Protein AF-A0A7Y4L7S1-F1 (afdb_monomer)

Foldseek 3Di:
DLLLVLLQVVLVVLVVCLVCQLQQQPDQCPPPSVVSQVSSCCCCCVVQVHPKGKDKDWPDDDPFKTKIFIFIQDPVRDTHTFKIKIKGAWQDGPVCVVVVNPHGAGIKMKMFTDDDPSCVLQCVQLVNPGQKIKIWTAGPQRKIWIKIKGGWGWDWDADPQKIKIKIFHMKMWIWIAGNNNQWIKIKIWGQWMWIWIDGPQKIKIKIWGIKIKIWIWGDDDLWIKIKMKMKTQKIWIDMPLLKIKIFGIKIKIWIWTGPNFWIKIKIKIKTQFIDMSNQTQGIKIWMKIKTQFTPVLVVLLVVLVSQLVNQLSVVCSVVVVPPSPVSNCVSVVVSVVSNVVSVLNRQDRFMKIKTDQTWGQDPQGIKGWIWIWTFHRFPPPQPDPVNRVQFGTAWIKIKIKDALRSQLVNLQSVLQSLLSSVVHDRDDPVLSVLSSLLSVLLLCLCVVLVQWDDDPRMTMWIKTAHDDPNGGSVPGQWIQTNNDTDGPVCPVVSVVSSVVSSVVSSVVSVSVVSSCVSSVSSPDDDPDDD

Nearest PDB structures (foldseek):
  5mds-assembly1_C  TM=2.250E-01  e=2.730E-01  Vibrio harveyi
  2wvp-assembly1_A  TM=1.986E-01  e=2.597E-01  Escherichia coli K-12
  4kr8-assembly1_B  TM=2.230E-01  e=1.224E+00  Salmonella enterica subsp. enterica serovar Typhi
  2xe1-assembly1_A  TM=2.431E-01  e=3.167E+00  Escherichia coli
  2xe5-assembly1_E  TM=1.324E-01  e=2.019E+00  Escherichia coli

Solvent-accessible surface area (backbone atoms only — not comparable to full-atom values): 26050 Å² total; per-residue (Å²): 114,69,72,45,57,48,52,43,52,53,49,53,54,52,60,69,45,40,71,56,47,48,44,50,80,64,68,63,71,88,85,38,54,68,55,25,36,49,47,32,35,47,44,33,37,78,76,56,57,40,92,57,46,57,47,72,44,81,77,44,84,53,94,52,37,37,34,31,43,30,21,41,37,47,101,84,67,50,77,44,68,44,33,37,37,42,34,28,32,43,54,70,27,68,69,41,52,75,73,70,48,81,71,68,28,49,32,39,35,41,35,34,65,40,86,42,98,57,36,43,66,52,27,59,28,26,75,67,40,67,47,40,40,34,40,36,35,34,36,78,82,41,36,39,42,35,37,37,40,35,42,46,39,46,50,74,51,76,58,98,74,34,37,40,40,36,38,39,44,41,39,36,39,37,40,35,28,42,49,71,61,30,44,34,43,39,39,37,40,27,74,20,38,40,39,36,42,34,46,95,89,48,39,39,38,40,37,35,38,40,34,39,36,39,36,42,38,40,49,58,95,70,23,39,36,38,45,34,42,37,38,34,51,37,38,39,41,37,36,70,86,67,41,34,41,38,36,36,38,36,42,36,39,39,39,36,45,28,77,54,54,40,28,33,38,38,41,36,42,33,26,70,35,33,26,42,64,88,37,78,65,27,27,42,37,38,27,43,33,41,34,46,27,28,37,66,28,48,54,46,37,53,50,52,53,42,49,49,51,39,48,48,51,52,52,32,61,77,49,71,66,52,65,63,66,65,52,50,52,67,54,43,63,82,42,50,62,60,49,50,53,24,58,55,42,32,23,75,54,43,19,33,40,31,45,34,59,35,34,43,35,38,100,36,38,46,33,38,39,33,37,37,40,23,31,35,64,42,62,92,80,49,88,44,72,66,54,27,53,50,38,19,29,28,32,40,43,36,40,38,38,33,26,64,48,22,53,40,43,49,52,50,46,53,32,32,42,37,1,57,64,64,75,44,71,56,78,53,82,85,52,46,63,62,43,48,54,44,52,50,49,52,50,48,22,32,41,79,26,67,62,27,44,76,58,97,70,29,41,32,36,37,42,38,36,77,31,63,89,94,36,29,43,79,74,30,68,52,28,36,47,70,86,41,80,40,46,45,84,48,47,64,56,51,52,50,54,21,48,53,46,23,52,53,45,36,59,76,67,41,39,68,61,51,51,48,57,58,36,40,76,18,64,46,75,70,84,73,77,130

Secondary structure (DSSP, 8-state):
-HHHHHHHHHHHHHHHHHHHHTTTT---TTT-HHHHHHHHHHIIIIIT---PPEEEEEEEE-SSEEEEEEEEE-TTS-EEEEEEEEEEESSS-HHHHHTT--S--SEEEEEEEPPSTTTHHHHHHTTTS-SEEEEEEE-TT--EEEEEEEPPEEEEEEETTEEEEEEE--EEEEEEE-TTS-EEEEEEEE--EEEEEE-SS-EEEEEE--EEEEEEEEEETTEEEEEEEEEES-EEEEETTTEEEEES-EEEEEEEEE-SSEEEEEEEEEEEEEEETTEEEEEEEEEEEEEEEEHHHHHHHHHHHHHHHHHHHHHHHHTTT--HHHHHHHHHHHHHHHHHHHHHHGGGG--EEEEEEEEEEETTEEEEEEEEEEE-PPPTT-SSHHHHHHHSEEEEEEEEEEEHHHHHHHHHHHHHHHHHHTTPPPP-TTTHHHHHHHHHHHHHHHHHTTS-EEETTEEEEEEEE-PSTT--GGG-SEEEETTEEEEHHHHHHHHHHHHHHHHHHHHHTTHHHHHHHHHHTTT-------

Structure (mmCIF, N/CA/C/O backbone):
data_AF-A0A7Y4L7S1-F1
#
_entry.id   AF-A0A7Y4L7S1-F1
#
loop_
_atom_site.group_PDB
_atom_site.id
_atom_site.type_symbol
_atom_site.label_atom_id
_atom_site.label_alt_id
_atom_site.label_comp_id
_atom_site.label_asym_id
_atom_site.label_entity_id
_atom_site.label_seq_id
_atom_site.pdbx_PDB_ins_code
_atom_site.Cartn_x
_atom_site.Cartn_y
_atom_site.Cartn_z
_atom_site.occupancy
_atom_site.B_iso_or_equiv
_atom_site.auth_seq_id
_atom_site.auth_comp_id
_atom_site.auth_asym_id
_atom_site.auth_atom_id
_atom_site.pdbx_PDB_model_num
ATOM 1 N N . MET A 1 1 ? 30.268 -6.917 -4.299 1.00 39.06 1 MET A N 1
ATOM 2 C CA . MET A 1 1 ? 29.109 -7.374 -5.104 1.00 39.06 1 MET A CA 1
ATOM 3 C C . MET A 1 1 ? 28.038 -6.290 -5.297 1.00 39.06 1 MET A C 1
ATOM 5 O O . MET A 1 1 ? 27.537 -6.184 -6.406 1.00 39.06 1 MET A O 1
ATOM 9 N N . ARG A 1 2 ? 27.784 -5.406 -4.315 1.00 49.16 2 ARG A N 1
ATOM 10 C CA . ARG A 1 2 ? 26.709 -4.383 -4.340 1.00 49.16 2 ARG A CA 1
ATOM 11 C C . ARG A 1 2 ? 26.714 -3.366 -5.505 1.00 49.16 2 ARG A C 1
ATOM 13 O O . ARG A 1 2 ? 25.648 -3.013 -5.993 1.00 49.16 2 ARG A O 1
ATOM 20 N N . LYS A 1 3 ? 27.882 -2.929 -6.012 1.00 40.59 3 LYS A N 1
ATOM 21 C CA . LYS A 1 3 ? 27.944 -2.042 -7.202 1.00 40.59 3 LYS A CA 1
ATOM 22 C C . LYS A 1 3 ? 27.417 -2.722 -8.478 1.00 40.59 3 LYS A C 1
ATOM 24 O O . LYS A 1 3 ? 26.767 -2.072 -9.284 1.00 40.59 3 LYS A O 1
ATOM 29 N N . LYS A 1 4 ? 27.686 -4.020 -8.671 1.00 39.81 4 LYS A N 1
ATOM 30 C CA . LYS A 1 4 ? 27.318 -4.751 -9.901 1.00 39.81 4 LYS A CA 1
ATOM 31 C C . LYS A 1 4 ? 25.827 -5.099 -9.947 1.00 39.81 4 LYS A C 1
ATOM 33 O O . LYS A 1 4 ? 25.208 -4.970 -10.996 1.00 39.81 4 LYS A O 1
ATOM 38 N N . THR A 1 5 ? 25.235 -5.438 -8.802 1.00 45.25 5 THR A N 1
ATOM 39 C CA . THR A 1 5 ? 23.784 -5.643 -8.663 1.00 45.25 5 THR A CA 1
ATOM 40 C C . THR A 1 5 ? 22.992 -4.348 -8.871 1.00 45.25 5 THR A C 1
ATOM 42 O O . THR A 1 5 ? 21.950 -4.375 -9.518 1.00 45.25 5 THR A O 1
ATOM 45 N N . PHE A 1 6 ? 23.513 -3.204 -8.409 1.00 49.59 6 PHE A N 1
ATOM 46 C CA . PHE A 1 6 ? 22.914 -1.888 -8.661 1.00 49.59 6 PHE A CA 1
ATOM 47 C C . PHE A 1 6 ? 22.905 -1.519 -10.153 1.00 49.59 6 PHE A C 1
ATOM 49 O O . PHE A 1 6 ? 21.861 -1.149 -10.686 1.00 49.59 6 PHE A O 1
ATOM 56 N N . PHE A 1 7 ? 24.043 -1.671 -10.843 1.00 51.75 7 PHE A N 1
ATOM 57 C CA . PHE A 1 7 ? 24.115 -1.429 -12.288 1.00 51.75 7 PHE A CA 1
ATOM 58 C C . PHE A 1 7 ? 23.128 -2.315 -13.058 1.00 51.75 7 PHE A C 1
ATOM 60 O O . PHE A 1 7 ? 22.475 -1.830 -13.974 1.00 51.75 7 PHE A O 1
ATOM 67 N N . GLY A 1 8 ? 22.947 -3.575 -12.647 1.00 54.31 8 GLY A N 1
ATOM 68 C CA . GLY A 1 8 ? 21.936 -4.458 -13.230 1.00 54.31 8 GLY A CA 1
ATOM 69 C C . GLY A 1 8 ? 20.496 -3.943 -13.080 1.00 54.31 8 GLY A C 1
ATOM 70 O O . GLY A 1 8 ? 19.743 -3.961 -14.049 1.00 54.31 8 GLY A O 1
ATOM 71 N N . GLY A 1 9 ? 20.126 -3.431 -11.900 1.00 52.47 9 GLY A N 1
ATOM 72 C CA . GLY A 1 9 ? 18.799 -2.850 -11.652 1.00 52.47 9 GLY A CA 1
ATOM 73 C C . GLY A 1 9 ? 18.549 -1.547 -12.419 1.00 52.47 9 GLY A C 1
ATOM 74 O O . GLY A 1 9 ? 17.503 -1.399 -13.048 1.00 52.47 9 GLY A O 1
ATOM 75 N N . LEU A 1 10 ? 19.532 -0.637 -12.439 1.00 58.88 10 LEU A N 1
ATOM 76 C CA . LEU A 1 10 ? 19.477 0.600 -13.227 1.00 58.88 10 LEU A CA 1
ATOM 77 C C . LEU A 1 10 ? 19.316 0.303 -14.723 1.00 58.88 10 LEU A C 1
ATOM 79 O O . LEU A 1 10 ? 18.516 0.942 -15.397 1.00 58.88 10 LEU A O 1
ATOM 83 N N . ILE A 1 11 ? 20.041 -0.693 -15.232 1.00 58.91 11 ILE A N 1
ATOM 84 C CA . ILE A 1 11 ? 19.949 -1.113 -16.629 1.00 58.91 11 ILE A CA 1
ATOM 85 C C . ILE A 1 11 ? 18.544 -1.634 -16.959 1.00 58.91 11 ILE A C 1
ATOM 87 O O . ILE A 1 11 ? 17.996 -1.255 -17.991 1.00 58.91 11 ILE A O 1
ATOM 91 N N . ILE A 1 12 ? 17.938 -2.452 -16.094 1.00 59.81 12 ILE A N 1
ATOM 92 C CA . ILE A 1 12 ? 16.570 -2.947 -16.310 1.00 59.81 12 ILE A CA 1
ATOM 93 C C . ILE A 1 12 ? 15.567 -1.783 -16.313 1.00 59.81 12 ILE A C 1
ATOM 95 O O . ILE A 1 12 ? 14.707 -1.728 -17.191 1.00 59.81 12 ILE A O 1
ATOM 99 N N . ALA A 1 13 ? 15.707 -0.824 -15.392 1.00 61.28 13 ALA A N 1
ATOM 100 C CA . ALA A 1 13 ? 14.840 0.354 -15.330 1.00 61.28 13 ALA A CA 1
ATOM 101 C C . ALA A 1 13 ? 14.970 1.245 -16.580 1.00 61.28 13 ALA A C 1
ATOM 103 O O . ALA A 1 13 ? 13.967 1.603 -17.195 1.00 61.28 13 ALA A O 1
ATOM 104 N N . LEU A 1 14 ? 16.201 1.554 -17.002 1.00 61.19 14 LEU A N 1
ATOM 105 C CA . LEU A 1 14 ? 16.462 2.347 -18.208 1.00 61.19 14 LEU A CA 1
ATOM 106 C C . LEU A 1 14 ? 15.959 1.641 -19.470 1.00 61.19 14 LEU A C 1
ATOM 108 O O . LEU A 1 14 ? 15.365 2.275 -20.339 1.00 61.19 14 LEU A O 1
ATOM 112 N N . ALA A 1 15 ? 16.148 0.324 -19.556 1.00 59.44 15 ALA A N 1
ATOM 113 C CA . ALA A 1 15 ? 15.672 -0.468 -20.678 1.00 59.44 15 ALA A CA 1
ATOM 114 C C . ALA A 1 15 ? 14.139 -0.510 -20.751 1.00 59.44 15 ALA A C 1
ATOM 116 O O . ALA A 1 15 ? 13.595 -0.429 -21.845 1.00 59.44 15 ALA A O 1
ATOM 117 N N . ALA A 1 16 ? 13.436 -0.570 -19.616 1.00 59.44 16 ALA A N 1
ATOM 118 C CA . ALA A 1 16 ? 11.973 -0.530 -19.582 1.00 59.44 16 ALA A CA 1
ATOM 119 C C . ALA A 1 16 ? 11.398 0.821 -20.047 1.00 59.44 16 ALA A C 1
ATOM 121 O O . ALA A 1 16 ? 10.365 0.854 -20.712 1.00 59.44 16 ALA A O 1
ATOM 122 N N . ILE A 1 17 ? 12.079 1.930 -19.740 1.00 59.81 17 ILE A N 1
ATOM 123 C CA . ILE A 1 17 ? 11.667 3.289 -20.139 1.00 59.81 17 ILE A CA 1
ATOM 124 C C . ILE A 1 17 ? 12.011 3.574 -21.611 1.00 59.81 17 ILE A C 1
ATOM 126 O O . ILE A 1 17 ? 11.323 4.353 -22.276 1.00 59.81 17 ILE A O 1
ATOM 130 N N . TYR A 1 18 ? 13.051 2.922 -22.141 1.00 64.50 18 TYR A N 1
ATOM 131 C CA . TYR A 1 18 ? 13.615 3.189 -23.464 1.00 64.50 18 TYR A CA 1
ATOM 132 C C . TYR A 1 18 ? 12.589 3.208 -24.614 1.00 64.50 18 TYR A C 1
ATOM 134 O O . TYR A 1 18 ? 12.601 4.182 -25.368 1.00 64.50 18 TYR A O 1
ATOM 142 N N . PRO A 1 19 ? 11.667 2.234 -24.780 1.00 63.44 19 PRO A N 1
ATOM 143 C CA . PRO A 1 19 ? 10.721 2.239 -25.901 1.00 63.44 19 PRO A CA 1
ATOM 144 C C . PRO A 1 19 ? 9.754 3.425 -25.873 1.00 63.44 19 PRO A C 1
ATOM 146 O O . PRO A 1 19 ? 9.382 3.928 -26.929 1.00 63.44 19 PRO A O 1
ATOM 149 N N . ILE A 1 20 ? 9.361 3.874 -24.678 1.00 59.53 20 ILE A N 1
ATOM 150 C CA . ILE A 1 20 ? 8.421 4.984 -24.492 1.00 59.53 20 ILE A CA 1
ATOM 151 C C . ILE A 1 20 ? 9.148 6.308 -24.737 1.00 59.53 20 ILE A C 1
ATOM 153 O O . ILE A 1 20 ? 8.749 7.091 -25.595 1.00 59.53 20 ILE A O 1
ATOM 157 N N . ALA A 1 21 ? 10.271 6.522 -24.050 1.00 57.31 21 ALA A N 1
ATOM 158 C CA . ALA A 1 21 ? 11.032 7.764 -24.143 1.00 57.31 21 ALA A CA 1
ATOM 159 C C . ALA A 1 21 ? 11.646 7.985 -25.537 1.00 57.31 21 ALA A C 1
ATOM 161 O O . ALA A 1 21 ? 11.577 9.087 -26.069 1.00 57.31 21 ALA A O 1
ATOM 162 N N . SER A 1 22 ? 12.175 6.936 -26.178 1.00 60.44 22 SER A N 1
ATOM 163 C CA . SER A 1 22 ? 12.763 7.048 -27.523 1.00 60.44 22 SER A CA 1
ATOM 164 C C . SER A 1 22 ? 11.733 7.307 -28.626 1.00 60.44 22 SER A C 1
ATOM 166 O O . SER A 1 22 ? 12.112 7.648 -29.742 1.00 60.44 22 SER A O 1
ATOM 168 N N . ASN A 1 23 ? 10.433 7.147 -28.363 1.00 57.09 23 ASN A N 1
ATOM 169 C CA . ASN A 1 23 ? 9.386 7.355 -29.368 1.00 57.09 23 ASN A CA 1
ATOM 170 C C . ASN A 1 23 ? 8.453 8.525 -29.055 1.00 57.09 23 ASN A C 1
ATOM 172 O O . ASN A 1 23 ? 7.642 8.866 -29.912 1.00 57.09 23 ASN A O 1
ATOM 176 N N . TYR A 1 24 ? 8.636 9.181 -27.907 1.00 52.44 24 TYR A N 1
ATOM 177 C CA . TYR A 1 24 ? 7.784 10.247 -27.380 1.00 52.44 24 TYR A CA 1
ATOM 178 C C . TYR A 1 24 ? 7.470 11.383 -28.381 1.00 52.44 24 TYR A C 1
ATOM 180 O O . TYR A 1 24 ? 6.362 11.909 -28.374 1.00 52.44 24 TYR A O 1
ATOM 188 N N . HIS A 1 25 ? 8.390 11.714 -29.301 1.00 52.56 25 HIS A N 1
ATOM 189 C CA . HIS A 1 25 ? 8.208 12.769 -30.316 1.00 52.56 25 HIS A CA 1
ATOM 190 C C . HIS A 1 25 ? 7.974 12.278 -31.766 1.00 52.56 25 HIS A C 1
ATOM 192 O O . HIS A 1 25 ? 8.135 13.049 -32.713 1.00 52.56 25 HIS A O 1
ATOM 198 N N . GLY A 1 26 ? 7.581 11.016 -31.986 1.00 51.06 26 GLY A N 1
ATOM 199 C CA . GLY A 1 26 ? 7.006 10.563 -33.270 1.00 51.06 26 GLY A CA 1
ATOM 200 C C . GLY A 1 26 ? 7.924 10.598 -34.510 1.00 51.06 26 GLY A C 1
ATOM 201 O O . GLY A 1 26 ? 7.441 10.565 -35.643 1.00 51.06 26 GLY A O 1
ATOM 202 N N . SER A 1 27 ? 9.250 10.666 -34.351 1.00 50.69 27 SER A N 1
ATOM 203 C CA . SER A 1 27 ? 10.181 10.776 -35.486 1.00 50.69 27 SER A CA 1
ATOM 204 C C . SER A 1 27 ? 10.516 9.425 -36.147 1.00 50.69 27 SER A C 1
ATOM 206 O O . SER A 1 27 ? 10.562 8.364 -35.508 1.00 50.69 27 SER A O 1
ATOM 208 N N . LYS A 1 28 ? 10.785 9.457 -37.465 1.00 55.03 28 LYS A N 1
ATOM 209 C CA . LYS A 1 28 ? 11.240 8.296 -38.254 1.00 55.03 28 LYS A CA 1
ATOM 210 C C . LYS A 1 28 ? 12.561 7.760 -37.684 1.00 55.03 28 LYS A C 1
ATOM 212 O O . LYS A 1 28 ? 13.562 8.472 -37.668 1.00 55.03 28 LYS A O 1
ATOM 217 N N . LEU A 1 29 ? 12.572 6.491 -37.269 1.00 53.31 29 LEU A N 1
ATOM 218 C CA . LEU A 1 29 ? 13.673 5.848 -36.533 1.00 53.31 29 LEU A CA 1
ATOM 219 C C . LEU A 1 29 ? 15.038 5.888 -37.253 1.00 53.31 29 LEU A C 1
ATOM 221 O O . LEU A 1 29 ? 16.066 5.929 -36.588 1.00 53.31 29 LEU A O 1
ATOM 225 N N . HIS A 1 30 ? 15.062 5.919 -38.590 1.00 48.12 30 HIS A N 1
ATOM 226 C CA . HIS A 1 30 ? 16.310 5.868 -39.361 1.00 48.12 30 HIS A CA 1
ATOM 227 C C . HIS A 1 30 ? 16.967 7.240 -39.608 1.00 48.12 30 HIS A C 1
ATOM 229 O O . HIS A 1 30 ? 18.168 7.292 -39.844 1.00 48.12 30 HIS A O 1
ATOM 235 N N . GLU A 1 31 ? 16.218 8.348 -39.532 1.00 53.41 31 GLU A N 1
ATOM 236 C CA . GLU A 1 31 ? 16.769 9.698 -39.769 1.00 53.41 31 GLU A CA 1
ATOM 237 C C . GLU A 1 31 ? 17.205 10.403 -38.471 1.00 53.41 31 GLU A C 1
ATOM 239 O O . GLU A 1 31 ? 17.941 11.381 -38.536 1.00 53.41 31 GLU A O 1
ATOM 244 N N . HIS A 1 32 ? 16.782 9.918 -37.294 1.00 62.44 32 HIS A N 1
ATOM 245 C CA . HIS A 1 32 ? 16.855 10.705 -36.055 1.00 62.44 32 HIS A CA 1
ATOM 246 C C . HIS A 1 32 ? 17.097 9.889 -34.765 1.00 62.44 32 HIS A C 1
ATOM 248 O O . HIS A 1 32 ? 16.639 10.300 -33.699 1.00 62.44 32 HIS A O 1
ATOM 254 N N . ILE A 1 33 ? 17.809 8.750 -34.806 1.00 68.06 33 ILE A N 1
ATOM 255 C CA . ILE A 1 33 ? 18.156 8.012 -33.567 1.00 68.06 33 ILE A CA 1
ATOM 256 C C . ILE A 1 33 ? 18.910 8.907 -32.567 1.00 68.06 33 ILE A C 1
ATOM 258 O O . ILE A 1 33 ? 18.628 8.858 -31.374 1.00 68.06 33 ILE A O 1
ATOM 262 N N . ASP A 1 34 ? 19.759 9.810 -33.066 1.00 68.50 34 ASP A N 1
ATOM 263 C CA . ASP A 1 34 ? 20.482 10.795 -32.255 1.00 68.50 34 ASP A CA 1
ATOM 264 C C . ASP A 1 34 ? 19.527 11.752 -31.525 1.00 68.50 34 ASP A C 1
ATOM 266 O O . ASP A 1 34 ? 19.735 12.059 -30.354 1.00 68.50 34 ASP A O 1
ATOM 270 N N . GLN A 1 35 ? 18.436 12.181 -32.176 1.00 68.00 35 GLN A N 1
ATOM 271 C CA . GLN A 1 35 ? 17.410 13.010 -31.528 1.00 68.00 35 GLN A CA 1
ATOM 272 C C . GLN A 1 35 ? 16.616 12.206 -30.497 1.00 68.00 35 GLN A C 1
ATOM 274 O O . GLN A 1 35 ? 16.337 12.720 -29.426 1.00 68.00 35 GLN A O 1
ATOM 279 N N . LYS A 1 36 ? 16.307 10.931 -30.767 1.00 67.88 36 LYS A N 1
ATOM 280 C CA . LYS A 1 36 ? 15.620 10.049 -29.804 1.00 67.88 36 LYS A CA 1
ATOM 281 C C . LYS A 1 36 ? 16.455 9.806 -28.547 1.00 67.88 36 LYS A C 1
ATOM 283 O O . LYS A 1 36 ? 15.924 9.756 -27.442 1.00 67.88 36 LYS A O 1
ATOM 288 N N . VAL A 1 37 ? 17.768 9.666 -28.715 1.00 74.69 37 VAL A N 1
ATOM 289 C CA . VAL A 1 37 ? 18.728 9.572 -27.611 1.00 74.69 37 VAL A CA 1
ATOM 290 C C . VAL A 1 37 ? 18.854 10.907 -26.876 1.00 74.69 37 VAL A C 1
ATOM 292 O O . VAL A 1 37 ? 18.900 10.917 -25.648 1.00 74.69 37 VAL A O 1
ATOM 295 N N . ALA A 1 38 ? 18.869 12.034 -27.593 1.00 75.94 38 ALA A N 1
ATOM 296 C CA . ALA A 1 38 ? 18.871 13.362 -26.985 1.00 75.94 38 ALA A CA 1
ATOM 297 C C . ALA A 1 38 ? 17.599 13.618 -26.158 1.00 75.94 38 ALA A C 1
ATOM 299 O O . ALA A 1 38 ? 17.708 14.067 -25.021 1.00 75.94 38 ALA A O 1
ATOM 300 N N . ASP A 1 39 ? 16.425 13.261 -26.680 1.00 70.81 39 ASP A N 1
ATOM 301 C CA . ASP A 1 39 ? 15.138 13.353 -25.984 1.00 70.81 39 ASP A CA 1
ATOM 302 C C . ASP A 1 39 ? 15.105 12.458 -24.743 1.00 70.81 39 ASP A C 1
ATOM 304 O O . ASP A 1 39 ? 14.690 12.901 -23.673 1.00 70.81 39 ASP A O 1
ATOM 308 N N . LEU A 1 40 ? 15.594 11.216 -24.856 1.00 72.69 40 LEU A N 1
ATOM 309 C CA . LEU A 1 40 ? 15.753 10.320 -23.712 1.00 72.69 40 LEU A CA 1
ATOM 310 C C . LEU A 1 40 ? 16.664 10.948 -22.653 1.00 72.69 40 LEU A C 1
ATOM 312 O O . LEU A 1 40 ? 16.300 10.960 -21.485 1.00 72.69 40 LEU A O 1
ATOM 316 N N . ASN A 1 41 ? 17.815 11.497 -23.037 1.00 75.62 41 ASN A N 1
ATOM 317 C CA . ASN A 1 41 ? 18.729 12.151 -22.101 1.00 75.62 41 ASN A CA 1
ATOM 318 C C . ASN A 1 41 ? 18.106 13.390 -21.449 1.00 75.62 41 ASN A C 1
ATOM 320 O O . ASN A 1 41 ? 18.268 13.577 -20.245 1.00 75.62 41 ASN A O 1
ATOM 324 N N . HIS A 1 42 ? 17.355 14.192 -22.207 1.00 75.81 42 HIS A N 1
ATOM 325 C CA . HIS A 1 42 ? 16.576 15.304 -21.665 1.00 75.81 42 HIS A CA 1
ATOM 326 C C . HIS A 1 42 ? 15.540 14.810 -20.657 1.00 75.81 42 HIS A C 1
ATOM 328 O O . HIS A 1 42 ? 15.458 15.342 -19.560 1.00 75.81 42 HIS A O 1
ATOM 334 N N . TYR A 1 43 ? 14.795 13.751 -20.971 1.00 65.81 43 TYR A N 1
ATOM 335 C CA . TYR A 1 43 ? 13.820 13.170 -20.050 1.00 65.81 43 TYR A CA 1
ATOM 336 C C . TYR A 1 43 ? 14.482 12.607 -18.783 1.00 65.81 43 TYR A C 1
ATOM 338 O O . TYR A 1 43 ? 14.047 12.900 -17.668 1.00 65.81 43 TYR A O 1
ATOM 346 N N . LEU A 1 44 ? 15.569 11.845 -18.934 1.00 66.81 44 LEU A N 1
ATOM 347 C CA . LEU A 1 44 ? 16.349 11.310 -17.819 1.00 66.81 44 LEU A CA 1
ATOM 348 C C . LEU A 1 44 ? 16.861 12.438 -16.916 1.00 66.81 44 LEU A C 1
ATOM 350 O O . LEU A 1 44 ? 16.749 12.319 -15.699 1.00 66.81 44 LEU A O 1
ATOM 354 N N . HIS A 1 45 ? 17.355 13.537 -17.487 1.00 68.06 45 HIS A N 1
ATOM 355 C CA . HIS A 1 45 ? 17.876 14.671 -16.728 1.00 68.06 45 HIS A CA 1
ATOM 356 C C . HIS A 1 45 ? 16.765 15.545 -16.125 1.00 68.06 45 HIS A C 1
ATOM 358 O O . HIS A 1 45 ? 16.694 15.701 -14.909 1.00 68.06 45 HIS A O 1
ATOM 364 N N . ASP A 1 46 ? 15.869 16.078 -16.954 1.00 64.69 46 ASP A N 1
ATOM 365 C CA . ASP A 1 46 ? 14.893 17.103 -16.571 1.00 64.69 46 ASP A CA 1
ATOM 366 C C . ASP A 1 46 ? 13.698 16.530 -15.805 1.00 64.69 46 ASP A C 1
ATOM 368 O O . ASP A 1 46 ? 13.125 17.206 -14.949 1.00 64.69 46 ASP A O 1
ATOM 372 N N . SER A 1 47 ? 13.294 15.295 -16.125 1.00 56.66 47 SER A N 1
ATOM 373 C CA . SER A 1 47 ? 12.120 14.658 -15.511 1.00 56.66 47 SER A CA 1
ATOM 374 C C . SER A 1 47 ? 12.494 13.697 -14.387 1.00 56.66 47 SER A C 1
ATOM 376 O O . SER A 1 47 ? 11.751 13.606 -13.412 1.00 56.66 47 SER A O 1
ATOM 378 N N . LEU A 1 48 ? 13.630 12.997 -14.499 1.00 54.81 48 LEU A N 1
ATOM 379 C CA . LEU A 1 48 ? 14.055 11.985 -13.522 1.00 54.81 48 LEU A CA 1
ATOM 380 C C . LEU A 1 48 ? 15.320 12.355 -12.729 1.00 54.81 48 LEU A C 1
ATOM 382 O O . LEU A 1 48 ? 15.678 11.610 -11.821 1.00 54.81 48 LEU A O 1
ATOM 386 N N . GLY A 1 49 ? 16.009 13.461 -13.039 1.00 55.00 49 GLY A N 1
ATOM 387 C CA . GLY A 1 49 ? 17.236 13.892 -12.347 1.00 55.00 49 GLY A CA 1
ATOM 388 C C . GLY A 1 49 ? 18.449 12.962 -12.523 1.00 55.00 49 GLY A C 1
ATOM 389 O O . GLY A 1 49 ? 19.436 13.058 -11.791 1.00 55.00 49 GLY A O 1
ATOM 390 N N . ILE A 1 50 ? 18.406 12.033 -13.477 1.00 61.47 50 ILE A N 1
ATOM 391 C CA . ILE A 1 50 ? 19.455 11.047 -13.735 1.00 61.47 50 ILE A CA 1
ATOM 392 C C . ILE A 1 50 ? 20.559 11.697 -14.585 1.00 61.47 50 ILE A C 1
ATOM 394 O O . ILE A 1 50 ? 20.375 11.970 -15.765 1.00 61.47 50 ILE A O 1
ATOM 398 N N . ASN A 1 51 ? 21.745 11.895 -13.999 1.00 64.75 51 ASN A N 1
ATOM 399 C CA . ASN A 1 51 ? 22.910 12.520 -14.655 1.00 64.75 51 ASN A CA 1
ATOM 400 C C . ASN A 1 51 ? 23.782 11.535 -15.460 1.00 64.75 51 ASN A C 1
ATOM 402 O O . ASN A 1 51 ? 24.986 11.742 -15.603 1.00 64.75 51 ASN A O 1
ATOM 406 N N . TYR A 1 52 ? 23.191 10.455 -15.965 1.00 68.06 52 TYR A N 1
ATOM 407 C CA . TYR A 1 52 ? 23.848 9.546 -16.902 1.00 68.06 52 TYR A CA 1
ATOM 408 C C . TYR A 1 52 ? 23.354 9.861 -18.308 1.00 68.06 52 TYR A C 1
ATOM 410 O O . TYR A 1 52 ? 22.155 10.033 -18.511 1.00 68.06 52 TYR A O 1
ATOM 418 N N . SER A 1 53 ? 24.270 9.914 -19.274 1.00 73.25 53 SER A N 1
ATOM 419 C CA . SER A 1 53 ? 23.892 10.032 -20.681 1.00 73.25 53 SER A CA 1
ATOM 420 C C . SER A 1 53 ? 23.898 8.660 -21.335 1.00 73.25 53 SER A C 1
ATOM 422 O O . SER A 1 53 ? 24.807 7.850 -21.141 1.00 73.25 53 SER A O 1
ATOM 424 N N . VAL A 1 54 ? 22.846 8.409 -22.093 1.00 78.56 54 VAL A N 1
ATOM 425 C CA . VAL A 1 54 ? 22.701 7.284 -22.997 1.00 78.56 54 VAL A CA 1
ATOM 426 C C . VAL A 1 54 ? 23.219 7.714 -24.365 1.00 78.56 54 VAL A C 1
ATOM 428 O O . VAL A 1 54 ? 23.019 8.854 -24.780 1.00 78.56 54 VAL A O 1
ATOM 431 N N . ASP A 1 55 ? 23.892 6.807 -25.055 1.00 83.56 55 ASP A N 1
ATOM 432 C CA . ASP A 1 55 ? 24.317 6.940 -26.446 1.00 83.56 55 ASP A CA 1
ATOM 433 C C . ASP A 1 55 ? 23.802 5.728 -27.233 1.00 83.56 55 ASP A C 1
ATOM 435 O O . ASP A 1 55 ? 23.702 4.637 -26.668 1.00 83.56 55 ASP A O 1
ATOM 439 N N . ALA A 1 56 ? 23.453 5.889 -28.510 1.00 83.50 56 ALA A N 1
ATOM 440 C CA . ALA A 1 56 ? 23.095 4.764 -29.370 1.00 83.50 56 ALA A CA 1
ATOM 441 C C . ALA A 1 56 ? 23.898 4.824 -30.666 1.00 83.50 56 ALA A C 1
ATOM 443 O O . ALA A 1 56 ? 23.741 5.737 -31.473 1.00 83.50 56 ALA A O 1
ATOM 444 N N . ARG A 1 57 ? 24.724 3.804 -30.892 1.00 84.69 57 ARG A N 1
ATOM 445 C CA . ARG A 1 57 ? 25.611 3.727 -32.047 1.00 84.69 57 ARG A CA 1
ATOM 446 C C . ARG A 1 57 ? 25.084 2.739 -33.075 1.00 84.69 57 ARG A C 1
ATOM 448 O O . ARG A 1 57 ? 24.833 1.579 -32.755 1.00 84.69 57 ARG A O 1
ATOM 455 N N . LEU A 1 58 ? 24.970 3.185 -34.324 1.00 84.12 58 LEU A N 1
ATOM 456 C CA . LEU A 1 58 ? 24.672 2.324 -35.467 1.00 84.12 58 LEU A CA 1
ATOM 457 C C . LEU A 1 58 ? 25.900 1.469 -35.813 1.00 84.12 58 LEU A C 1
ATOM 459 O O . LEU A 1 58 ? 26.935 1.994 -36.221 1.00 84.12 58 LEU A O 1
ATOM 463 N N . GLU A 1 59 ? 25.771 0.154 -35.679 1.00 87.19 59 GLU A N 1
ATOM 464 C CA . GLU A 1 59 ? 26.836 -0.813 -35.984 1.00 87.19 59 GLU A CA 1
ATOM 465 C C . GLU A 1 59 ? 26.660 -1.427 -37.376 1.00 87.19 59 GLU A C 1
ATOM 467 O O . GLU A 1 59 ? 27.625 -1.622 -38.116 1.00 87.19 59 GLU A O 1
ATOM 472 N N . LYS A 1 60 ? 25.414 -1.728 -37.766 1.00 84.56 60 LYS A N 1
ATOM 473 C CA . LYS A 1 60 ? 25.092 -2.242 -39.104 1.00 84.56 60 LYS A CA 1
ATOM 474 C C . LYS A 1 60 ? 23.850 -1.561 -39.650 1.00 84.56 60 LYS A C 1
ATOM 476 O O . LYS A 1 60 ? 22.807 -1.562 -39.002 1.00 84.56 60 LYS A O 1
ATOM 481 N N . SER A 1 61 ? 23.967 -1.040 -40.868 1.00 82.38 61 SER A N 1
ATOM 482 C CA . SER A 1 61 ? 22.859 -0.453 -41.619 1.00 82.38 61 SER A CA 1
ATOM 483 C C . SER A 1 61 ? 22.503 -1.318 -42.822 1.00 82.38 61 SER A C 1
ATOM 485 O O . SER A 1 61 ? 23.381 -1.845 -43.507 1.00 82.38 61 SER A O 1
ATOM 487 N N . GLY A 1 62 ? 21.210 -1.455 -43.083 1.00 80.25 62 GLY A N 1
ATOM 488 C CA . GLY A 1 62 ? 20.650 -2.186 -44.207 1.00 80.25 62 GLY A CA 1
ATOM 489 C C . GLY A 1 62 ? 19.255 -1.664 -44.538 1.00 80.25 62 GLY A C 1
ATOM 490 O O . GLY A 1 62 ? 18.591 -1.052 -43.706 1.00 80.25 62 GLY A O 1
ATOM 491 N N . ILE A 1 63 ? 18.800 -1.926 -45.765 1.00 75.12 63 ILE A N 1
ATOM 492 C CA . ILE A 1 63 ? 17.517 -1.410 -46.277 1.00 75.12 63 ILE A CA 1
ATOM 493 C C . ILE A 1 63 ? 16.325 -1.981 -45.488 1.00 75.12 63 ILE A C 1
ATOM 495 O O . ILE A 1 63 ? 15.335 -1.290 -45.279 1.00 75.12 63 ILE A O 1
ATOM 499 N N . PHE A 1 64 ? 16.432 -3.229 -45.023 1.00 83.38 64 PHE A N 1
ATOM 500 C CA . PHE A 1 64 ? 15.365 -3.926 -44.293 1.00 83.38 64 PHE A CA 1
ATOM 501 C C . PHE A 1 64 ? 15.630 -4.076 -42.799 1.00 83.38 64 PHE A C 1
ATOM 503 O O . PHE A 1 64 ? 14.714 -4.411 -42.059 1.00 83.38 64 PHE A O 1
ATOM 510 N N . ALA A 1 65 ? 16.868 -3.874 -42.350 1.00 86.81 65 ALA A N 1
ATOM 511 C CA . ALA A 1 65 ? 17.218 -4.062 -40.953 1.00 86.81 65 ALA A CA 1
ATOM 512 C C . ALA A 1 65 ? 18.377 -3.163 -40.531 1.00 86.81 65 ALA A C 1
ATOM 514 O O . ALA A 1 65 ? 19.238 -2.805 -41.335 1.00 86.81 65 ALA A O 1
ATOM 515 N N . SER A 1 66 ? 18.415 -2.803 -39.258 1.00 88.69 66 SER A N 1
ATOM 516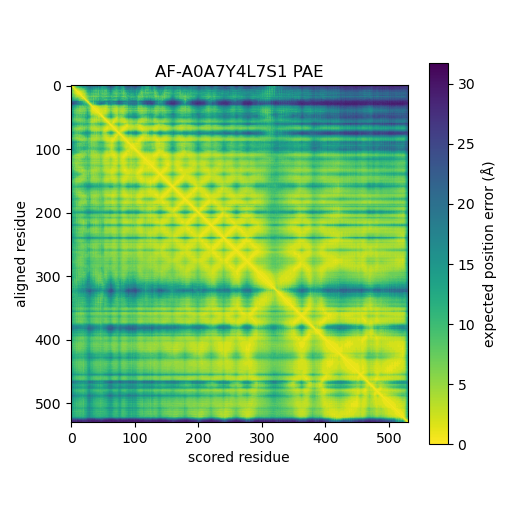 C CA . SER A 1 66 ? 19.497 -2.036 -38.648 1.00 88.69 66 SER A CA 1
ATOM 517 C C . SER A 1 66 ? 19.812 -2.589 -37.264 1.00 88.69 66 SER A C 1
ATOM 519 O O . SER A 1 66 ? 18.927 -3.104 -36.587 1.00 88.69 66 SER A O 1
ATOM 521 N N . HIS A 1 67 ? 21.078 -2.498 -36.868 1.00 88.94 67 HIS A N 1
ATOM 522 C CA . HIS A 1 67 ? 21.565 -2.959 -35.573 1.00 88.94 67 HIS A CA 1
ATOM 523 C C . HIS A 1 67 ? 22.260 -1.811 -34.853 1.00 88.94 67 HIS A C 1
ATOM 525 O O . HIS A 1 67 ? 23.210 -1.225 -35.389 1.00 88.94 67 HIS A O 1
ATOM 531 N N . TYR A 1 68 ? 21.797 -1.526 -33.642 1.00 88.38 68 TYR A N 1
ATOM 532 C CA . TYR A 1 68 ? 22.336 -0.490 -32.777 1.00 88.38 68 TYR A CA 1
ATOM 533 C C . TYR A 1 68 ? 22.854 -1.093 -31.470 1.00 88.38 68 TYR A C 1
ATOM 535 O O . TYR A 1 68 ? 22.292 -2.056 -30.943 1.00 88.38 68 TYR A O 1
ATOM 543 N N . ILE A 1 69 ? 23.899 -0.479 -30.920 1.00 90.00 69 ILE A N 1
ATOM 544 C CA . ILE A 1 69 ? 24.370 -0.723 -29.557 1.00 90.00 69 ILE A CA 1
ATOM 545 C C . ILE A 1 69 ? 24.084 0.520 -28.731 1.00 90.00 69 ILE A C 1
ATOM 547 O O . ILE A 1 69 ? 24.536 1.613 -29.069 1.00 90.00 69 ILE A O 1
ATOM 551 N N . VAL A 1 70 ? 23.338 0.343 -27.645 1.00 86.12 70 VAL A N 1
ATOM 552 C CA . VAL A 1 70 ? 23.019 1.413 -26.702 1.00 86.12 70 VAL A CA 1
ATOM 553 C C . VAL A 1 70 ? 23.977 1.325 -25.518 1.00 86.12 70 VAL A C 1
ATOM 555 O O . VAL A 1 70 ? 24.144 0.253 -24.923 1.00 86.12 70 VAL A O 1
ATOM 558 N N . SER A 1 71 ? 24.600 2.450 -25.176 1.00 85.88 71 SER A N 1
ATOM 559 C CA . SER A 1 71 ? 25.638 2.576 -24.152 1.00 85.88 71 SER A CA 1
ATOM 560 C C . SER A 1 71 ? 25.264 3.615 -23.096 1.00 85.88 71 SER A C 1
ATOM 562 O O . SER A 1 71 ? 24.600 4.598 -23.404 1.00 85.88 71 SER A O 1
ATOM 564 N N . ILE A 1 72 ? 25.690 3.409 -21.848 1.00 80.44 72 ILE A N 1
ATOM 565 C CA . ILE A 1 72 ? 25.648 4.431 -20.789 1.00 80.44 72 ILE A CA 1
ATOM 566 C C . ILE A 1 72 ? 27.053 4.999 -20.639 1.00 80.44 72 ILE A C 1
ATOM 568 O O . ILE A 1 72 ? 28.005 4.227 -20.516 1.00 80.44 72 ILE A O 1
ATOM 572 N N . LYS A 1 73 ? 27.187 6.325 -20.590 1.00 76.38 73 LYS A N 1
ATOM 573 C CA . LYS A 1 73 ? 28.455 6.974 -20.245 1.00 76.38 73 LYS A CA 1
ATOM 574 C C . LYS A 1 73 ? 28.677 6.932 -18.741 1.00 76.38 73 LYS A C 1
ATOM 576 O O . LYS A 1 73 ? 27.826 7.384 -17.976 1.00 76.38 73 LYS A O 1
ATOM 581 N N . ASP A 1 74 ? 29.811 6.388 -18.312 1.00 68.38 74 ASP A N 1
ATOM 582 C CA . ASP A 1 74 ? 30.219 6.439 -16.906 1.00 68.38 74 ASP A CA 1
ATOM 583 C C . ASP A 1 74 ? 30.707 7.844 -16.491 1.00 68.38 74 ASP A C 1
ATOM 585 O O . ASP A 1 74 ? 30.843 8.749 -17.314 1.00 68.38 74 ASP A O 1
ATOM 589 N N . GLU A 1 75 ? 31.007 8.037 -15.201 1.00 60.69 75 GLU A N 1
ATOM 590 C CA . GLU A 1 75 ? 31.511 9.314 -14.653 1.00 60.69 75 GLU A CA 1
ATOM 591 C C . GLU A 1 75 ? 32.836 9.783 -15.290 1.00 60.69 75 GLU A C 1
ATOM 593 O O . GLU A 1 75 ? 33.227 10.939 -15.142 1.00 60.69 75 GLU A O 1
ATOM 598 N N . LYS A 1 76 ? 33.547 8.889 -15.987 1.00 65.06 76 LYS A N 1
ATOM 599 C CA . LYS A 1 76 ? 34.805 9.166 -16.691 1.00 65.06 76 LYS A CA 1
ATOM 600 C C . LYS A 1 76 ? 34.592 9.373 -18.195 1.00 65.06 76 LYS A C 1
ATOM 602 O O . LYS A 1 76 ? 35.568 9.593 -18.908 1.00 65.06 76 LYS A O 1
ATOM 607 N N . GLY A 1 77 ? 33.345 9.316 -18.667 1.00 69.50 77 GLY A N 1
ATOM 608 C CA . GLY A 1 77 ? 32.964 9.476 -20.066 1.00 69.50 77 GLY A CA 1
ATOM 609 C C . GLY A 1 77 ? 33.174 8.233 -20.935 1.00 69.50 77 GLY A C 1
ATOM 610 O O . GLY A 1 77 ? 33.134 8.365 -22.155 1.00 69.50 77 GLY A O 1
ATOM 611 N N . ASN A 1 78 ? 33.406 7.049 -20.353 1.00 77.06 78 ASN A N 1
ATOM 612 C CA . ASN A 1 78 ? 33.524 5.807 -21.122 1.00 77.06 78 ASN A CA 1
ATOM 613 C C . ASN A 1 78 ? 32.142 5.241 -21.460 1.00 77.06 78 ASN A C 1
ATOM 615 O O . ASN A 1 78 ? 31.281 5.154 -20.583 1.00 77.06 78 ASN A O 1
ATOM 619 N N . ASP A 1 79 ? 31.971 4.767 -22.695 1.00 82.06 79 ASP A N 1
ATOM 620 C CA . ASP A 1 79 ? 30.753 4.089 -23.137 1.00 82.06 79 ASP A CA 1
ATOM 621 C C . ASP A 1 79 ? 30.701 2.648 -22.606 1.00 82.06 79 ASP A C 1
ATOM 623 O O . ASP A 1 79 ? 31.545 1.806 -22.929 1.00 82.06 79 ASP A O 1
ATOM 627 N N . ILE A 1 80 ? 29.683 2.345 -21.801 1.00 82.00 80 ILE A N 1
ATOM 628 C CA . ILE A 1 80 ? 29.384 0.998 -21.314 1.00 82.00 80 ILE A CA 1
ATOM 629 C C . ILE A 1 80 ? 28.199 0.448 -22.120 1.00 82.00 80 ILE A C 1
ATOM 631 O O . ILE A 1 80 ? 27.059 0.826 -21.834 1.00 82.00 80 ILE A O 1
ATOM 635 N N . PRO A 1 81 ? 28.421 -0.453 -23.097 1.00 84.69 81 PRO A N 1
ATOM 636 C CA . PRO A 1 81 ? 27.341 -1.005 -23.911 1.00 84.69 81 PRO A CA 1
ATOM 637 C C . PRO A 1 81 ? 26.441 -1.889 -23.054 1.00 84.69 81 PRO A C 1
ATOM 639 O O . PRO A 1 81 ? 26.926 -2.835 -22.436 1.00 84.69 81 PRO A O 1
ATOM 642 N N . PHE A 1 82 ? 25.141 -1.614 -23.017 1.00 80.94 82 PHE A N 1
ATOM 643 C CA . PHE A 1 82 ? 24.203 -2.326 -22.146 1.00 80.94 82 PHE A CA 1
ATOM 644 C C . PHE A 1 82 ? 22.999 -2.910 -22.888 1.00 80.94 82 PHE A C 1
ATOM 646 O O . PHE A 1 82 ? 22.485 -3.930 -22.435 1.00 80.94 82 PHE A O 1
ATOM 653 N N . LEU A 1 83 ? 22.598 -2.366 -24.044 1.00 88.38 83 LEU A N 1
ATOM 654 C CA . LEU A 1 83 ? 21.547 -2.959 -24.882 1.00 88.38 83 LEU A CA 1
ATOM 655 C C . LEU A 1 83 ? 22.007 -3.145 -26.325 1.00 88.38 83 LEU A C 1
ATOM 657 O O . LEU A 1 83 ? 22.765 -2.346 -26.869 1.00 88.38 83 LEU A O 1
ATOM 661 N N . GLN A 1 84 ? 21.499 -4.203 -26.939 1.00 91.62 84 GLN A N 1
ATOM 662 C CA . GLN A 1 84 ? 21.464 -4.388 -28.383 1.00 91.62 84 GLN A CA 1
ATOM 663 C C . GLN A 1 84 ? 20.052 -4.063 -28.843 1.00 91.62 84 GLN A C 1
ATOM 665 O O . GLN A 1 84 ? 19.097 -4.494 -28.198 1.00 91.62 84 GLN A O 1
ATOM 670 N N . HIS A 1 85 ? 19.920 -3.312 -29.930 1.00 90.31 85 HIS A N 1
ATOM 671 C CA . HIS A 1 85 ? 18.636 -2.942 -30.513 1.00 90.31 85 HIS A CA 1
ATOM 672 C C . HIS A 1 85 ? 18.640 -3.298 -31.995 1.00 90.31 85 HIS A C 1
ATOM 674 O O . HIS A 1 85 ? 19.269 -2.633 -32.819 1.00 90.31 85 HIS A O 1
ATOM 680 N N . ASP A 1 86 ? 17.939 -4.377 -32.314 1.00 91.56 86 ASP A N 1
ATOM 681 C CA . ASP A 1 86 ? 17.667 -4.806 -33.676 1.00 91.56 86 ASP A CA 1
ATOM 682 C C . ASP A 1 86 ? 16.363 -4.172 -34.153 1.00 91.56 86 ASP A C 1
ATOM 684 O O . ASP A 1 86 ? 15.340 -4.229 -33.468 1.00 91.56 86 ASP A O 1
ATOM 688 N N . VAL A 1 87 ? 16.399 -3.576 -35.339 1.00 89.81 87 VAL A N 1
ATOM 689 C CA . VAL A 1 87 ? 15.261 -2.911 -35.974 1.00 89.81 87 VAL A CA 1
ATOM 690 C C . VAL A 1 87 ? 15.030 -3.556 -37.325 1.00 89.81 87 VAL A C 1
ATOM 692 O O . VAL A 1 87 ? 15.929 -3.547 -38.159 1.00 89.81 87 VAL A O 1
ATOM 695 N N . GLU A 1 88 ? 13.830 -4.069 -37.569 1.00 89.56 88 GLU A N 1
ATOM 696 C CA . GLU A 1 88 ? 13.384 -4.502 -38.892 1.00 89.56 88 GLU A CA 1
ATOM 697 C C . GLU A 1 88 ? 12.439 -3.454 -39.481 1.00 89.56 88 GLU A C 1
ATOM 699 O O . GLU A 1 88 ? 11.408 -3.124 -38.891 1.00 89.56 88 GLU A O 1
ATOM 704 N N . HIS A 1 89 ? 12.788 -2.924 -40.649 1.00 87.31 89 HIS A N 1
ATOM 705 C CA . HIS A 1 89 ? 12.038 -1.863 -41.313 1.00 87.31 89 HIS A CA 1
ATOM 706 C C . HIS A 1 89 ? 10.818 -2.412 -42.051 1.00 87.31 89 HIS A C 1
ATOM 708 O O . HIS A 1 89 ? 10.819 -3.519 -42.592 1.00 87.31 89 HIS A O 1
ATOM 714 N N . GLY A 1 90 ? 9.769 -1.597 -42.086 1.00 84.69 90 GLY A N 1
ATOM 715 C CA . GLY A 1 90 ? 8.551 -1.850 -42.835 1.00 84.69 90 GLY A CA 1
ATOM 716 C C . GLY A 1 90 ? 8.721 -1.822 -44.359 1.00 84.69 90 GLY A C 1
ATOM 717 O O . GLY A 1 90 ? 9.794 -1.514 -44.879 1.00 84.69 90 GLY A O 1
ATOM 718 N N . PRO A 1 91 ? 7.641 -2.100 -45.109 1.00 86.81 91 PRO A N 1
ATOM 719 C CA . PRO A 1 91 ? 6.286 -2.339 -44.605 1.00 86.81 91 PRO A CA 1
ATOM 720 C C . PRO A 1 91 ? 6.058 -3.749 -44.041 1.00 86.81 91 PRO A C 1
ATOM 722 O O . PRO A 1 91 ? 5.117 -3.933 -43.279 1.00 86.81 91 PRO A O 1
ATOM 725 N N . PHE A 1 92 ? 6.905 -4.732 -44.370 1.00 87.38 92 PHE A N 1
ATOM 726 C CA . PHE A 1 92 ? 6.719 -6.135 -43.974 1.00 87.38 92 PHE A CA 1
ATOM 727 C C . PHE A 1 92 ? 7.974 -6.710 -43.299 1.00 87.38 92 PHE A C 1
ATOM 729 O O . PHE A 1 92 ? 8.760 -7.395 -43.961 1.00 87.38 92 PHE A O 1
ATOM 736 N N . PRO A 1 93 ? 8.181 -6.444 -41.996 1.00 87.94 93 PRO A N 1
ATOM 737 C CA . PRO A 1 93 ? 9.274 -7.041 -41.237 1.00 87.94 93 PRO A CA 1
ATOM 738 C C . PRO A 1 93 ? 9.256 -8.568 -41.330 1.00 87.94 93 PRO A C 1
ATOM 740 O O . PRO A 1 93 ? 8.201 -9.206 -41.272 1.00 87.94 93 PRO A O 1
ATOM 743 N N . TRP A 1 94 ? 10.430 -9.169 -41.493 1.00 86.38 94 TRP A N 1
ATOM 744 C CA . TRP A 1 94 ? 10.558 -10.608 -41.716 1.00 86.38 94 TRP A CA 1
ATOM 745 C C . TRP A 1 94 ? 10.125 -11.427 -40.495 1.00 86.38 94 TRP A C 1
ATOM 747 O O . TRP A 1 94 ? 9.524 -12.492 -40.647 1.00 86.38 94 TRP A O 1
ATOM 757 N N . SER A 1 95 ? 10.399 -10.918 -39.292 1.00 87.19 95 SER A N 1
ATOM 758 C CA . SER A 1 95 ? 9.907 -11.460 -38.021 1.00 87.19 95 SER A CA 1
ATOM 759 C C . SER A 1 95 ? 8.377 -11.552 -37.998 1.00 87.19 95 SER A C 1
ATOM 761 O O . SER A 1 95 ? 7.837 -12.639 -37.808 1.00 87.19 95 SER A O 1
ATOM 763 N N . ASN A 1 96 ? 7.681 -10.461 -38.328 1.00 85.56 96 ASN A N 1
ATOM 764 C CA . ASN A 1 96 ? 6.220 -10.421 -38.414 1.00 85.56 96 ASN A CA 1
ATOM 765 C C . ASN A 1 96 ? 5.660 -11.427 -39.431 1.00 85.56 96 ASN A C 1
ATOM 767 O O . ASN A 1 96 ? 4.706 -12.143 -39.129 1.00 85.56 96 ASN A O 1
ATOM 771 N N . LEU A 1 97 ? 6.265 -11.530 -40.619 1.00 87.12 97 LEU A N 1
ATOM 772 C CA . LEU A 1 97 ? 5.820 -12.482 -41.643 1.00 87.12 97 LEU A CA 1
ATOM 773 C C . LEU A 1 97 ? 5.922 -13.940 -41.171 1.00 87.12 97 LEU A C 1
ATOM 775 O O . LEU A 1 97 ? 5.030 -14.739 -41.455 1.00 87.12 97 LEU A O 1
ATOM 779 N N . LYS A 1 98 ? 6.980 -14.289 -40.428 1.00 89.19 98 LYS A N 1
ATOM 780 C CA . LYS A 1 98 ? 7.146 -15.628 -39.836 1.00 89.19 98 LYS A CA 1
ATOM 781 C C . LYS A 1 98 ? 6.097 -15.945 -38.775 1.00 89.19 98 LYS A C 1
ATOM 783 O O . LYS A 1 98 ? 5.723 -17.104 -38.631 1.00 89.19 98 LYS A O 1
ATOM 788 N N . GLU A 1 99 ? 5.631 -14.930 -38.059 1.00 87.50 99 GLU A N 1
ATOM 789 C CA . GLU A 1 99 ? 4.581 -15.043 -37.043 1.00 87.50 99 GLU A CA 1
ATOM 790 C C . GLU A 1 99 ? 3.162 -15.016 -37.639 1.00 87.50 99 GLU A C 1
ATOM 792 O O . GLU A 1 99 ? 2.183 -15.153 -36.912 1.00 87.50 99 GLU A O 1
ATOM 797 N N . GLY A 1 100 ? 3.025 -14.875 -38.965 1.00 88.06 100 GLY A N 1
ATOM 798 C CA . GLY A 1 100 ? 1.726 -14.785 -39.639 1.00 88.06 100 GLY A CA 1
ATOM 799 C C . GLY A 1 100 ? 1.077 -13.399 -39.550 1.00 88.06 100 GLY A C 1
ATOM 800 O O . GLY A 1 100 ? -0.108 -13.247 -39.853 1.00 88.06 100 GLY A O 1
ATOM 801 N N . HIS A 1 101 ? 1.837 -12.374 -39.159 1.00 85.94 101 HIS A N 1
ATOM 802 C CA . HIS A 1 101 ? 1.399 -10.984 -39.138 1.00 85.94 101 HIS A CA 1
ATOM 803 C C . HIS A 1 101 ? 1.674 -10.321 -40.498 1.00 85.94 101 HIS A C 1
ATOM 805 O O . HIS A 1 101 ? 2.798 -9.933 -40.808 1.00 85.94 101 HIS A O 1
ATOM 811 N N . PHE A 1 102 ? 0.626 -10.173 -41.317 1.00 87.44 102 PHE A N 1
ATOM 812 C CA . PHE A 1 102 ? 0.721 -9.615 -42.678 1.00 87.44 102 PHE A CA 1
ATOM 813 C C . PHE A 1 102 ? 0.326 -8.134 -42.789 1.00 87.44 102 PHE A C 1
ATOM 815 O O . PHE A 1 102 ? 0.379 -7.565 -43.878 1.00 87.44 102 PHE A O 1
ATOM 822 N N . ALA A 1 103 ? -0.111 -7.505 -41.695 1.00 87.56 103 ALA A N 1
ATOM 823 C CA . ALA A 1 103 ? -0.457 -6.087 -41.699 1.00 87.56 103 ALA A CA 1
ATOM 824 C C . ALA A 1 103 ? 0.814 -5.222 -41.827 1.00 87.56 103 ALA A C 1
ATOM 826 O O . ALA A 1 103 ? 1.798 -5.504 -41.139 1.00 87.56 103 ALA A O 1
ATOM 827 N N . PRO A 1 104 ? 0.814 -4.175 -42.676 1.00 87.94 104 PRO A N 1
ATOM 828 C CA . PRO A 1 104 ? 1.985 -3.330 -42.853 1.00 87.94 104 PRO A CA 1
ATOM 829 C C . PRO A 1 104 ? 2.246 -2.465 -41.612 1.00 87.94 104 PRO A C 1
ATOM 831 O O . PRO A 1 104 ? 1.330 -1.820 -41.099 1.00 87.94 104 PRO A O 1
ATOM 834 N N . ILE A 1 105 ? 3.501 -2.406 -41.164 1.00 88.94 105 ILE A N 1
ATOM 835 C CA . ILE A 1 105 ? 3.945 -1.592 -40.016 1.00 88.94 105 ILE A CA 1
ATOM 836 C C . ILE A 1 105 ? 5.193 -0.779 -40.365 1.00 88.94 105 ILE A C 1
ATOM 838 O O . ILE A 1 105 ? 5.895 -1.118 -41.314 1.00 88.94 105 ILE A O 1
ATOM 842 N N . SER A 1 106 ? 5.478 0.288 -39.611 1.00 87.81 106 SER A N 1
ATOM 843 C CA . SER A 1 106 ? 6.636 1.160 -39.861 1.00 87.81 106 SER A CA 1
ATOM 844 C C . SER A 1 106 ? 7.950 0.448 -39.553 1.00 87.81 106 SER A C 1
ATOM 846 O O . SER A 1 106 ? 8.861 0.464 -40.378 1.00 87.81 106 SER A O 1
ATOM 848 N N . TYR A 1 107 ? 8.052 -0.177 -38.378 1.00 87.19 107 TYR A N 1
ATOM 849 C CA . TYR A 1 107 ? 9.169 -1.049 -38.013 1.00 87.19 107 TYR A CA 1
ATOM 850 C C . TYR A 1 107 ? 8.793 -1.977 -36.851 1.00 87.19 107 TYR A C 1
ATOM 852 O O . TYR A 1 107 ? 7.896 -1.670 -36.059 1.00 87.19 107 TYR A O 1
ATOM 860 N N . ASN A 1 108 ? 9.524 -3.083 -36.737 1.00 90.81 108 ASN A N 1
ATOM 861 C CA . ASN A 1 108 ? 9.559 -3.947 -35.562 1.00 90.81 108 ASN A CA 1
ATOM 862 C C . ASN A 1 108 ? 10.920 -3.801 -34.868 1.00 90.81 108 ASN A C 1
ATOM 864 O O . ASN A 1 108 ? 11.931 -3.534 -35.516 1.00 90.81 108 ASN A O 1
ATOM 868 N N . SER A 1 109 ? 10.960 -3.921 -33.550 1.00 91.25 109 SER A N 1
ATOM 869 C CA . SER A 1 109 ? 12.163 -3.739 -32.747 1.00 91.25 109 SER A CA 1
ATOM 870 C C . SER A 1 109 ? 12.295 -4.833 -31.710 1.00 91.25 109 SER A C 1
ATOM 872 O O . SER A 1 109 ? 11.332 -5.187 -31.034 1.00 91.25 109 SER A O 1
ATOM 874 N N . LYS A 1 110 ? 13.525 -5.306 -31.550 1.00 93.69 110 LYS A N 1
ATOM 875 C CA . LYS A 1 110 ? 13.928 -6.245 -30.517 1.00 93.69 110 LYS A CA 1
ATOM 876 C C . LYS A 1 110 ? 15.106 -5.661 -29.758 1.00 93.69 110 LYS A C 1
ATOM 878 O O . LYS A 1 110 ? 16.117 -5.297 -30.352 1.00 93.69 110 LYS A O 1
ATOM 883 N N . VAL A 1 111 ? 14.968 -5.570 -28.445 1.00 91.44 111 VAL A N 1
ATOM 884 C CA . VAL A 1 111 ? 15.984 -5.028 -27.552 1.00 91.44 111 VAL A CA 1
ATOM 885 C C . VAL A 1 111 ? 16.362 -6.079 -26.521 1.00 91.44 111 VAL A C 1
ATOM 887 O O . VAL A 1 111 ? 15.501 -6.666 -25.863 1.00 91.44 111 VAL A O 1
ATOM 890 N N . THR A 1 112 ? 17.659 -6.316 -26.376 1.00 93.81 112 THR A N 1
ATOM 891 C CA . THR A 1 112 ? 18.211 -7.320 -25.463 1.00 93.81 112 THR A CA 1
ATOM 892 C C . THR A 1 112 ? 19.398 -6.768 -24.694 1.00 93.81 112 THR A C 1
ATOM 894 O O . THR A 1 112 ? 20.181 -5.977 -25.209 1.00 93.81 112 THR A O 1
ATOM 897 N N . LEU A 1 113 ? 19.564 -7.222 -23.456 1.00 91.50 113 LEU A N 1
ATOM 898 C CA . LEU A 1 113 ? 20.733 -6.936 -22.632 1.00 91.50 113 LEU A CA 1
ATOM 899 C C . LEU A 1 113 ? 22.031 -7.448 -23.280 1.00 91.50 113 LEU A C 1
ATOM 901 O O . LEU A 1 113 ? 22.098 -8.608 -23.679 1.00 91.50 113 LEU A O 1
ATOM 905 N N . VAL A 1 114 ? 23.071 -6.612 -23.327 1.00 90.94 114 VAL A N 1
ATOM 906 C CA . VAL A 1 114 ? 24.435 -7.013 -23.717 1.00 90.94 114 VAL A CA 1
ATOM 907 C C . VAL A 1 114 ? 25.101 -7.719 -22.543 1.00 90.94 114 VAL A C 1
ATOM 909 O O . VAL A 1 114 ? 25.132 -7.177 -21.437 1.00 90.94 114 VAL A O 1
ATOM 912 N N . ARG A 1 115 ? 25.701 -8.892 -22.772 1.00 90.81 115 ARG A N 1
ATOM 913 C CA . ARG A 1 115 ? 26.556 -9.562 -21.780 1.00 90.81 115 ARG A CA 1
ATOM 914 C C . ARG A 1 115 ? 27.938 -8.910 -21.725 1.00 90.81 115 ARG A C 1
ATOM 916 O O . ARG A 1 115 ? 28.657 -8.885 -22.719 1.00 90.81 115 ARG A O 1
ATOM 923 N N . ASN A 1 116 ? 28.309 -8.383 -20.563 1.00 86.00 116 ASN A N 1
ATOM 924 C CA . ASN A 1 116 ? 29.604 -7.762 -20.297 1.00 86.00 116 ASN A CA 1
ATOM 925 C C . ASN A 1 116 ? 29.961 -7.876 -18.798 1.00 86.00 116 ASN A C 1
ATOM 927 O O . ASN A 1 116 ? 29.198 -8.409 -17.996 1.00 86.00 116 ASN A O 1
ATOM 931 N N . GLN A 1 117 ? 31.098 -7.311 -18.384 1.00 82.75 117 GLN A N 1
ATOM 932 C CA . GLN A 1 117 ? 31.579 -7.368 -16.992 1.00 82.75 117 GLN A CA 1
ATOM 933 C C . GLN A 1 117 ? 30.642 -6.761 -15.917 1.00 82.75 117 GLN A C 1
ATOM 935 O O . GLN A 1 117 ? 30.830 -7.033 -14.720 1.00 82.75 117 GLN A O 1
ATOM 940 N N . TYR A 1 118 ? 29.678 -5.929 -16.326 1.00 76.81 118 TYR A N 1
ATOM 941 C CA . TYR A 1 118 ? 28.674 -5.264 -15.491 1.00 76.81 118 TYR A CA 1
ATOM 942 C C . TYR A 1 118 ? 27.344 -6.034 -15.452 1.00 76.81 118 TYR A C 1
ATOM 944 O O . TYR A 1 118 ? 26.705 -6.061 -14.405 1.00 76.81 118 TYR A O 1
ATOM 952 N N . THR A 1 119 ? 26.951 -6.697 -16.544 1.00 83.50 119 THR A N 1
ATOM 953 C CA . THR A 1 119 ? 25.689 -7.457 -16.658 1.00 83.50 119 THR A CA 1
ATOM 954 C C . THR A 1 119 ? 25.847 -8.957 -16.409 1.00 83.50 119 THR A C 1
ATOM 956 O O . THR A 1 119 ? 24.848 -9.654 -16.264 1.00 83.50 119 THR A O 1
ATOM 959 N N . GLU A 1 120 ? 27.078 -9.464 -16.297 1.00 86.94 120 GLU A N 1
ATOM 960 C CA . GLU A 1 120 ? 27.396 -10.889 -16.121 1.00 86.94 120 GLU A CA 1
ATOM 961 C C . GLU A 1 120 ? 26.579 -11.571 -15.014 1.00 86.94 120 GLU A C 1
ATOM 963 O O . GLU A 1 120 ? 26.074 -12.673 -15.198 1.00 86.94 120 GLU A O 1
ATOM 968 N N . GLN A 1 121 ? 26.380 -10.895 -13.877 1.00 83.88 121 GLN A N 1
ATOM 969 C CA . GLN A 1 121 ? 25.617 -11.454 -12.757 1.00 83.88 121 GLN A CA 1
ATOM 970 C C . GLN A 1 121 ? 24.132 -11.670 -13.101 1.00 83.88 121 GLN A C 1
ATOM 972 O O . GLN A 1 121 ? 23.522 -12.623 -12.613 1.00 83.88 121 GLN A O 1
ATOM 977 N N . LEU A 1 122 ? 23.549 -10.828 -13.963 1.00 85.12 122 LEU A N 1
ATOM 978 C CA . LEU A 1 122 ? 22.172 -10.996 -14.439 1.00 85.12 122 LEU A CA 1
ATOM 979 C C . LEU A 1 122 ? 22.041 -12.236 -15.333 1.00 85.12 122 LEU A C 1
ATOM 981 O O . LEU A 1 122 ? 21.105 -13.012 -15.169 1.00 85.12 122 LEU A O 1
ATOM 985 N N . PHE A 1 123 ? 23.009 -12.475 -16.220 1.00 91.38 123 PHE A N 1
ATOM 986 C CA . PHE A 1 123 ? 23.061 -13.710 -17.010 1.00 91.38 123 PHE A CA 1
ATOM 987 C C . PHE A 1 123 ? 23.283 -14.937 -16.121 1.00 91.38 123 PHE A C 1
ATOM 989 O O . PHE A 1 123 ? 22.545 -15.910 -16.212 1.00 91.38 123 PHE A O 1
ATOM 996 N N . THR A 1 124 ? 24.222 -14.882 -15.173 1.00 91.62 124 THR A N 1
ATOM 997 C CA . THR A 1 124 ? 24.449 -16.002 -14.245 1.00 91.62 124 THR A CA 1
ATOM 998 C C . THR A 1 124 ? 23.183 -16.346 -13.443 1.00 91.62 124 THR A C 1
ATOM 1000 O O . THR A 1 124 ? 22.813 -17.515 -13.331 1.00 91.62 124 THR A O 1
ATOM 1003 N N . SER A 1 125 ? 22.478 -15.337 -12.914 1.00 89.31 125 SER A N 1
ATOM 1004 C CA . SER A 1 125 ? 21.235 -15.528 -12.138 1.00 89.31 125 SER A CA 1
ATOM 1005 C C . SER A 1 125 ? 20.054 -16.041 -12.964 1.00 89.31 125 SER A C 1
ATOM 1007 O O . SER A 1 125 ? 19.107 -16.584 -12.398 1.00 89.31 125 SER A O 1
ATOM 1009 N N . THR A 1 126 ? 20.120 -15.932 -14.288 1.00 92.88 126 THR A N 1
ATOM 1010 C CA . THR A 1 126 ? 19.115 -16.458 -15.222 1.00 92.88 126 THR A CA 1
ATOM 1011 C C . THR A 1 126 ? 19.572 -17.747 -15.903 1.00 92.88 126 THR A C 1
ATOM 1013 O O . THR A 1 126 ? 18.924 -18.211 -16.831 1.00 92.88 126 THR A O 1
ATOM 1016 N N . LYS A 1 127 ? 20.653 -18.378 -15.412 1.00 92.44 127 LYS A N 1
ATOM 1017 C CA . LYS A 1 127 ? 21.265 -19.579 -16.010 1.00 92.44 127 LYS A CA 1
ATOM 1018 C C . LYS A 1 127 ? 21.655 -19.385 -17.480 1.00 92.44 127 LYS A C 1
ATOM 1020 O O . LYS A 1 127 ? 21.447 -20.273 -18.298 1.00 92.44 127 LYS A O 1
ATOM 1025 N N . ASP A 1 128 ? 22.221 -18.222 -17.776 1.00 92.62 128 ASP A N 1
ATOM 1026 C CA . ASP A 1 128 ? 22.664 -17.786 -19.100 1.00 92.62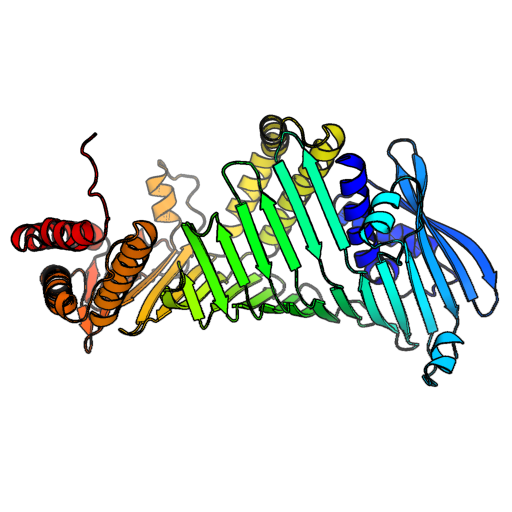 128 ASP A CA 1
ATOM 1027 C C . ASP A 1 128 ? 21.540 -17.557 -20.130 1.00 92.62 128 ASP A C 1
ATOM 1029 O O . ASP A 1 128 ? 21.844 -17.222 -21.277 1.00 92.62 128 ASP A O 1
ATOM 1033 N N . ASP A 1 129 ? 20.263 -17.647 -19.731 1.00 94.00 129 ASP A N 1
ATOM 1034 C CA . ASP A 1 129 ? 19.146 -17.159 -20.545 1.00 94.00 129 ASP A CA 1
ATOM 1035 C C . ASP A 1 129 ? 19.224 -15.634 -20.719 1.00 94.00 129 ASP A C 1
ATOM 1037 O O . ASP A 1 129 ? 19.874 -14.921 -19.953 1.00 94.00 129 ASP A O 1
ATOM 1041 N N . GLN A 1 130 ? 18.525 -15.110 -21.729 1.00 93.94 130 GLN A N 1
ATOM 1042 C CA . GLN A 1 130 ? 18.424 -13.672 -21.961 1.00 93.94 130 GLN A CA 1
ATOM 1043 C C . GLN A 1 130 ? 17.661 -13.000 -20.796 1.00 93.94 130 GLN A C 1
ATOM 1045 O O . GLN A 1 130 ? 16.448 -13.191 -20.694 1.00 93.94 130 GLN A O 1
ATOM 1050 N N . PRO A 1 131 ? 18.302 -12.177 -19.936 1.00 91.75 131 PRO A N 1
ATOM 1051 C CA . PRO A 1 131 ? 17.666 -11.706 -18.701 1.00 91.75 131 PRO A CA 1
ATOM 1052 C C . PRO A 1 131 ? 16.507 -10.744 -18.945 1.00 91.75 131 PRO A C 1
ATOM 1054 O O . PRO A 1 131 ? 15.564 -10.682 -18.159 1.00 91.75 131 PRO A O 1
ATOM 1057 N N . LEU A 1 132 ? 16.607 -9.994 -20.041 1.00 90.62 132 LEU A N 1
ATOM 1058 C CA . LEU A 1 132 ? 15.651 -8.990 -20.468 1.00 90.62 132 LEU A CA 1
ATOM 1059 C C . LEU A 1 132 ? 15.501 -9.044 -21.986 1.00 90.62 132 LEU A C 1
ATOM 1061 O O . LEU A 1 132 ? 16.500 -8.974 -22.713 1.00 90.62 132 LEU A O 1
ATOM 1065 N N . LEU A 1 133 ? 14.253 -9.121 -22.428 1.00 93.12 133 LEU A N 1
ATOM 1066 C CA . LEU A 1 133 ? 13.828 -9.034 -23.815 1.00 93.12 133 LEU A CA 1
ATOM 1067 C C . LEU A 1 133 ? 12.715 -7.995 -23.909 1.00 93.12 133 LEU A C 1
ATOM 1069 O O . LEU A 1 133 ? 11.742 -8.066 -23.165 1.00 93.12 133 LEU A O 1
ATOM 1073 N N . ILE A 1 134 ? 12.849 -7.044 -24.824 1.00 92.44 134 ILE A N 1
ATOM 1074 C CA . ILE A 1 134 ? 11.792 -6.086 -25.135 1.00 92.44 134 ILE A CA 1
ATOM 1075 C C . ILE A 1 134 ? 11.521 -6.165 -26.625 1.00 92.44 134 ILE A C 1
ATOM 1077 O O . ILE A 1 134 ? 12.430 -6.006 -27.435 1.00 92.44 134 ILE A O 1
ATOM 1081 N N . GLU A 1 135 ? 10.272 -6.402 -26.981 1.00 93.12 135 GLU A N 1
ATOM 1082 C CA . GLU A 1 135 ? 9.817 -6.499 -28.360 1.00 93.12 135 GLU A CA 1
ATOM 1083 C C . GLU A 1 135 ? 8.723 -5.465 -28.559 1.00 93.12 135 GLU A C 1
ATOM 1085 O O . GLU A 1 135 ? 7.764 -5.419 -27.792 1.00 93.12 135 GLU A O 1
ATOM 1090 N N . TYR A 1 136 ? 8.875 -4.587 -29.543 1.00 92.06 136 TYR A N 1
ATOM 1091 C CA . TYR A 1 136 ? 7.880 -3.557 -29.806 1.00 92.06 136 TYR A CA 1
ATOM 1092 C C . TYR A 1 136 ? 7.845 -3.167 -31.272 1.00 92.06 136 TYR A C 1
ATOM 1094 O O . TYR A 1 136 ? 8.842 -3.226 -31.982 1.00 92.06 136 TYR A O 1
ATOM 1102 N N . SER A 1 137 ? 6.684 -2.712 -31.713 1.00 90.38 137 SER A N 1
ATOM 1103 C CA . SER A 1 137 ? 6.436 -2.279 -33.079 1.00 90.38 137 SER A CA 1
ATOM 1104 C C . SER A 1 137 ? 5.802 -0.898 -33.093 1.00 90.38 137 SER A C 1
ATOM 1106 O O . SER A 1 137 ? 5.092 -0.511 -32.160 1.00 90.38 137 SER A O 1
ATOM 1108 N N . LEU A 1 138 ? 6.067 -0.163 -34.171 1.00 88.44 138 LEU A N 1
ATOM 1109 C CA . LEU A 1 138 ? 5.407 1.100 -34.470 1.00 88.44 138 LEU A CA 1
ATOM 1110 C C . LEU A 1 138 ? 4.599 0.939 -35.758 1.00 88.44 138 LEU A C 1
ATOM 1112 O O . LEU A 1 138 ? 5.156 0.629 -36.815 1.00 88.44 138 LEU A O 1
ATOM 1116 N N . GLY A 1 139 ? 3.288 1.154 -35.684 1.00 87.81 139 GLY A N 1
ATOM 1117 C CA . GLY A 1 139 ? 2.417 1.173 -36.858 1.00 87.81 139 GLY A CA 1
ATOM 1118 C C . GLY A 1 139 ? 2.630 2.415 -37.731 1.00 87.81 139 GLY A C 1
ATOM 1119 O O . GLY A 1 139 ? 3.287 3.380 -37.336 1.00 87.81 139 GLY A O 1
ATOM 1120 N N . TYR A 1 140 ? 2.072 2.423 -38.944 1.00 87.31 140 TYR A N 1
ATOM 1121 C CA . TYR A 1 140 ? 2.025 3.641 -39.776 1.00 87.31 140 TYR A CA 1
ATOM 1122 C C . TYR A 1 140 ? 1.044 4.691 -39.232 1.00 87.31 140 TYR A C 1
ATOM 1124 O O . TYR A 1 140 ? 1.169 5.877 -39.530 1.00 87.31 140 TYR A O 1
ATOM 1132 N N . ASP A 1 141 ? 0.100 4.263 -38.395 1.00 86.69 141 ASP A N 1
ATOM 1133 C CA . ASP A 1 141 ? -0.763 5.113 -37.573 1.00 86.69 141 ASP A CA 1
ATOM 1134 C C . ASP A 1 141 ? -0.035 5.709 -36.351 1.00 86.69 141 ASP A C 1
ATOM 1136 O O . ASP A 1 141 ? -0.652 6.425 -35.563 1.00 86.69 141 ASP A O 1
ATOM 1140 N N . GLN A 1 142 ? 1.269 5.433 -36.213 1.00 85.25 142 GLN A N 1
ATOM 1141 C CA . GLN A 1 142 ? 2.131 5.844 -35.105 1.00 85.25 142 GLN A CA 1
ATOM 1142 C C . GLN A 1 142 ? 1.689 5.296 -33.740 1.00 85.25 142 GLN A C 1
ATOM 1144 O O . GLN A 1 142 ? 2.077 5.835 -32.709 1.00 85.25 142 GLN A O 1
ATOM 1149 N N . GLN A 1 143 ? 0.915 4.206 -33.709 1.00 87.69 143 GLN A N 1
ATOM 1150 C CA . GLN A 1 143 ? 0.666 3.485 -32.462 1.00 87.69 143 GLN A CA 1
ATOM 1151 C C . GLN A 1 143 ? 1.866 2.610 -32.106 1.00 87.69 143 GLN A C 1
ATOM 1153 O O . GLN A 1 143 ? 2.336 1.816 -32.927 1.00 87.69 143 GLN A O 1
ATOM 1158 N N . LEU A 1 144 ? 2.332 2.738 -30.866 1.00 89.19 144 LEU A N 1
ATOM 1159 C CA . LEU A 1 144 ? 3.364 1.894 -30.279 1.00 89.19 144 LEU A CA 1
ATOM 1160 C C . LEU A 1 144 ? 2.692 0.722 -29.564 1.00 89.19 144 LEU A C 1
ATOM 1162 O O . LEU A 1 144 ? 1.784 0.928 -28.759 1.00 89.19 144 LEU A O 1
ATOM 1166 N N . LYS A 1 145 ? 3.145 -0.505 -29.823 1.00 92.50 145 LYS A N 1
ATOM 1167 C CA . LYS A 1 145 ? 2.714 -1.705 -29.088 1.00 92.50 145 LYS A CA 1
ATOM 1168 C C . LYS A 1 145 ? 3.909 -2.592 -28.823 1.00 92.50 145 LYS A C 1
ATOM 1170 O O . LYS A 1 145 ? 4.704 -2.822 -29.733 1.00 92.50 145 LYS A O 1
ATOM 1175 N N . GLY A 1 146 ? 4.024 -3.113 -27.613 1.00 92.50 146 GLY A N 1
ATOM 1176 C CA . GLY A 1 146 ? 5.141 -3.966 -27.267 1.00 92.50 146 GLY A CA 1
ATOM 1177 C C . GLY A 1 146 ? 4.961 -4.726 -25.972 1.00 92.50 146 GLY A C 1
ATOM 1178 O O . GLY A 1 146 ? 3.944 -4.632 -25.286 1.00 92.50 146 GLY A O 1
ATOM 1179 N N . LYS A 1 147 ? 5.989 -5.503 -25.669 1.00 94.25 147 LYS A N 1
ATOM 1180 C CA . LYS A 1 147 ? 6.089 -6.348 -24.499 1.00 94.25 147 LYS A CA 1
ATOM 1181 C C . LYS A 1 147 ? 7.527 -6.356 -24.007 1.00 94.25 147 LYS A C 1
ATOM 1183 O O . LYS A 1 147 ? 8.458 -6.573 -24.776 1.00 94.25 147 LYS A O 1
ATOM 1188 N N . LEU A 1 148 ? 7.699 -6.161 -22.712 1.00 93.62 148 LEU A N 1
ATOM 1189 C CA . LEU A 1 148 ? 8.912 -6.465 -21.975 1.00 93.62 148 LEU A CA 1
ATOM 1190 C C . LEU A 1 148 ? 8.733 -7.823 -21.299 1.00 93.62 148 LEU A C 1
ATOM 1192 O O . LEU A 1 148 ? 7.677 -8.124 -20.747 1.00 93.62 148 LEU A O 1
ATOM 1196 N N . SER A 1 149 ? 9.760 -8.660 -21.332 1.00 94.31 149 SER A N 1
ATOM 1197 C CA . SER A 1 149 ? 9.784 -9.951 -20.655 1.00 94.31 149 SER A CA 1
ATOM 1198 C C . SER A 1 149 ? 11.132 -10.198 -20.002 1.00 94.31 149 SER A C 1
ATOM 1200 O O . SER A 1 149 ? 12.179 -9.823 -20.533 1.00 94.31 149 SER A O 1
ATOM 1202 N N . THR A 1 150 ? 11.103 -10.859 -18.851 1.00 93.19 150 THR A N 1
ATOM 1203 C CA . THR A 1 150 ? 12.308 -11.274 -18.139 1.00 93.19 150 THR A CA 1
ATOM 1204 C C . THR A 1 150 ? 12.424 -12.788 -18.061 1.00 93.19 150 THR A C 1
ATOM 1206 O O . THR A 1 150 ? 11.424 -13.509 -18.028 1.00 93.19 150 THR A O 1
ATOM 1209 N N . ALA A 1 151 ? 13.659 -13.282 -17.999 1.00 94.69 151 ALA A N 1
ATOM 1210 C CA . ALA A 1 151 ? 13.907 -14.666 -17.619 1.00 94.69 151 ALA A CA 1
ATOM 1211 C C . ALA A 1 151 ? 13.661 -14.873 -16.114 1.00 94.69 151 ALA A C 1
ATOM 1213 O O . ALA A 1 151 ? 13.494 -13.933 -15.334 1.00 94.69 151 ALA A O 1
ATOM 1214 N N . ARG A 1 152 ? 13.654 -16.138 -15.686 1.00 94.50 152 ARG A N 1
ATOM 1215 C CA . ARG A 1 152 ? 13.564 -16.482 -14.265 1.00 94.50 152 ARG A CA 1
ATOM 1216 C C . ARG A 1 152 ? 14.878 -16.144 -13.568 1.00 94.50 152 ARG A C 1
ATOM 1218 O O . ARG A 1 152 ? 15.899 -16.750 -13.882 1.00 94.50 152 ARG A O 1
ATOM 1225 N N . PHE A 1 153 ? 14.837 -15.281 -12.561 1.00 92.56 153 PHE A N 1
ATOM 1226 C CA . PHE A 1 153 ? 16.006 -14.988 -11.735 1.00 92.56 153 PHE A CA 1
ATOM 1227 C C . PHE A 1 153 ? 16.076 -15.936 -10.545 1.00 92.56 153 PHE A C 1
ATOM 1229 O O . PHE A 1 153 ? 15.083 -16.175 -9.854 1.00 92.56 153 PHE A O 1
ATOM 1236 N N . LYS A 1 154 ? 17.272 -16.458 -10.292 1.00 92.81 154 LYS A N 1
ATOM 1237 C CA . LYS A 1 154 ? 17.638 -17.184 -9.081 1.00 92.81 154 LYS A CA 1
ATOM 1238 C C . LYS A 1 154 ? 18.913 -16.588 -8.524 1.00 92.81 154 LYS A C 1
ATOM 1240 O O . LYS A 1 154 ? 19.939 -16.542 -9.199 1.00 92.81 154 LYS A O 1
ATOM 1245 N N . MET A 1 155 ? 18.844 -16.149 -7.281 1.00 89.00 155 MET A N 1
ATOM 1246 C CA . MET A 1 155 ? 19.977 -15.591 -6.564 1.00 89.00 155 MET A CA 1
ATOM 1247 C C . MET A 1 155 ? 20.117 -16.317 -5.237 1.00 89.00 155 MET A C 1
ATOM 1249 O O . MET A 1 155 ? 19.119 -16.608 -4.581 1.00 89.00 155 MET A O 1
ATOM 1253 N N . GLN A 1 156 ? 21.355 -16.611 -4.856 1.00 89.25 156 GLN A N 1
ATOM 1254 C CA . GLN A 1 156 ? 21.680 -17.125 -3.537 1.00 89.25 156 GLN A CA 1
ATOM 1255 C C . GLN A 1 156 ? 23.004 -16.520 -3.093 1.00 89.25 156 GLN A C 1
ATOM 1257 O O . GLN A 1 156 ? 23.988 -16.573 -3.832 1.00 89.25 156 GLN A O 1
ATOM 1262 N N . THR A 1 157 ? 23.019 -15.954 -1.893 1.00 88.12 157 THR A N 1
ATOM 1263 C CA . THR A 1 157 ? 24.216 -15.376 -1.283 1.00 88.12 157 THR A CA 1
ATOM 1264 C C . THR A 1 157 ? 24.296 -15.829 0.165 1.00 88.12 157 THR A C 1
ATOM 1266 O O . THR A 1 157 ? 23.278 -15.881 0.851 1.00 88.12 157 THR A O 1
ATOM 1269 N N . THR A 1 158 ? 25.504 -16.132 0.631 1.00 89.06 158 THR A N 1
ATOM 1270 C CA . THR A 1 158 ? 25.770 -16.396 2.046 1.00 89.06 158 THR A CA 1
ATOM 1271 C C . THR A 1 158 ? 26.867 -15.453 2.525 1.00 89.06 158 THR A C 1
ATOM 1273 O O . THR A 1 158 ? 28.000 -15.534 2.055 1.00 89.06 158 THR A O 1
ATOM 1276 N N . GLU A 1 159 ? 26.538 -14.562 3.459 1.00 86.81 159 GLU A N 1
ATOM 1277 C CA . GLU A 1 159 ? 27.472 -13.624 4.092 1.00 86.81 159 GLU A CA 1
ATOM 1278 C C . GLU A 1 159 ? 27.280 -13.678 5.614 1.00 86.81 159 GLU A C 1
ATOM 1280 O O . GLU A 1 159 ? 26.156 -13.690 6.105 1.00 86.81 159 GLU A O 1
ATOM 1285 N N . ASN A 1 160 ? 28.376 -13.734 6.380 1.00 87.75 160 ASN A N 1
ATOM 1286 C CA . ASN A 1 160 ? 28.361 -13.731 7.854 1.00 87.75 160 ASN A CA 1
ATOM 1287 C C . ASN A 1 160 ? 27.426 -14.774 8.507 1.00 87.75 160 ASN A C 1
ATOM 1289 O O . ASN A 1 160 ? 26.866 -14.530 9.572 1.00 87.75 160 ASN A O 1
ATOM 1293 N N . GLY A 1 161 ? 27.256 -15.943 7.880 1.00 87.19 161 GLY A N 1
ATOM 1294 C CA . GLY A 1 161 ? 26.378 -17.011 8.379 1.00 87.19 161 GLY A CA 1
ATOM 1295 C C . GLY A 1 161 ? 24.891 -16.828 8.055 1.00 87.19 161 GLY A C 1
ATOM 1296 O O . GLY A 1 161 ? 24.097 -17.704 8.386 1.00 87.19 161 GLY A O 1
ATOM 1297 N N . VAL A 1 162 ? 24.523 -15.748 7.363 1.00 90.00 162 VAL A N 1
ATOM 1298 C CA . VAL A 1 162 ? 23.172 -15.501 6.854 1.00 90.00 162 VAL A CA 1
ATOM 1299 C C . VAL A 1 162 ? 23.119 -15.919 5.390 1.00 90.00 162 VAL A C 1
ATOM 1301 O O . VAL A 1 162 ? 23.938 -15.479 4.584 1.00 90.00 162 VAL A O 1
ATOM 1304 N N . THR A 1 163 ? 22.164 -16.777 5.040 1.00 93.25 163 THR A N 1
ATOM 1305 C CA . THR A 1 163 ? 21.875 -17.175 3.660 1.00 93.25 163 THR A CA 1
ATOM 1306 C C . THR A 1 163 ? 20.595 -16.508 3.187 1.00 93.25 163 THR A C 1
ATOM 1308 O O . THR A 1 163 ? 19.537 -16.681 3.786 1.00 93.25 163 THR A O 1
ATOM 1311 N N . GLU A 1 164 ? 20.686 -15.789 2.078 1.00 92.56 164 GLU A N 1
ATOM 1312 C CA . GLU A 1 164 ? 19.547 -15.252 1.349 1.00 92.56 164 GLU A CA 1
ATOM 1313 C C . GLU A 1 164 ? 19.404 -16.016 0.034 1.00 92.56 164 GLU A C 1
ATOM 1315 O O . GLU A 1 164 ? 20.376 -16.186 -0.705 1.00 92.56 164 GLU A O 1
ATOM 1320 N N . SER A 1 165 ? 18.195 -16.473 -0.273 1.00 93.06 165 SER A N 1
ATOM 1321 C CA . SER A 1 165 ? 17.854 -17.063 -1.563 1.00 93.06 165 SER A CA 1
ATOM 1322 C C . SER A 1 165 ? 16.572 -16.444 -2.093 1.00 93.06 165 SER A C 1
ATOM 1324 O O . SER A 1 165 ? 15.577 -16.388 -1.377 1.00 93.06 165 SER A O 1
ATOM 1326 N N . SER A 1 166 ? 16.584 -16.016 -3.349 1.00 93.31 166 SER A N 1
ATOM 1327 C CA . SER A 1 166 ? 15.438 -15.389 -4.001 1.00 93.31 166 SER A CA 1
ATOM 1328 C C . SER A 1 166 ? 15.225 -16.000 -5.377 1.00 93.31 166 SER A C 1
ATOM 1330 O O . SER A 1 166 ? 16.165 -16.188 -6.152 1.00 93.31 166 SER A O 1
ATOM 1332 N N . THR A 1 167 ? 13.974 -16.320 -5.677 1.00 94.44 167 THR A N 1
ATOM 1333 C CA . THR A 1 167 ? 13.513 -16.765 -6.984 1.00 94.44 167 THR A CA 1
ATOM 1334 C C . THR A 1 167 ? 12.409 -15.839 -7.462 1.00 94.44 167 THR A C 1
ATOM 1336 O O . THR A 1 167 ? 11.348 -15.761 -6.850 1.00 94.44 167 THR A O 1
ATOM 1339 N N . ILE A 1 168 ? 12.640 -15.179 -8.591 1.00 92.62 168 ILE A N 1
ATOM 1340 C CA . ILE A 1 168 ? 11.652 -14.333 -9.260 1.00 92.62 168 ILE A CA 1
ATOM 1341 C C . ILE A 1 168 ? 11.292 -15.044 -10.559 1.00 92.62 168 ILE A C 1
ATOM 1343 O O . ILE A 1 168 ? 12.165 -15.289 -11.396 1.00 92.62 168 ILE A O 1
ATOM 1347 N N . ASN A 1 169 ? 10.033 -15.459 -10.702 1.00 94.56 169 ASN A N 1
ATOM 1348 C CA . ASN A 1 169 ? 9.572 -16.074 -11.943 1.00 94.56 169 ASN A CA 1
ATOM 1349 C C . ASN A 1 169 ? 9.513 -15.034 -13.074 1.00 94.56 169 ASN A C 1
ATOM 1351 O O . ASN A 1 169 ? 9.536 -13.834 -12.791 1.00 94.56 169 ASN A O 1
ATOM 1355 N N . PRO A 1 170 ? 9.438 -15.476 -14.345 1.00 94.25 170 PRO A N 1
ATOM 1356 C CA . PRO A 1 170 ? 9.318 -14.564 -15.474 1.00 94.25 170 PRO A CA 1
ATOM 1357 C C . PRO A 1 170 ? 8.240 -13.503 -15.239 1.00 94.25 170 PRO A C 1
ATOM 1359 O O . PRO A 1 170 ? 7.134 -13.807 -14.780 1.00 94.25 170 PRO A O 1
ATOM 1362 N N . TYR A 1 171 ? 8.595 -12.258 -15.536 1.00 92.31 171 TYR A N 1
ATOM 1363 C CA . TYR A 1 171 ? 7.704 -11.108 -15.509 1.00 92.31 171 TYR A CA 1
ATOM 1364 C C . TYR A 1 171 ? 7.467 -10.645 -16.941 1.00 92.31 171 TYR A C 1
ATOM 1366 O O . TYR A 1 171 ? 8.371 -10.690 -17.775 1.00 92.31 171 TYR A O 1
ATOM 1374 N N . THR A 1 172 ? 6.243 -10.227 -17.228 1.00 94.69 172 THR A N 1
ATOM 1375 C CA . THR A 1 172 ? 5.833 -9.666 -18.510 1.00 94.69 172 THR A CA 1
ATOM 1376 C C . THR A 1 172 ? 5.146 -8.331 -18.274 1.00 94.69 172 THR A C 1
ATOM 1378 O O . THR A 1 172 ? 4.268 -8.252 -17.425 1.00 94.69 172 THR A O 1
ATOM 1381 N N . LEU A 1 173 ? 5.528 -7.312 -19.040 1.00 94.12 173 LEU A N 1
ATOM 1382 C CA . LEU A 1 173 ? 4.848 -6.022 -19.122 1.00 94.12 173 LEU A CA 1
ATOM 1383 C C . LEU A 1 173 ? 4.485 -5.765 -20.581 1.00 94.12 173 LEU A C 1
ATOM 1385 O O . LEU A 1 173 ? 5.359 -5.492 -21.400 1.00 94.12 173 LEU A O 1
ATOM 1389 N N . GLU A 1 174 ? 3.210 -5.855 -20.911 1.00 94.94 174 GLU A N 1
ATOM 1390 C CA . GLU A 1 174 ? 2.664 -5.397 -22.180 1.00 94.94 174 GLU A CA 1
ATOM 1391 C C . GLU A 1 174 ? 2.373 -3.901 -22.096 1.00 94.94 174 GLU A C 1
ATOM 1393 O O . GLU A 1 174 ? 1.832 -3.412 -21.105 1.00 94.94 174 GLU A O 1
ATOM 1398 N N . PHE A 1 175 ? 2.729 -3.163 -23.142 1.00 93.19 175 PHE A N 1
ATOM 1399 C CA . PHE A 1 175 ? 2.500 -1.729 -23.213 1.00 93.19 175 PHE A CA 1
ATOM 1400 C C . PHE A 1 175 ? 1.985 -1.318 -24.588 1.00 93.19 175 PHE A C 1
ATOM 1402 O O . PHE A 1 175 ? 2.359 -1.875 -25.623 1.00 93.19 175 PHE A O 1
ATOM 1409 N N . SER A 1 176 ? 1.140 -0.295 -24.607 1.00 93.12 176 SER A N 1
ATOM 1410 C CA . SER A 1 176 ? 0.757 0.392 -25.835 1.00 93.12 176 SER A CA 1
ATOM 1411 C C . SER A 1 176 ? 0.600 1.883 -25.601 1.00 93.12 176 SER A C 1
ATOM 1413 O O . SER A 1 176 ? 0.241 2.298 -24.500 1.00 93.12 176 SER A O 1
ATOM 1415 N N . ALA A 1 177 ? 0.886 2.673 -26.631 1.00 91.00 177 ALA A N 1
ATOM 1416 C CA . ALA A 1 177 ? 0.738 4.117 -26.604 1.00 91.00 177 ALA A CA 1
ATOM 1417 C C . ALA A 1 177 ? 0.230 4.645 -27.950 1.00 91.00 177 ALA A C 1
ATOM 1419 O O . ALA A 1 177 ? 0.537 4.086 -29.009 1.00 91.00 177 ALA A O 1
ATOM 1420 N N . ASP A 1 178 ? -0.549 5.723 -27.908 1.00 89.06 178 ASP A N 1
ATOM 1421 C CA . ASP A 1 178 ? -0.892 6.480 -29.110 1.00 89.06 178 ASP A CA 1
ATOM 1422 C C . ASP A 1 178 ? 0.282 7.342 -29.606 1.00 89.06 178 ASP A C 1
ATOM 1424 O O . ASP A 1 178 ? 1.325 7.454 -28.962 1.00 89.06 178 ASP A O 1
ATOM 1428 N N . LYS A 1 179 ? 0.095 7.970 -30.771 1.00 84.12 179 LYS A N 1
ATOM 1429 C CA . LYS A 1 179 ? 1.134 8.747 -31.462 1.00 84.12 179 LYS A CA 1
ATOM 1430 C C . LYS A 1 179 ? 1.748 9.883 -30.633 1.00 84.12 179 LYS A C 1
ATOM 1432 O O . LYS A 1 179 ? 2.877 10.272 -30.899 1.00 84.12 179 LYS A O 1
ATOM 1437 N N . ASP A 1 180 ? 0.983 10.437 -29.690 1.00 82.00 180 ASP A N 1
ATOM 1438 C CA . ASP A 1 180 ? 1.375 11.596 -28.879 1.00 82.00 180 ASP A CA 1
ATOM 1439 C C . ASP A 1 180 ? 1.684 11.187 -27.426 1.00 82.00 180 ASP A C 1
ATOM 1441 O O . ASP A 1 180 ? 1.863 12.061 -26.580 1.00 82.00 180 ASP A O 1
ATOM 1445 N N . PHE A 1 181 ? 1.689 9.881 -27.117 1.00 82.62 181 PHE A N 1
ATOM 1446 C CA . PHE A 1 181 ? 1.866 9.323 -25.769 1.00 82.62 181 PHE A CA 1
ATOM 1447 C C . PHE A 1 181 ? 0.868 9.866 -24.741 1.00 82.62 181 PHE A C 1
ATOM 1449 O O . PHE A 1 181 ? 1.116 9.883 -23.536 1.00 82.62 181 PHE A O 1
ATOM 1456 N N . LYS A 1 182 ? -0.299 10.285 -25.229 1.00 87.69 182 LYS A N 1
ATOM 1457 C CA . LYS A 1 182 ? -1.398 10.819 -24.431 1.00 87.69 182 LYS A CA 1
ATOM 1458 C C . LYS A 1 182 ? -2.304 9.729 -23.905 1.00 87.69 182 LYS A C 1
ATOM 1460 O O . LYS A 1 182 ? -2.992 9.964 -22.924 1.00 87.69 182 LYS A O 1
ATOM 1465 N N . ASN A 1 183 ? -2.324 8.560 -24.534 1.00 92.81 183 ASN A N 1
ATOM 1466 C CA . ASN A 1 183 ? -3.044 7.391 -24.048 1.00 92.81 183 ASN A CA 1
ATOM 1467 C C . ASN A 1 183 ? -2.058 6.234 -23.962 1.00 92.81 183 ASN A C 1
ATOM 1469 O O . ASN A 1 183 ? -1.557 5.793 -24.993 1.00 92.81 183 ASN A O 1
ATOM 1473 N N . ILE A 1 184 ? -1.775 5.772 -22.745 1.00 92.88 184 ILE A N 1
ATOM 1474 C CA . ILE A 1 184 ? -0.861 4.664 -22.472 1.00 92.88 184 ILE A CA 1
ATOM 1475 C C . ILE A 1 184 ? -1.634 3.584 -21.721 1.00 92.88 184 ILE A C 1
ATOM 1477 O O . ILE A 1 184 ? -2.306 3.865 -20.728 1.00 92.88 184 ILE A O 1
ATOM 1481 N N . HIS A 1 185 ? -1.510 2.345 -22.182 1.00 96.06 185 HIS A N 1
ATOM 1482 C CA . HIS A 1 185 ? -2.044 1.171 -21.503 1.00 96.06 185 HIS A CA 1
ATOM 1483 C C . HIS A 1 185 ? -0.898 0.242 -21.138 1.00 96.06 185 HIS A C 1
ATOM 1485 O O . HIS A 1 185 ? -0.098 -0.106 -22.007 1.00 96.06 185 HIS A O 1
ATOM 1491 N N . LEU A 1 186 ? -0.847 -0.164 -19.875 1.00 94.81 186 LEU A N 1
ATOM 1492 C CA . LEU A 1 186 ? 0.132 -1.093 -19.323 1.00 94.81 186 LEU A CA 1
ATOM 1493 C C . LEU A 1 186 ? -0.600 -2.307 -18.755 1.00 94.81 186 LEU A C 1
ATOM 1495 O O . LEU A 1 186 ? -1.631 -2.145 -18.099 1.00 94.81 186 LEU A O 1
ATOM 1499 N N . GLN A 1 187 ? -0.081 -3.503 -19.004 1.00 96.12 187 GLN A N 1
ATOM 1500 C CA . GLN A 1 187 ? -0.556 -4.741 -18.398 1.00 96.12 187 GLN A CA 1
ATOM 1501 C C . GLN A 1 187 ? 0.626 -5.593 -17.961 1.00 96.12 187 GLN A C 1
ATOM 1503 O O . GLN A 1 187 ? 1.495 -5.932 -18.759 1.00 96.12 187 GLN A O 1
ATOM 1508 N N . ASP A 1 188 ? 0.626 -5.979 -16.697 1.00 92.69 188 ASP A N 1
ATOM 1509 C CA . ASP A 1 188 ? 1.747 -6.634 -16.052 1.00 92.69 188 ASP A CA 1
ATOM 1510 C C . ASP A 1 188 ? 1.312 -8.011 -15.568 1.00 92.69 188 ASP A C 1
ATOM 1512 O O . ASP A 1 188 ? 0.222 -8.164 -15.012 1.00 92.69 188 ASP A O 1
ATOM 1516 N N . PHE A 1 189 ? 2.190 -8.998 -15.690 1.00 96.06 189 PHE A N 1
ATOM 1517 C CA . PHE A 1 189 ? 1.966 -10.334 -15.163 1.00 96.06 189 PHE A CA 1
ATOM 1518 C C . PHE A 1 189 ? 3.261 -10.970 -14.655 1.00 96.06 189 PHE A C 1
ATOM 1520 O O . PHE A 1 189 ? 4.306 -10.902 -15.301 1.00 96.06 189 PHE A O 1
ATOM 1527 N N . SER A 1 190 ? 3.186 -11.663 -13.521 1.00 93.56 190 SER A N 1
ATOM 1528 C CA . SER A 1 190 ? 4.209 -12.608 -13.073 1.00 93.56 190 SER A CA 1
ATOM 1529 C C . SER A 1 190 ? 3.553 -13.810 -12.414 1.00 93.56 190 SER A C 1
ATOM 1531 O O . SER A 1 190 ? 2.583 -13.668 -11.676 1.00 93.56 190 SER A O 1
ATOM 1533 N N . SER A 1 191 ? 4.122 -15.001 -12.608 1.00 91.81 191 SER A N 1
ATOM 1534 C CA . SER A 1 191 ? 3.654 -16.218 -11.933 1.00 91.81 191 SER A CA 1
ATOM 1535 C C . SER A 1 191 ? 4.159 -16.346 -10.487 1.00 91.81 191 SER A C 1
ATOM 1537 O O . SER A 1 191 ? 4.032 -17.412 -9.886 1.00 91.81 191 SER A O 1
ATOM 1539 N N . GLY A 1 192 ? 4.795 -15.302 -9.948 1.00 93.38 192 GLY A N 1
ATOM 1540 C CA . GLY A 1 192 ? 5.114 -15.177 -8.530 1.00 93.38 192 GLY A CA 1
ATOM 1541 C C . GLY A 1 192 ? 6.599 -15.097 -8.197 1.00 93.38 192 GLY A C 1
ATOM 1542 O O . GLY A 1 192 ? 7.483 -15.223 -9.048 1.00 93.38 192 GLY A O 1
ATOM 1543 N N . SER A 1 193 ? 6.872 -14.915 -6.916 1.00 94.94 193 SER A N 1
ATOM 1544 C CA . SER A 1 193 ? 8.207 -14.822 -6.347 1.00 94.94 193 SER A CA 1
ATOM 1545 C C . SER A 1 193 ? 8.278 -15.541 -5.006 1.00 94.94 193 SER A C 1
ATOM 1547 O O . SER A 1 193 ? 7.287 -15.714 -4.295 1.00 94.94 193 SER A O 1
ATOM 1549 N N . GLU A 1 194 ? 9.483 -15.978 -4.669 1.00 96.12 194 GLU A N 1
ATOM 1550 C CA . GLU A 1 194 ? 9.802 -16.573 -3.382 1.00 96.12 194 GLU A CA 1
ATOM 1551 C C . GLU A 1 194 ? 11.144 -16.029 -2.912 1.00 96.12 194 GLU A C 1
ATOM 1553 O O . GLU A 1 194 ? 12.126 -16.076 -3.652 1.00 96.12 194 GLU A O 1
ATOM 1558 N N . SER A 1 195 ? 11.191 -15.558 -1.674 1.00 95.25 195 SER A N 1
ATOM 1559 C CA . SER A 1 195 ? 12.418 -15.130 -1.014 1.00 95.25 195 SER A CA 1
ATOM 1560 C C . SER A 1 195 ? 12.518 -15.805 0.341 1.00 95.25 195 SER A C 1
ATOM 1562 O O . SER A 1 195 ? 11.545 -15.874 1.089 1.00 95.25 195 SER A O 1
ATOM 1564 N N . ARG A 1 196 ? 13.708 -16.302 0.658 1.00 95.38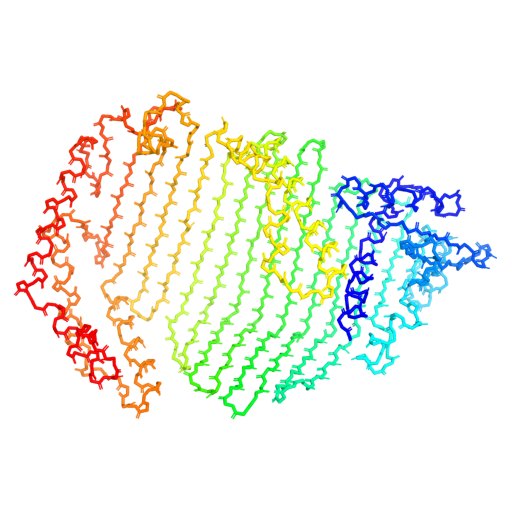 196 ARG A N 1
ATOM 1565 C CA . ARG A 1 196 ? 14.041 -16.906 1.939 1.00 95.38 196 ARG A CA 1
ATOM 1566 C C . ARG A 1 196 ? 15.299 -16.255 2.482 1.00 95.38 196 ARG A C 1
ATOM 1568 O O . ARG A 1 196 ? 16.318 -16.222 1.798 1.00 95.38 196 ARG A O 1
ATOM 1575 N N . LEU A 1 197 ? 15.222 -15.788 3.715 1.00 93.56 197 LEU A N 1
ATOM 1576 C CA . LEU A 1 197 ? 16.354 -15.326 4.503 1.00 93.56 197 LEU A CA 1
ATOM 1577 C C . LEU A 1 197 ? 16.497 -16.279 5.683 1.00 93.56 197 LEU A C 1
ATOM 1579 O O . LEU A 1 197 ? 15.519 -16.516 6.385 1.00 93.56 197 LEU A O 1
ATOM 1583 N N . SER A 1 198 ? 17.679 -16.840 5.906 1.00 93.00 198 SER A N 1
ATOM 1584 C CA . SER A 1 198 ? 17.897 -17.748 7.030 1.00 93.00 198 SER A CA 1
ATOM 1585 C C . SER A 1 198 ? 19.297 -17.652 7.619 1.00 93.00 198 SER A C 1
ATOM 1587 O O . SER A 1 198 ? 20.275 -17.662 6.872 1.00 93.00 198 SER A O 1
ATOM 1589 N N . ASP A 1 199 ? 19.388 -17.653 8.942 1.00 91.50 199 ASP A N 1
ATOM 1590 C CA . ASP A 1 199 ? 20.605 -17.883 9.717 1.00 91.50 199 ASP A CA 1
ATOM 1591 C C . ASP A 1 199 ? 20.408 -19.061 10.700 1.00 91.50 199 ASP A C 1
ATOM 1593 O O . ASP A 1 199 ? 19.566 -19.931 10.467 1.00 91.50 199 ASP A O 1
ATOM 1597 N N . LYS A 1 200 ? 21.220 -19.145 11.764 1.00 87.69 200 LYS A N 1
ATOM 1598 C CA . LYS A 1 200 ? 21.118 -20.214 12.774 1.00 87.69 200 LYS A CA 1
ATOM 1599 C C . LYS A 1 200 ? 19.853 -20.154 13.645 1.00 87.69 200 LYS A C 1
ATOM 1601 O O . LYS A 1 200 ? 19.445 -21.193 14.152 1.00 87.69 200 LYS A O 1
ATOM 1606 N N . ASP A 1 201 ? 19.269 -18.973 13.832 1.00 88.31 201 ASP A N 1
ATOM 1607 C CA . ASP A 1 201 ? 18.186 -18.716 14.785 1.00 88.31 201 ASP A CA 1
ATOM 1608 C C . ASP A 1 201 ? 16.892 -18.260 14.084 1.00 88.31 201 ASP A C 1
ATOM 1610 O O . ASP A 1 201 ? 15.810 -18.397 14.651 1.00 88.31 201 ASP A O 1
ATOM 1614 N N . ILE A 1 202 ? 16.982 -17.703 12.871 1.00 89.12 202 ILE A N 1
ATOM 1615 C CA . ILE A 1 202 ? 15.889 -17.052 12.143 1.00 89.12 202 ILE A CA 1
ATOM 1616 C C . ILE A 1 202 ? 15.798 -17.589 10.713 1.00 89.12 202 ILE A C 1
ATOM 1618 O O . ILE A 1 202 ? 16.791 -17.723 10.012 1.00 89.12 202 ILE A O 1
ATOM 1622 N N . SER A 1 203 ? 14.577 -17.839 10.258 1.00 93.62 203 SER A N 1
ATOM 1623 C CA . SER A 1 203 ? 14.175 -18.217 8.914 1.00 93.62 203 SER A CA 1
ATOM 1624 C C . SER A 1 203 ? 12.917 -17.431 8.566 1.00 93.62 203 SER A C 1
ATOM 1626 O O . SER A 1 203 ? 11.851 -17.691 9.114 1.00 93.62 203 SER A O 1
ATOM 1628 N N . LEU A 1 204 ? 13.043 -16.493 7.637 1.00 96.19 204 LEU A N 1
ATOM 1629 C CA . LEU A 1 204 ? 11.952 -15.738 7.035 1.00 96.19 204 LEU A CA 1
ATOM 1630 C C . LEU A 1 204 ? 11.706 -16.275 5.624 1.00 96.19 204 LEU A C 1
ATOM 1632 O O . LEU A 1 204 ? 12.629 -16.335 4.812 1.00 96.19 204 LEU A O 1
ATOM 1636 N N . LEU A 1 205 ? 10.464 -16.632 5.323 1.00 96.38 205 LEU A N 1
ATOM 1637 C CA . LEU A 1 205 ? 10.001 -17.025 4.000 1.00 96.38 205 LEU A CA 1
ATOM 1638 C C . LEU A 1 205 ? 8.892 -16.078 3.554 1.00 96.38 205 LEU A C 1
ATOM 1640 O O . LEU A 1 205 ? 7.863 -15.973 4.211 1.00 96.38 205 LEU A O 1
ATOM 1644 N N . THR A 1 206 ? 9.068 -15.462 2.392 1.00 97.31 206 THR A N 1
ATOM 1645 C CA . THR A 1 206 ? 8.050 -14.640 1.738 1.00 97.31 206 THR A CA 1
ATOM 1646 C C . THR A 1 206 ? 7.714 -15.249 0.387 1.00 97.31 206 THR A C 1
ATOM 1648 O O . THR A 1 206 ? 8.610 -15.544 -0.405 1.00 97.31 206 THR A O 1
ATOM 1651 N N . LYS A 1 207 ? 6.424 -15.428 0.106 1.00 97.19 207 LYS A N 1
ATOM 1652 C CA . LYS A 1 207 ? 5.909 -15.896 -1.183 1.00 97.19 207 LYS A CA 1
ATOM 1653 C C . LYS A 1 207 ? 4.812 -14.966 -1.672 1.00 97.19 207 LYS A C 1
ATOM 1655 O O . LYS A 1 207 ? 3.894 -14.641 -0.925 1.00 97.19 207 LYS A O 1
ATOM 1660 N N . ALA A 1 208 ? 4.879 -14.609 -2.942 1.00 96.81 208 ALA A N 1
ATOM 1661 C CA . ALA A 1 208 ? 3.763 -14.041 -3.679 1.00 96.81 208 ALA A CA 1
ATOM 1662 C C . ALA A 1 208 ? 3.494 -14.962 -4.869 1.00 96.81 208 ALA A C 1
ATOM 1664 O O . ALA A 1 208 ? 4.427 -15.298 -5.598 1.00 96.81 208 ALA A O 1
ATOM 1665 N N . SER A 1 209 ? 2.256 -15.418 -5.051 1.00 95.19 209 SER A N 1
ATOM 1666 C CA . SER A 1 209 ? 1.880 -16.176 -6.246 1.00 95.19 209 SER A CA 1
ATOM 1667 C C . SER A 1 209 ? 1.582 -15.210 -7.402 1.00 95.19 209 SER A C 1
ATOM 1669 O O . SER A 1 209 ? 2.211 -14.157 -7.506 1.00 95.19 209 SER A O 1
ATOM 1671 N N . GLU A 1 210 ? 0.678 -15.576 -8.307 1.00 95.56 210 GLU A N 1
ATOM 1672 C CA . GLU A 1 210 ? 0.335 -14.788 -9.492 1.00 95.56 210 GLU A CA 1
ATOM 1673 C C . GLU A 1 210 ? 0.068 -13.312 -9.140 1.00 95.56 210 GLU A C 1
ATOM 1675 O O . GLU A 1 210 ? -0.831 -13.005 -8.352 1.00 95.56 210 GLU A O 1
ATOM 1680 N N . TYR A 1 211 ? 0.850 -12.415 -9.744 1.00 96.00 211 TYR A N 1
ATOM 1681 C CA . TYR A 1 211 ? 0.644 -10.970 -9.736 1.00 96.00 211 TYR A CA 1
ATOM 1682 C C . TYR A 1 211 ? 0.160 -10.548 -11.117 1.00 96.00 211 TYR A C 1
ATOM 1684 O O . TYR A 1 211 ? 0.800 -10.875 -12.116 1.00 96.00 211 TYR A O 1
ATOM 1692 N N . ALA A 1 212 ? -0.943 -9.809 -11.167 1.00 97.25 212 ALA A N 1
ATOM 1693 C CA . ALA A 1 212 ? -1.441 -9.178 -12.380 1.00 97.25 212 ALA A CA 1
ATOM 1694 C C . ALA A 1 212 ? -1.772 -7.711 -12.104 1.00 97.25 212 ALA A C 1
ATOM 1696 O O . ALA A 1 212 ? -2.333 -7.398 -11.053 1.00 97.25 212 ALA A O 1
ATOM 1697 N N . SER A 1 213 ? -1.457 -6.818 -13.038 1.00 97.31 213 SER A N 1
ATOM 1698 C CA . SER A 1 213 ? -1.800 -5.398 -12.948 1.00 97.31 213 SER A CA 1
ATOM 1699 C C . SER A 1 213 ? -2.202 -4.843 -14.306 1.00 97.31 213 SER A C 1
ATOM 1701 O O . SER A 1 213 ? -1.755 -5.329 -15.338 1.00 97.31 213 SER A O 1
ATOM 1703 N N . SER A 1 214 ? -3.049 -3.824 -14.308 1.00 97.75 214 SER A N 1
ATOM 1704 C CA . SER A 1 214 ? -3.383 -3.036 -15.490 1.00 97.75 214 SER A CA 1
ATOM 1705 C C . SER A 1 214 ? -3.397 -1.564 -15.116 1.00 97.75 214 SER A C 1
ATOM 1707 O O . SER A 1 214 ? -4.002 -1.217 -14.098 1.00 97.75 214 SER A O 1
ATOM 1709 N N . SER A 1 215 ? -2.788 -0.709 -15.932 1.00 97.56 215 SER A N 1
ATOM 1710 C CA . SER A 1 215 ? -2.817 0.742 -15.747 1.00 97.56 215 SER A CA 1
ATOM 1711 C C . SER A 1 215 ? -3.182 1.462 -17.037 1.00 97.56 215 SER A C 1
ATOM 1713 O O . SER A 1 215 ? -2.565 1.245 -18.077 1.00 97.56 215 SER A O 1
ATOM 1715 N N . ASP A 1 216 ? -4.154 2.360 -16.939 1.00 97.31 216 ASP A N 1
ATOM 1716 C CA . ASP A 1 216 ? -4.528 3.311 -17.977 1.00 97.31 216 ASP A CA 1
ATOM 1717 C C . ASP A 1 216 ? -4.015 4.698 -17.590 1.00 97.31 216 ASP A C 1
ATOM 1719 O O . ASP A 1 216 ? -4.374 5.218 -16.533 1.00 97.31 216 ASP A O 1
ATOM 1723 N N . ILE A 1 217 ? -3.217 5.320 -18.455 1.00 95.44 217 ILE A N 1
ATOM 1724 C CA . ILE A 1 217 ? -2.739 6.693 -18.287 1.00 95.44 217 ILE A CA 1
ATOM 1725 C C . ILE A 1 217 ? -3.285 7.520 -19.445 1.00 95.44 217 ILE A C 1
ATOM 1727 O O . ILE A 1 217 ? -3.075 7.178 -20.610 1.00 95.44 217 ILE A O 1
ATOM 1731 N N . ARG A 1 218 ? -3.990 8.609 -19.130 1.00 95.94 218 ARG A N 1
ATOM 1732 C CA . ARG A 1 218 ? -4.496 9.558 -20.127 1.00 95.94 218 ARG A CA 1
ATOM 1733 C C . ARG A 1 218 ? -4.053 10.971 -19.801 1.00 95.94 218 ARG A C 1
ATOM 1735 O O . ARG A 1 218 ? -4.288 11.445 -18.694 1.00 95.94 218 ARG A O 1
ATOM 1742 N N . GLN A 1 219 ? -3.466 11.652 -20.774 1.00 91.69 219 GLN A N 1
ATOM 1743 C CA . GLN A 1 219 ? -3.041 13.039 -20.672 1.00 91.69 219 GLN A CA 1
ATOM 1744 C C . GLN A 1 219 ? -3.709 13.881 -21.759 1.00 91.69 219 GLN A C 1
ATOM 1746 O O . GLN A 1 219 ? -3.624 13.584 -22.949 1.00 91.69 219 GLN A O 1
ATOM 1751 N N . GLN A 1 220 ? -4.349 14.976 -21.356 1.00 91.38 220 GLN A N 1
ATOM 1752 C CA . GLN A 1 220 ? -4.943 15.941 -22.278 1.00 91.38 220 GLN A CA 1
ATOM 1753 C C . GLN A 1 220 ? -4.697 17.359 -21.768 1.00 91.38 220 GLN A C 1
ATOM 1755 O O . GLN A 1 220 ? -5.242 17.766 -20.745 1.00 91.38 220 GLN A O 1
ATOM 1760 N N . ASP A 1 221 ? -3.892 18.125 -22.501 1.00 89.06 221 ASP A N 1
ATOM 1761 C CA . ASP A 1 221 ? -3.445 19.461 -22.098 1.00 89.06 221 ASP A CA 1
ATOM 1762 C C . ASP A 1 221 ? -2.759 19.421 -20.720 1.00 89.06 221 ASP A C 1
ATOM 1764 O O . ASP A 1 221 ? -1.716 18.784 -20.573 1.00 89.06 221 ASP A O 1
ATOM 1768 N N . LYS A 1 222 ? -3.342 20.071 -19.705 1.00 88.06 222 LYS A N 1
ATOM 1769 C CA . LYS A 1 222 ? -2.875 20.016 -18.309 1.00 88.06 222 LYS A CA 1
ATOM 1770 C C . LYS A 1 222 ? -3.497 18.879 -17.488 1.00 88.06 222 LYS A C 1
ATOM 1772 O O . LYS A 1 222 ? -3.130 18.713 -16.333 1.00 88.06 222 LYS A O 1
ATOM 1777 N N . LYS A 1 223 ? -4.453 18.133 -18.046 1.00 94.69 223 LYS A N 1
ATOM 1778 C CA . LYS A 1 223 ? -5.181 17.067 -17.346 1.00 94.69 223 LYS A CA 1
ATOM 1779 C C . LYS A 1 223 ? -4.416 15.757 -17.416 1.00 94.69 223 LYS A C 1
ATOM 1781 O O . LYS A 1 223 ? -3.868 15.424 -18.467 1.00 94.69 223 LYS A O 1
ATOM 1786 N N . LEU A 1 224 ? -4.456 14.997 -16.328 1.00 94.56 224 LEU A N 1
ATOM 1787 C CA . LEU A 1 224 ? -3.838 13.679 -16.213 1.00 94.56 224 LEU A CA 1
ATOM 1788 C C . LEU A 1 224 ? -4.771 12.746 -15.440 1.00 94.56 224 LEU A C 1
ATOM 1790 O O . LEU A 1 224 ? -5.185 13.080 -14.335 1.00 94.56 224 LEU A O 1
ATOM 1794 N N . SER A 1 225 ? -5.073 11.572 -15.986 1.00 97.62 225 SER A N 1
ATOM 1795 C CA . SER A 1 225 ? -5.740 10.495 -15.253 1.00 97.62 225 SER A CA 1
ATOM 1796 C C . SER A 1 225 ? -4.880 9.239 -15.264 1.00 97.62 225 SER A C 1
ATOM 1798 O O . SER A 1 225 ? -4.442 8.822 -16.337 1.00 97.62 225 SER A O 1
ATOM 1800 N N . ILE A 1 226 ? -4.681 8.621 -14.106 1.00 97.69 226 ILE A N 1
ATOM 1801 C CA . ILE A 1 226 ? -4.022 7.323 -13.950 1.00 97.69 226 ILE A CA 1
ATOM 1802 C C . ILE A 1 226 ? -4.989 6.415 -13.208 1.00 97.69 226 ILE A C 1
ATOM 1804 O O . ILE A 1 226 ? -5.330 6.692 -12.061 1.00 97.69 226 ILE A O 1
ATOM 1808 N N . HIS A 1 227 ? -5.414 5.325 -13.837 1.00 98.56 227 HIS A N 1
ATOM 1809 C CA . HIS A 1 227 ? -6.266 4.319 -13.209 1.00 98.56 227 HIS A CA 1
ATOM 1810 C C . HIS A 1 227 ? -5.565 2.972 -13.263 1.00 98.56 227 HIS A C 1
ATOM 1812 O O . HIS A 1 227 ? -5.398 2.398 -14.335 1.00 98.56 227 HIS A O 1
ATOM 1818 N N . SER A 1 228 ? -5.176 2.466 -12.099 1.00 98.25 228 SER A N 1
ATOM 1819 C CA . SER A 1 228 ? -4.464 1.201 -11.954 1.00 98.25 228 SER A CA 1
ATOM 1820 C C . SER A 1 228 ? -5.269 0.223 -11.114 1.00 98.25 228 SER A C 1
ATOM 1822 O O . SER A 1 228 ? -5.893 0.598 -10.119 1.00 98.25 228 SER A O 1
ATOM 1824 N N . LYS A 1 229 ? -5.234 -1.050 -11.494 1.00 98.50 229 LYS A N 1
ATOM 1825 C CA . LYS A 1 229 ? -5.784 -2.168 -10.724 1.00 98.50 229 LYS A CA 1
ATOM 1826 C C . LYS A 1 229 ? -4.751 -3.272 -10.671 1.00 98.50 229 LYS A C 1
ATOM 1828 O O . LYS A 1 229 ? -4.153 -3.570 -11.697 1.00 98.50 229 LYS A O 1
ATOM 1833 N N . SER A 1 230 ? -4.583 -3.900 -9.518 1.00 97.81 230 SER A N 1
ATOM 1834 C CA . SER A 1 230 ? -3.704 -5.051 -9.372 1.00 97.81 230 SER A CA 1
ATOM 1835 C C . SER A 1 230 ? -4.312 -6.126 -8.483 1.00 97.81 230 SER A C 1
ATOM 1837 O O . SER A 1 230 ? -5.188 -5.869 -7.656 1.00 97.81 230 SER A O 1
ATOM 1839 N N . LYS A 1 231 ? -3.851 -7.357 -8.692 1.00 98.25 231 LYS A N 1
ATOM 1840 C CA . LYS A 1 231 ? -4.213 -8.535 -7.915 1.00 98.25 231 LYS A CA 1
ATOM 1841 C C . LYS A 1 231 ? -2.963 -9.347 -7.617 1.00 98.25 231 LYS A C 1
ATOM 1843 O O . LYS A 1 231 ? -2.217 -9.683 -8.533 1.00 98.25 231 LYS A O 1
ATOM 1848 N N . ILE A 1 232 ? -2.787 -9.712 -6.352 1.00 97.88 232 ILE A N 1
ATOM 1849 C CA . ILE A 1 232 ? -1.910 -10.803 -5.927 1.00 97.88 232 ILE A CA 1
ATOM 1850 C C . ILE A 1 232 ? -2.818 -11.948 -5.497 1.00 97.88 232 ILE A C 1
ATOM 1852 O O . ILE A 1 232 ? -3.650 -11.782 -4.607 1.00 97.88 232 ILE A O 1
ATOM 1856 N N . LYS A 1 233 ? -2.694 -13.105 -6.142 1.00 97.88 233 LYS A N 1
ATOM 1857 C CA . LYS A 1 233 ? -3.584 -14.241 -5.885 1.00 97.88 233 LYS A CA 1
ATOM 1858 C C . LYS A 1 233 ? -3.394 -14.819 -4.485 1.00 97.88 233 LYS A C 1
ATOM 1860 O O . LYS A 1 233 ? -4.385 -15.008 -3.796 1.00 97.88 233 LYS A O 1
ATOM 1865 N N . ASP A 1 234 ? -2.153 -15.020 -4.056 1.00 97.12 234 ASP A N 1
ATOM 1866 C CA . ASP A 1 234 ? -1.792 -15.471 -2.712 1.00 97.12 234 ASP A CA 1
ATOM 1867 C C . ASP A 1 234 ? -0.538 -14.730 -2.247 1.00 97.12 234 ASP A C 1
ATOM 1869 O O . ASP A 1 234 ? 0.470 -14.685 -2.957 1.00 97.12 234 ASP A O 1
ATOM 1873 N N . TYR A 1 235 ? -0.575 -14.197 -1.032 1.00 97.81 235 TYR A N 1
ATOM 1874 C CA . TYR A 1 235 ? 0.590 -13.632 -0.363 1.00 97.81 235 TYR A CA 1
ATOM 1875 C C . TYR A 1 235 ? 0.819 -14.339 0.966 1.00 97.81 235 TYR A C 1
ATOM 1877 O O . TYR A 1 235 ? -0.130 -14.570 1.718 1.00 97.81 235 TYR A O 1
ATOM 1885 N N . PHE A 1 236 ? 2.068 -14.696 1.251 1.00 97.25 236 PHE A N 1
ATOM 1886 C CA . PHE A 1 236 ? 2.437 -15.466 2.428 1.00 97.25 236 PHE A CA 1
ATOM 1887 C C . PHE A 1 236 ? 3.763 -14.990 3.015 1.00 97.25 236 PHE A C 1
ATOM 1889 O O . PHE A 1 236 ? 4.748 -14.843 2.293 1.00 97.25 236 PHE A O 1
ATOM 1896 N N . ILE A 1 237 ? 3.781 -14.802 4.331 1.00 97.31 237 ILE A N 1
ATOM 1897 C CA . ILE A 1 237 ? 4.982 -14.576 5.132 1.00 97.31 237 ILE A CA 1
ATOM 1898 C C . ILE A 1 237 ? 5.020 -15.654 6.213 1.00 97.31 237 ILE A C 1
ATOM 1900 O O . ILE A 1 237 ? 4.001 -15.899 6.854 1.00 97.31 237 ILE A O 1
ATOM 1904 N N . ASP A 1 238 ? 6.185 -16.245 6.446 1.00 96.12 238 ASP A N 1
ATOM 1905 C CA . ASP A 1 238 ? 6.462 -17.134 7.571 1.00 96.12 238 ASP A CA 1
ATOM 1906 C C . ASP A 1 238 ? 7.787 -16.768 8.237 1.00 96.12 238 ASP A C 1
ATOM 1908 O O . ASP A 1 238 ? 8.770 -16.488 7.552 1.00 96.12 238 ASP A O 1
ATOM 1912 N N . ILE A 1 239 ? 7.804 -16.754 9.567 1.00 94.50 239 ILE A N 1
ATOM 1913 C CA . ILE A 1 239 ? 8.990 -16.522 10.388 1.00 94.50 239 ILE A CA 1
ATOM 1914 C C . ILE A 1 239 ? 9.093 -17.678 11.375 1.00 94.50 239 ILE A C 1
ATOM 1916 O O . ILE A 1 239 ? 8.302 -17.729 12.314 1.00 94.50 239 ILE A O 1
ATOM 1920 N N . ASN A 1 240 ? 10.089 -18.552 11.210 1.00 89.12 240 ASN A N 1
ATOM 1921 C CA . ASN A 1 240 ? 10.400 -19.676 12.108 1.00 89.12 240 ASN A CA 1
ATOM 1922 C C . ASN A 1 240 ? 9.204 -20.565 12.486 1.00 89.12 240 ASN A C 1
ATOM 1924 O O . ASN A 1 240 ? 9.209 -21.133 13.578 1.00 89.12 240 ASN A O 1
ATOM 1928 N N . ASP A 1 241 ? 8.144 -20.604 11.677 1.00 77.62 241 ASP A N 1
ATOM 1929 C CA . ASP A 1 241 ? 6.851 -21.169 12.077 1.00 77.62 241 ASP A CA 1
ATOM 1930 C C . ASP A 1 241 ? 6.260 -20.555 13.387 1.00 77.62 241 ASP A C 1
ATOM 1932 O O . ASP A 1 241 ? 5.258 -21.040 13.914 1.00 77.62 241 ASP A O 1
ATOM 1936 N N . VAL A 1 242 ? 6.844 -19.474 13.940 1.00 87.31 242 VAL A N 1
ATOM 1937 C CA . VAL A 1 242 ? 6.346 -18.745 15.132 1.00 87.31 242 VAL A CA 1
ATOM 1938 C C . VAL A 1 242 ? 5.386 -17.620 14.770 1.00 87.31 242 VAL A C 1
ATOM 1940 O O . VAL A 1 242 ? 4.656 -17.113 15.626 1.00 87.31 242 VAL A O 1
ATOM 1943 N N . PHE A 1 243 ? 5.407 -17.204 13.507 1.00 92.69 243 PHE A N 1
ATOM 1944 C CA . PHE A 1 243 ? 4.472 -16.261 12.926 1.00 92.69 243 PHE A CA 1
ATOM 1945 C C . PHE A 1 243 ? 4.276 -16.608 11.458 1.00 92.69 243 PHE A C 1
ATOM 1947 O O . PHE A 1 243 ? 5.245 -16.681 10.711 1.00 92.69 243 PHE A O 1
ATOM 1954 N N . SER A 1 244 ? 3.023 -16.741 11.039 1.00 96.12 244 SER A N 1
ATOM 1955 C CA . SER A 1 244 ? 2.667 -16.827 9.632 1.00 96.12 244 SER A CA 1
ATOM 1956 C C . SER A 1 244 ? 1.530 -15.863 9.329 1.00 96.12 244 SER A C 1
ATOM 1958 O O . SER A 1 244 ? 0.644 -15.658 10.161 1.00 96.12 244 SER A O 1
ATOM 1960 N N . LEU A 1 245 ? 1.560 -15.257 8.147 1.00 97.81 245 LEU A N 1
ATOM 1961 C CA . LEU A 1 245 ? 0.505 -14.403 7.616 1.00 97.81 245 LEU A CA 1
ATOM 1962 C C . LEU A 1 245 ? 0.185 -14.860 6.199 1.00 97.81 245 LEU A C 1
ATOM 1964 O O . LEU A 1 245 ? 1.088 -14.997 5.378 1.00 97.81 245 LEU A O 1
ATOM 1968 N N . ARG A 1 246 ? -1.098 -15.068 5.902 1.00 98.12 246 ARG A N 1
ATOM 1969 C CA . ARG A 1 246 ? -1.584 -15.347 4.546 1.00 98.12 246 ARG A CA 1
ATOM 1970 C C . ARG A 1 246 ? -2.714 -14.393 4.188 1.00 98.12 246 ARG A C 1
ATOM 1972 O O . ARG A 1 246 ? -3.630 -14.225 4.987 1.00 98.12 246 ARG A O 1
ATOM 1979 N N . ALA A 1 247 ? -2.658 -13.812 2.994 1.00 98.19 247 ALA A N 1
ATOM 1980 C CA . ALA A 1 247 ? -3.692 -12.942 2.439 1.00 98.19 247 ALA A CA 1
ATOM 1981 C C . ALA A 1 247 ? -4.062 -13.405 1.019 1.00 98.19 247 ALA A C 1
ATOM 1983 O O . ALA A 1 247 ? -3.172 -13.600 0.191 1.00 98.19 247 ALA A O 1
ATOM 1984 N N . THR A 1 248 ? -5.354 -13.657 0.765 1.00 97.56 248 THR A N 1
ATOM 1985 C CA . THR A 1 248 ? -5.823 -14.363 -0.444 1.00 97.56 248 THR A CA 1
ATOM 1986 C C . THR A 1 248 ? -7.226 -13.926 -0.902 1.00 97.56 248 THR A C 1
ATOM 1988 O O . THR A 1 248 ? -8.201 -14.169 -0.181 1.00 97.56 248 THR A O 1
ATOM 1991 N N . PRO A 1 249 ? -7.386 -13.403 -2.131 1.00 98.12 249 PRO A N 1
ATOM 1992 C CA . PRO A 1 249 ? -6.399 -12.603 -2.861 1.00 98.12 249 PRO A CA 1
ATOM 1993 C C . PRO A 1 249 ? -6.187 -11.242 -2.189 1.00 98.12 249 PRO A C 1
ATOM 1995 O O . PRO A 1 249 ? -6.977 -10.855 -1.337 1.00 98.12 249 PRO A O 1
ATOM 1998 N N . ILE A 1 250 ? -5.152 -10.511 -2.603 1.00 98.44 250 ILE A N 1
ATOM 1999 C CA . ILE A 1 250 ? -5.027 -9.071 -2.364 1.00 98.44 250 ILE A CA 1
ATOM 2000 C C . ILE A 1 250 ? -5.416 -8.353 -3.654 1.00 98.44 250 ILE A C 1
ATOM 2002 O O . ILE A 1 250 ? -4.706 -8.450 -4.653 1.00 98.44 250 ILE A O 1
ATOM 2006 N N . ASP A 1 251 ? -6.527 -7.630 -3.628 1.00 98.50 251 ASP A N 1
ATOM 2007 C CA . ASP A 1 251 ? -6.958 -6.730 -4.696 1.00 98.50 251 ASP A CA 1
ATOM 2008 C C . ASP A 1 251 ? -6.545 -5.298 -4.336 1.00 98.50 251 ASP A C 1
ATOM 2010 O O . ASP A 1 251 ? -6.673 -4.879 -3.184 1.00 98.50 251 ASP A O 1
ATOM 2014 N N . SER A 1 252 ? -6.033 -4.527 -5.293 1.00 98.25 252 SER A N 1
ATOM 2015 C CA . SER A 1 252 ? -5.663 -3.122 -5.089 1.00 98.25 252 SER A CA 1
ATOM 2016 C C . SER A 1 252 ? -6.086 -2.252 -6.265 1.00 98.25 252 SER A C 1
ATOM 2018 O O . SER A 1 252 ? -6.080 -2.680 -7.418 1.00 98.25 252 SER A O 1
ATOM 2020 N N . GLN A 1 253 ? -6.458 -1.010 -5.972 1.00 98.44 253 GLN A N 1
ATOM 2021 C CA . GLN A 1 253 ? -6.829 -0.012 -6.965 1.00 98.44 253 GLN A CA 1
ATOM 2022 C C . GLN A 1 253 ? -6.187 1.325 -6.615 1.00 98.44 253 GLN A C 1
ATOM 2024 O O . GLN A 1 253 ? -6.249 1.773 -5.473 1.00 98.44 253 GLN A O 1
ATOM 2029 N N . PHE A 1 254 ? -5.616 1.983 -7.614 1.00 98.56 254 PHE A N 1
ATOM 2030 C CA . PHE A 1 254 ? -5.100 3.338 -7.506 1.00 98.56 254 PHE A CA 1
ATOM 2031 C C . PHE A 1 254 ? -5.755 4.213 -8.570 1.00 98.56 254 PHE A C 1
ATOM 2033 O O . PHE A 1 254 ? -5.867 3.818 -9.730 1.00 98.56 254 PHE A O 1
ATOM 2040 N N . THR A 1 255 ? -6.194 5.402 -8.177 1.00 98.62 255 THR A N 1
ATOM 2041 C CA . THR A 1 255 ? -6.710 6.414 -9.094 1.00 98.62 255 THR A CA 1
ATOM 2042 C C . THR A 1 255 ? -6.063 7.755 -8.799 1.00 98.62 255 THR A C 1
ATOM 2044 O O . THR A 1 255 ? -6.058 8.201 -7.651 1.00 98.62 255 THR A O 1
ATOM 2047 N N . LEU A 1 256 ? -5.568 8.415 -9.836 1.00 98.06 256 LEU A N 1
ATOM 2048 C CA . LEU A 1 256 ? -5.198 9.821 -9.832 1.00 98.06 256 LEU A CA 1
ATOM 2049 C C . LEU A 1 256 ? -6.006 10.504 -10.924 1.00 98.06 256 LEU A C 1
ATOM 2051 O O . LEU A 1 256 ? -5.931 10.088 -12.073 1.00 98.06 256 LEU A O 1
ATOM 2055 N N . ASP A 1 257 ? -6.737 11.553 -10.577 1.00 98.19 257 ASP A N 1
ATOM 2056 C CA . ASP A 1 257 ? -7.500 12.366 -11.517 1.00 98.19 257 ASP A CA 1
ATOM 2057 C C . ASP A 1 257 ? -7.141 13.836 -11.305 1.00 98.19 257 ASP A C 1
ATOM 2059 O O . ASP A 1 257 ? -7.409 14.416 -10.251 1.00 98.19 257 ASP A O 1
ATOM 2063 N N . ASN A 1 258 ? -6.510 14.430 -12.312 1.00 96.38 258 ASN A N 1
ATOM 2064 C CA . ASN A 1 258 ? -6.068 15.814 -12.346 1.00 96.38 258 ASN A CA 1
ATOM 2065 C C . ASN A 1 258 ? -6.823 16.570 -13.449 1.00 96.38 258 ASN A C 1
ATOM 2067 O O . ASN A 1 258 ? -6.774 16.190 -14.622 1.00 96.38 258 ASN A O 1
ATOM 2071 N N . ASP A 1 259 ? -7.511 17.651 -13.077 1.00 95.56 259 ASP A N 1
ATOM 2072 C CA . ASP A 1 259 ? -8.320 18.469 -13.993 1.00 95.56 259 ASP A CA 1
ATOM 2073 C C . ASP A 1 259 ? -7.579 19.678 -14.600 1.00 95.56 259 ASP A C 1
ATOM 2075 O O . ASP A 1 259 ? -8.163 20.448 -15.371 1.00 95.56 259 ASP A O 1
ATOM 2079 N N . GLY A 1 260 ? -6.289 19.810 -14.296 1.00 93.69 260 GLY A N 1
ATOM 2080 C CA . GLY A 1 260 ? -5.388 20.893 -14.671 1.00 93.69 260 GLY A CA 1
ATOM 2081 C C . GLY A 1 260 ? -5.053 21.846 -13.523 1.00 93.69 260 GLY A C 1
ATOM 2082 O O . GLY A 1 260 ? -4.024 22.513 -13.595 1.00 93.69 260 GLY A O 1
ATOM 2083 N N . ASN A 1 261 ? -5.882 21.904 -12.475 1.00 94.38 261 ASN A N 1
ATOM 2084 C CA . ASN A 1 261 ? -5.665 22.750 -11.295 1.00 94.38 261 ASN A CA 1
ATOM 2085 C C . ASN A 1 261 ? -5.720 21.932 -10.004 1.00 94.38 261 ASN A C 1
ATOM 2087 O O . ASN A 1 261 ? -4.889 22.109 -9.117 1.00 94.38 261 ASN A O 1
ATOM 2091 N N . ILE A 1 262 ? -6.644 20.979 -9.922 1.00 96.00 262 ILE A N 1
ATOM 2092 C CA . ILE A 1 262 ? -6.873 20.124 -8.764 1.00 96.00 262 ILE A CA 1
ATOM 2093 C C . ILE A 1 262 ? -6.533 18.678 -9.115 1.00 96.00 262 ILE A C 1
ATOM 2095 O O . ILE A 1 262 ? -6.911 18.171 -10.168 1.00 96.00 262 ILE A O 1
ATOM 2099 N N . THR A 1 263 ? -5.855 18.006 -8.188 1.00 97.00 263 THR A N 1
ATOM 2100 C CA . THR A 1 263 ? -5.591 16.571 -8.221 1.00 97.00 263 THR A CA 1
ATOM 2101 C C . THR A 1 263 ? -6.365 15.865 -7.112 1.00 97.00 263 THR A C 1
ATOM 2103 O O . THR A 1 263 ? -6.349 16.287 -5.953 1.00 97.00 263 THR A O 1
ATOM 2106 N N . ASN A 1 264 ? -7.012 14.759 -7.468 1.00 97.88 264 ASN A N 1
ATOM 2107 C CA . ASN A 1 264 ? -7.586 13.799 -6.537 1.00 97.88 264 ASN A CA 1
ATOM 2108 C C . ASN A 1 264 ? -6.828 12.478 -6.660 1.00 97.88 264 ASN A C 1
ATOM 2110 O O . ASN A 1 264 ? -6.614 11.986 -7.763 1.00 97.88 264 ASN A O 1
ATOM 2114 N N . ILE A 1 265 ? -6.429 11.907 -5.531 1.00 98.06 265 ILE A N 1
ATOM 2115 C CA . ILE A 1 265 ? -5.690 10.651 -5.434 1.00 98.06 265 ILE A CA 1
ATOM 2116 C C . ILE A 1 265 ? -6.473 9.726 -4.512 1.00 98.06 265 ILE A C 1
ATOM 2118 O O . ILE A 1 265 ? -6.904 10.140 -3.437 1.00 98.06 265 ILE A O 1
ATOM 2122 N N . ARG A 1 266 ? -6.644 8.467 -4.902 1.00 98.19 266 ARG A N 1
ATOM 2123 C CA . ARG A 1 266 ? -7.240 7.432 -4.058 1.00 98.19 266 ARG A CA 1
ATOM 2124 C C . ARG A 1 266 ? -6.494 6.121 -4.248 1.00 98.19 266 ARG A C 1
ATOM 2126 O O . ARG A 1 266 ? -6.266 5.691 -5.371 1.00 98.19 266 ARG A O 1
ATOM 2133 N N . SER A 1 267 ? -6.141 5.487 -3.140 1.00 98.31 267 SER A N 1
ATOM 2134 C CA . SER A 1 267 ? -5.573 4.144 -3.093 1.00 98.31 267 SER A CA 1
ATOM 2135 C C . SER A 1 267 ? -6.486 3.259 -2.258 1.00 98.31 267 SER A C 1
ATOM 2137 O O . SER A 1 267 ? -6.950 3.682 -1.199 1.00 98.31 267 SER A O 1
ATOM 2139 N N . GLN A 1 268 ? -6.782 2.060 -2.741 1.00 98.31 268 GLN A N 1
ATOM 2140 C CA . GLN A 1 268 ? -7.622 1.077 -2.068 1.00 98.31 268 GLN A CA 1
ATOM 2141 C C . GLN A 1 268 ? -6.948 -0.287 -2.119 1.00 98.31 268 GLN A C 1
ATOM 2143 O O . GLN A 1 268 ? -6.358 -0.644 -3.137 1.00 98.31 268 GLN A O 1
ATOM 2148 N N . ALA A 1 269 ? -7.079 -1.057 -1.046 1.00 98.12 269 ALA A N 1
ATOM 2149 C CA . ALA A 1 269 ? -6.631 -2.439 -0.987 1.00 98.12 269 ALA A CA 1
ATOM 2150 C C . ALA A 1 269 ? -7.646 -3.287 -0.221 1.00 98.12 269 ALA A C 1
ATOM 2152 O O . ALA A 1 269 ? -8.272 -2.811 0.726 1.00 98.12 269 ALA A O 1
ATOM 2153 N N . SER A 1 270 ? -7.807 -4.546 -0.617 1.00 98.44 270 SER A N 1
ATOM 2154 C CA . SER A 1 270 ? -8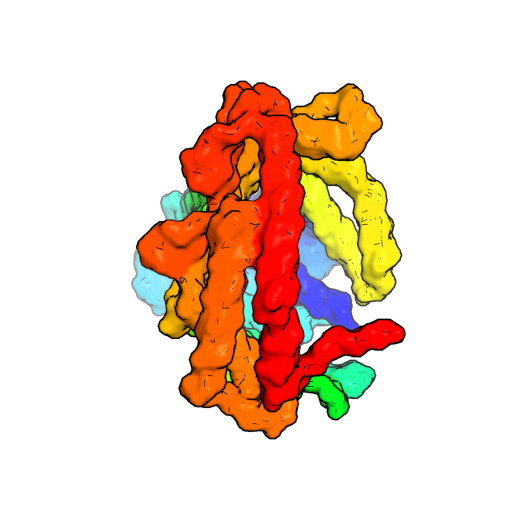.680 -5.494 0.070 1.00 98.44 270 SER A CA 1
ATOM 2155 C C . SER A 1 270 ? -8.125 -6.910 0.023 1.00 98.44 270 SER A C 1
ATOM 2157 O O . SER A 1 270 ? -7.410 -7.268 -0.910 1.00 98.44 270 SER A O 1
ATOM 2159 N N . THR A 1 271 ? -8.462 -7.715 1.027 1.00 98.56 271 THR A N 1
ATOM 2160 C CA . THR A 1 271 ? -8.230 -9.158 1.037 1.00 98.56 271 THR A CA 1
ATOM 2161 C C . THR A 1 271 ? -9.458 -9.903 1.532 1.00 98.56 271 THR A C 1
ATOM 2163 O O . THR A 1 271 ? -10.074 -9.517 2.527 1.00 98.56 271 THR A O 1
ATOM 2166 N N . GLN A 1 272 ? -9.812 -10.986 0.834 1.00 97.69 272 GLN A N 1
ATOM 2167 C CA . GLN A 1 272 ? -10.995 -11.794 1.158 1.00 97.69 272 GLN A CA 1
ATOM 2168 C C . GLN A 1 272 ? -10.721 -12.856 2.228 1.00 97.69 272 GLN A C 1
ATOM 2170 O O . GLN A 1 272 ? -11.640 -13.346 2.877 1.00 97.69 272 GLN A O 1
ATOM 2175 N N . ASN A 1 273 ? -9.464 -13.254 2.389 1.00 97.31 273 ASN A N 1
ATOM 2176 C CA . ASN A 1 273 ? -9.064 -14.225 3.393 1.00 97.31 273 ASN A CA 1
ATOM 2177 C C . ASN A 1 273 ? -7.731 -13.784 3.969 1.00 97.31 273 ASN A C 1
ATOM 2179 O O . ASN A 1 273 ? -6.699 -13.884 3.307 1.00 97.31 273 ASN A O 1
ATOM 2183 N N . LEU A 1 274 ? -7.763 -13.296 5.200 1.00 98.12 274 LEU A N 1
ATOM 2184 C CA . LEU A 1 274 ? -6.597 -13.028 6.017 1.00 98.12 274 LEU A CA 1
ATOM 2185 C C . LEU A 1 274 ? -6.515 -14.098 7.106 1.00 98.12 274 LEU A C 1
ATOM 2187 O O . LEU A 1 274 ? -7.495 -14.377 7.803 1.00 98.12 274 LEU A O 1
ATOM 2191 N N . SER A 1 275 ? -5.338 -14.692 7.270 1.00 97.62 275 SER A N 1
ATOM 2192 C CA . SER A 1 275 ? -5.062 -15.602 8.377 1.00 97.62 275 SER A CA 1
ATOM 2193 C C . SER A 1 275 ? -3.713 -15.321 9.012 1.00 97.62 275 SER A C 1
ATOM 2195 O O . SER A 1 275 ? -2.741 -15.065 8.300 1.00 97.62 275 SER A O 1
ATOM 2197 N N . ILE A 1 276 ? -3.656 -15.438 10.336 1.00 97.06 276 ILE A N 1
ATOM 2198 C CA . ILE A 1 276 ? -2.438 -15.311 11.139 1.00 97.06 276 ILE A CA 1
ATOM 2199 C C . ILE A 1 276 ? -2.246 -16.612 11.917 1.00 97.06 276 ILE A C 1
ATOM 2201 O O . ILE A 1 276 ? -3.180 -17.060 12.584 1.00 97.06 276 ILE A O 1
ATOM 2205 N N . LEU A 1 277 ? -1.067 -17.238 11.842 1.00 95.44 277 LEU A N 1
ATOM 2206 C CA . LEU A 1 277 ? -0.810 -18.552 12.457 1.00 95.44 277 LEU A CA 1
ATOM 2207 C C . LEU A 1 277 ? -1.891 -19.586 12.092 1.00 95.44 277 LEU A C 1
ATOM 2209 O O . LEU A 1 277 ? -2.473 -20.244 12.960 1.00 95.44 277 LEU A O 1
ATOM 2213 N N . ASP A 1 278 ? -2.244 -19.648 10.804 1.00 93.88 278 ASP A N 1
ATOM 2214 C CA . ASP A 1 278 ? -3.334 -20.474 10.257 1.00 93.88 278 ASP A CA 1
ATOM 2215 C C . ASP A 1 278 ? -4.693 -20.283 10.964 1.00 93.88 278 ASP A C 1
ATOM 2217 O O . ASP A 1 278 ? -5.543 -21.172 10.989 1.00 93.88 278 ASP A O 1
ATOM 2221 N N . THR A 1 279 ? -4.900 -19.137 11.612 1.00 96.00 279 THR A N 1
ATOM 2222 C CA . THR A 1 279 ? -6.176 -18.733 12.212 1.00 96.00 279 THR A CA 1
ATOM 2223 C C . THR A 1 279 ? -6.816 -17.729 11.275 1.00 96.00 279 THR A C 1
ATOM 2225 O O . THR A 1 279 ? -6.241 -16.667 11.045 1.00 96.00 279 THR A O 1
ATOM 2228 N N . ALA A 1 280 ? -7.967 -18.072 10.697 1.00 96.81 280 ALA A N 1
ATOM 2229 C CA . ALA A 1 280 ? -8.716 -17.149 9.855 1.00 96.81 280 ALA A CA 1
ATOM 2230 C C . ALA A 1 280 ? -9.200 -15.972 10.709 1.00 96.81 280 ALA A C 1
ATOM 2232 O O . ALA A 1 280 ? -9.970 -16.176 11.641 1.00 96.81 280 ALA A O 1
ATOM 2233 N N . VAL A 1 281 ? -8.739 -14.764 10.388 1.00 97.19 281 VAL A N 1
ATOM 2234 C CA . VAL A 1 281 ? -9.159 -13.527 11.068 1.00 97.19 281 VAL A CA 1
ATOM 2235 C C . VAL A 1 281 ? -10.206 -12.762 10.260 1.00 97.19 281 VAL A C 1
ATOM 2237 O O . VAL A 1 281 ? -10.880 -11.895 10.797 1.00 97.19 281 VAL A O 1
ATOM 2240 N N . GLY A 1 282 ? -10.411 -13.142 8.994 1.00 97.19 282 GLY A N 1
ATOM 2241 C CA . GLY A 1 282 ? -11.521 -12.671 8.171 1.00 97.19 282 GLY A CA 1
ATOM 2242 C C . GLY A 1 282 ? -11.074 -11.874 6.950 1.00 97.19 282 GLY A C 1
ATOM 2243 O O . GLY A 1 282 ? -10.086 -12.213 6.303 1.00 97.19 282 GLY A O 1
ATOM 2244 N N . GLN A 1 283 ? -11.846 -10.847 6.615 1.00 98.25 283 GLN A N 1
ATOM 2245 C CA . GLN A 1 283 ? -11.680 -9.971 5.459 1.00 98.25 283 GLN A CA 1
ATOM 2246 C C . GLN A 1 283 ? -11.221 -8.593 5.911 1.00 98.25 283 GLN A C 1
ATOM 2248 O O . GLN A 1 283 ? -11.619 -8.117 6.977 1.00 98.25 283 GLN A O 1
ATOM 2253 N N . PHE A 1 284 ? -10.427 -7.933 5.076 1.00 98.06 284 PHE A N 1
ATOM 2254 C CA . PHE A 1 284 ? -9.950 -6.586 5.349 1.00 98.06 284 PHE A CA 1
ATOM 2255 C C . PHE A 1 284 ? -10.050 -5.725 4.097 1.00 98.06 284 PHE A C 1
ATOM 2257 O O . PHE A 1 284 ? -9.601 -6.142 3.034 1.00 98.06 284 PHE A O 1
ATOM 2264 N N . GLU A 1 285 ? -10.592 -4.520 4.225 1.00 98.44 285 GLU A N 1
ATOM 2265 C CA . GLU A 1 285 ? -10.617 -3.503 3.176 1.00 98.44 285 GLU A CA 1
ATOM 2266 C C . GLU A 1 285 ? -10.095 -2.188 3.745 1.00 98.44 285 GLU A C 1
ATOM 2268 O O . GLU A 1 285 ? -10.367 -1.842 4.893 1.00 98.44 285 GLU A O 1
ATOM 2273 N N . THR A 1 286 ? -9.339 -1.440 2.954 1.00 98.19 286 THR A N 1
ATOM 2274 C CA . THR A 1 286 ? -8.822 -0.131 3.344 1.00 98.19 286 THR A CA 1
ATOM 2275 C C . THR A 1 286 ? -8.769 0.803 2.149 1.00 98.19 286 THR A C 1
ATOM 2277 O O . THR A 1 286 ? -8.572 0.380 1.007 1.00 98.19 286 THR A O 1
ATOM 2280 N N . ALA A 1 287 ? -8.931 2.094 2.413 1.00 98.19 287 ALA A N 1
ATOM 2281 C CA . ALA A 1 287 ? -8.729 3.140 1.432 1.00 98.19 287 ALA A CA 1
ATOM 2282 C C . ALA A 1 287 ? -8.065 4.362 2.065 1.00 98.19 287 ALA A C 1
ATOM 2284 O O . ALA A 1 287 ? -8.312 4.688 3.223 1.00 98.19 287 ALA A O 1
ATOM 2285 N N . ILE A 1 288 ? -7.247 5.060 1.286 1.00 97.94 288 ILE A N 1
ATOM 2286 C CA . ILE A 1 288 ? -6.697 6.372 1.625 1.00 97.94 288 ILE A CA 1
ATOM 2287 C C . ILE A 1 288 ? -6.941 7.285 0.428 1.00 97.94 288 ILE A C 1
ATOM 2289 O O . ILE A 1 288 ? -6.749 6.879 -0.720 1.00 97.94 288 ILE A O 1
ATOM 2293 N N . GLY A 1 289 ? -7.398 8.506 0.683 1.00 97.75 289 GLY A N 1
ATOM 2294 C CA . GLY A 1 289 ? -7.678 9.493 -0.350 1.00 97.75 289 GLY A CA 1
ATOM 2295 C C . GLY A 1 289 ? -7.130 10.870 -0.008 1.00 97.75 289 GLY A C 1
ATOM 2296 O O . GLY A 1 289 ? -7.160 11.287 1.144 1.00 97.75 289 GLY A O 1
ATOM 2297 N N . PHE A 1 290 ? -6.684 11.585 -1.032 1.00 96.69 290 PHE A N 1
ATOM 2298 C CA . PHE A 1 290 ? -6.334 12.998 -0.982 1.00 96.69 290 PHE A CA 1
ATOM 2299 C C . PHE A 1 290 ? -7.123 13.696 -2.079 1.00 96.69 290 PHE A C 1
ATOM 2301 O O . PHE A 1 290 ? -6.926 13.414 -3.257 1.00 96.69 290 PHE A O 1
ATOM 2308 N N . GLN A 1 291 ? -8.049 14.567 -1.711 1.00 96.19 291 GLN A N 1
ATOM 2309 C CA . GLN A 1 291 ? -8.895 15.287 -2.657 1.00 96.19 291 GLN A CA 1
ATOM 2310 C C . GLN A 1 291 ? -8.606 16.778 -2.578 1.00 96.19 291 GLN A C 1
ATOM 2312 O O . GLN A 1 291 ? -8.149 17.270 -1.546 1.00 96.19 291 GLN A O 1
ATOM 2317 N N . ARG A 1 292 ? -8.925 17.510 -3.649 1.00 95.12 292 ARG A N 1
ATOM 2318 C CA . ARG A 1 292 ? -8.727 18.969 -3.715 1.00 95.12 292 ARG A CA 1
ATOM 2319 C C . ARG A 1 292 ? -7.265 19.384 -3.494 1.00 95.12 292 ARG A C 1
ATOM 2321 O O . ARG A 1 292 ? -6.996 20.419 -2.896 1.00 95.12 292 ARG A O 1
ATOM 2328 N N . VAL A 1 293 ? -6.314 18.567 -3.948 1.00 95.50 293 VAL A N 1
ATOM 2329 C CA . VAL A 1 293 ? -4.886 18.889 -3.838 1.00 95.50 293 VAL A CA 1
ATOM 2330 C C . VAL A 1 293 ? -4.504 19.839 -4.968 1.00 95.50 293 VAL A C 1
ATOM 2332 O O . VAL A 1 293 ? -4.786 19.552 -6.130 1.00 95.50 293 VAL A O 1
ATOM 2335 N N . ASN A 1 294 ? -3.838 20.949 -4.651 1.00 94.44 294 ASN A N 1
ATOM 2336 C CA . ASN A 1 294 ? -3.332 21.870 -5.667 1.00 94.44 294 ASN A CA 1
ATOM 2337 C C . ASN A 1 294 ? -2.300 21.164 -6.572 1.00 94.44 294 ASN A C 1
ATOM 2339 O O . ASN A 1 294 ? -1.307 20.618 -6.088 1.00 94.44 294 ASN A O 1
ATOM 2343 N N . SER A 1 295 ? -2.525 21.179 -7.886 1.00 93.38 295 SER A N 1
ATOM 2344 C CA . SER A 1 295 ? -1.716 20.417 -8.850 1.00 93.38 295 SER A CA 1
ATOM 2345 C C . SER A 1 295 ? -0.309 20.976 -9.026 1.00 93.38 295 SER A C 1
ATOM 2347 O O . SER A 1 295 ? 0.638 20.203 -9.160 1.00 93.38 295 SER A O 1
ATOM 2349 N N . ASP A 1 296 ? -0.153 22.300 -8.980 1.00 91.81 296 ASP A N 1
ATOM 2350 C CA . ASP A 1 296 ? 1.162 22.939 -9.074 1.00 91.81 296 ASP A CA 1
ATOM 2351 C C . ASP A 1 296 ? 1.996 22.640 -7.820 1.00 91.81 296 ASP A C 1
ATOM 2353 O O . ASP A 1 296 ? 3.173 22.296 -7.928 1.00 91.81 296 ASP A O 1
ATOM 2357 N N . ALA A 1 297 ? 1.381 22.694 -6.634 1.00 93.06 297 ALA A N 1
ATOM 2358 C CA . ALA A 1 297 ? 2.016 22.328 -5.371 1.00 93.06 297 ALA A CA 1
ATOM 2359 C C . ALA A 1 297 ? 2.404 20.845 -5.334 1.00 93.06 297 ALA A C 1
ATOM 2361 O O . ALA A 1 297 ? 3.526 20.512 -4.950 1.00 93.06 297 ALA A O 1
ATOM 2362 N N . LEU A 1 298 ? 1.517 19.952 -5.788 1.00 92.06 298 LEU A N 1
ATOM 2363 C CA . LEU A 1 298 ? 1.830 18.530 -5.912 1.00 92.06 298 LEU A CA 1
ATOM 2364 C C . LEU A 1 298 ? 2.991 18.307 -6.888 1.00 92.06 298 LEU A C 1
ATOM 2366 O O . LEU A 1 298 ? 3.922 17.578 -6.560 1.00 92.06 298 LEU A O 1
ATOM 2370 N N . GLY A 1 299 ? 2.989 18.987 -8.039 1.00 89.25 299 GLY A N 1
ATOM 2371 C CA . GLY A 1 299 ? 4.083 18.942 -9.009 1.00 89.25 299 GLY A CA 1
ATOM 2372 C C . GLY A 1 299 ? 5.418 19.453 -8.448 1.00 89.25 299 GLY A C 1
ATOM 2373 O O . GLY A 1 299 ? 6.481 18.918 -8.769 1.00 89.25 299 GLY A O 1
ATOM 2374 N N . GLN A 1 300 ? 5.394 20.472 -7.584 1.00 89.44 300 GLN A N 1
ATOM 2375 C CA . GLN A 1 300 ? 6.583 20.941 -6.865 1.00 89.44 300 GLN A CA 1
ATOM 2376 C C . GLN A 1 300 ? 7.066 19.904 -5.846 1.00 89.44 300 GLN A C 1
ATOM 2378 O O . GLN A 1 300 ? 8.255 19.588 -5.827 1.00 89.44 300 GLN A O 1
ATOM 2383 N N . LEU A 1 301 ? 6.158 19.324 -5.055 1.00 91.00 301 LEU A N 1
ATOM 2384 C CA . LEU A 1 301 ? 6.493 18.268 -4.102 1.00 91.00 301 LEU A CA 1
ATOM 2385 C C . LEU A 1 301 ? 7.125 17.067 -4.809 1.00 91.00 301 LEU A C 1
ATOM 2387 O O . LEU A 1 301 ? 8.171 16.590 -4.375 1.00 91.00 301 LEU A O 1
ATOM 2391 N N . THR A 1 302 ? 6.543 16.603 -5.919 1.00 85.38 302 THR A N 1
ATOM 2392 C CA . THR A 1 302 ? 7.091 15.471 -6.678 1.00 85.38 302 THR A CA 1
ATOM 2393 C C . THR A 1 302 ? 8.488 15.770 -7.206 1.00 85.38 302 THR A C 1
ATOM 2395 O O . THR A 1 302 ? 9.335 14.881 -7.187 1.00 85.38 302 THR A O 1
ATOM 2398 N N . LYS A 1 303 ? 8.777 17.015 -7.616 1.00 84.62 303 LYS A N 1
ATOM 2399 C CA . LYS A 1 303 ? 10.128 17.429 -8.033 1.00 84.62 303 LYS A CA 1
ATOM 2400 C C . LYS A 1 303 ? 11.122 17.385 -6.874 1.00 84.62 303 LYS A C 1
ATOM 2402 O O . LYS A 1 303 ? 12.204 16.829 -7.031 1.00 84.62 303 LYS A O 1
ATOM 2407 N N . VAL A 1 304 ? 10.752 17.914 -5.704 1.00 86.75 304 VAL A N 1
ATOM 2408 C CA . VAL A 1 304 ? 11.613 17.865 -4.509 1.00 86.75 304 VAL A CA 1
ATOM 2409 C C . VAL A 1 304 ? 11.871 16.414 -4.085 1.00 86.75 304 VAL A C 1
ATOM 2411 O O . VAL A 1 304 ? 13.021 16.033 -3.887 1.00 86.75 304 VAL A O 1
ATOM 2414 N N . MET A 1 305 ? 10.829 15.579 -4.032 1.00 83.38 305 MET A N 1
ATOM 2415 C CA . MET A 1 305 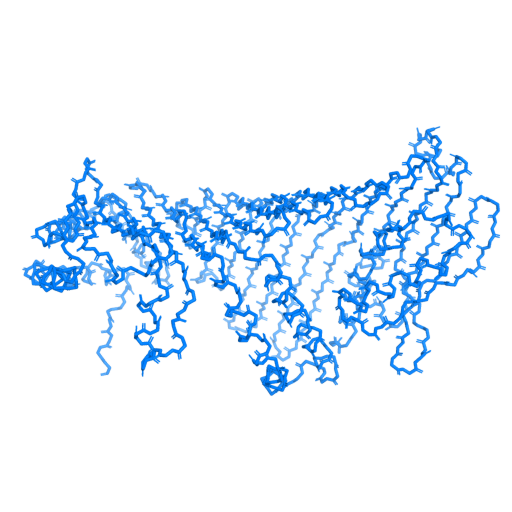? 10.956 14.153 -3.704 1.00 83.38 305 MET A CA 1
ATOM 2416 C C . MET A 1 305 ? 11.808 13.386 -4.721 1.00 83.38 305 MET A C 1
ATOM 2418 O O . MET A 1 305 ? 12.601 12.531 -4.331 1.00 83.38 305 MET A O 1
ATOM 2422 N N . SER A 1 306 ? 11.689 13.710 -6.011 1.00 76.50 306 SER A N 1
ATOM 2423 C CA . SER A 1 306 ? 12.519 13.107 -7.062 1.00 76.50 306 SER A CA 1
ATOM 2424 C C . SER A 1 306 ? 13.991 13.472 -6.879 1.00 76.50 306 SER A C 1
ATOM 2426 O O . SER A 1 306 ? 14.845 12.592 -6.929 1.00 76.50 306 SER A O 1
ATOM 2428 N N . ASN A 1 307 ? 14.294 14.737 -6.573 1.00 80.00 307 ASN A N 1
ATOM 2429 C CA . ASN A 1 307 ? 15.663 15.175 -6.295 1.00 80.00 307 ASN A CA 1
ATOM 2430 C C . ASN A 1 307 ? 16.257 14.467 -5.068 1.00 80.00 307 ASN A C 1
ATOM 2432 O O . ASN A 1 307 ? 17.396 14.012 -5.126 1.00 80.00 307 ASN A O 1
ATOM 2436 N N . ILE A 1 308 ? 15.475 14.297 -3.995 1.00 82.81 308 ILE A N 1
ATOM 2437 C CA . ILE A 1 308 ? 15.893 13.528 -2.809 1.00 82.81 308 ILE A CA 1
ATOM 2438 C C . ILE A 1 308 ? 16.219 12.083 -3.189 1.00 82.81 308 ILE A C 1
ATOM 2440 O O . ILE A 1 308 ? 17.275 11.577 -2.814 1.00 82.81 308 ILE A O 1
ATOM 2444 N N . LEU A 1 309 ? 15.338 11.416 -3.942 1.00 78.38 309 LEU A N 1
ATOM 2445 C CA . LEU A 1 309 ? 15.553 10.035 -4.376 1.00 78.38 309 LEU A CA 1
ATOM 2446 C C . LEU A 1 309 ? 16.823 9.906 -5.227 1.00 78.38 309 LEU A C 1
ATOM 2448 O O . LEU A 1 309 ? 17.616 8.988 -5.024 1.00 78.38 309 LEU A O 1
ATOM 2452 N N . VAL A 1 310 ? 17.035 10.834 -6.158 1.00 72.94 310 VAL A N 1
ATOM 2453 C CA . VAL A 1 310 ? 18.229 10.884 -7.010 1.00 72.94 310 VAL A CA 1
ATOM 2454 C C . VAL A 1 310 ? 19.493 11.076 -6.182 1.00 72.94 310 VAL A C 1
ATOM 2456 O O . VAL A 1 310 ? 20.469 10.356 -6.395 1.00 72.94 310 VAL A O 1
ATOM 2459 N N . ASP A 1 311 ? 19.494 12.015 -5.237 1.00 77.31 311 ASP A N 1
ATOM 2460 C CA . ASP A 1 311 ? 20.640 12.257 -4.362 1.00 77.31 311 ASP A CA 1
ATOM 2461 C C . ASP A 1 311 ? 20.909 11.043 -3.463 1.00 77.31 311 ASP A C 1
ATOM 2463 O O . ASP A 1 311 ? 22.066 10.658 -3.289 1.00 77.31 311 ASP A O 1
ATOM 2467 N N . PHE A 1 312 ? 19.857 10.373 -2.983 1.00 76.12 312 PHE A N 1
ATOM 2468 C CA . PHE A 1 312 ? 19.955 9.121 -2.232 1.00 76.12 312 PHE A CA 1
ATOM 2469 C C . PHE A 1 312 ? 20.590 8.000 -3.038 1.00 76.12 312 PHE A C 1
ATOM 2471 O O . PHE A 1 312 ? 21.542 7.368 -2.578 1.00 76.12 312 PHE A O 1
ATOM 2478 N N . ILE A 1 313 ? 20.138 7.799 -4.273 1.00 69.31 313 ILE A N 1
ATOM 2479 C CA . ILE A 1 313 ? 20.743 6.830 -5.183 1.00 69.31 313 ILE A CA 1
ATOM 2480 C C . ILE A 1 313 ? 22.204 7.207 -5.459 1.00 69.31 313 ILE A C 1
ATOM 2482 O O . ILE A 1 313 ? 23.088 6.360 -5.331 1.00 69.31 313 ILE A O 1
ATOM 2486 N N . ARG A 1 314 ? 22.489 8.471 -5.790 1.00 70.81 314 ARG A N 1
ATOM 2487 C CA . ARG A 1 314 ? 23.844 8.947 -6.109 1.00 70.81 314 ARG A CA 1
ATOM 2488 C C . ARG A 1 314 ? 24.808 8.716 -4.945 1.00 70.81 314 ARG A C 1
ATOM 2490 O O . ARG A 1 314 ? 25.867 8.120 -5.143 1.00 70.81 314 ARG A O 1
ATOM 2497 N N . GLN A 1 315 ? 24.440 9.138 -3.739 1.00 71.31 315 GLN A N 1
ATOM 2498 C CA . GLN A 1 315 ? 25.283 8.979 -2.555 1.00 71.31 315 GLN A CA 1
ATOM 2499 C C . GLN A 1 315 ? 25.396 7.515 -2.120 1.00 71.31 315 GLN A C 1
ATOM 2501 O O . GLN A 1 315 ? 26.486 7.071 -1.754 1.00 71.31 315 GLN A O 1
ATOM 2506 N N . GLY A 1 316 ? 24.319 6.731 -2.235 1.00 67.19 316 GLY A N 1
ATOM 2507 C CA . GLY A 1 316 ? 24.352 5.285 -2.020 1.00 67.19 316 GLY A CA 1
ATOM 2508 C C . GLY A 1 316 ? 25.356 4.587 -2.944 1.00 67.19 316 GLY A C 1
ATOM 2509 O O . GLY A 1 316 ? 26.158 3.773 -2.487 1.00 67.19 316 GLY A O 1
ATOM 2510 N N . ILE A 1 317 ? 25.401 4.954 -4.230 1.00 63.38 317 ILE A N 1
ATOM 2511 C CA . ILE A 1 317 ? 26.390 4.427 -5.189 1.00 63.38 317 ILE A CA 1
ATOM 2512 C C . ILE A 1 317 ? 27.816 4.813 -4.792 1.00 63.38 317 ILE A C 1
ATOM 2514 O O . ILE A 1 317 ? 28.699 3.948 -4.762 1.00 63.38 317 ILE A O 1
ATOM 2518 N N . GLN A 1 318 ? 28.053 6.100 -4.519 1.00 66.00 318 GLN A N 1
ATOM 2519 C CA . GLN A 1 318 ? 29.385 6.620 -4.198 1.00 66.00 318 GLN A CA 1
ATOM 2520 C C . GLN A 1 318 ? 29.965 5.938 -2.953 1.00 66.00 318 GLN A C 1
ATOM 2522 O O . GLN A 1 318 ? 31.140 5.568 -2.946 1.00 66.00 318 GLN A O 1
ATOM 2527 N N . ASN A 1 319 ? 29.112 5.661 -1.965 1.00 67.19 319 ASN A N 1
ATOM 2528 C CA . ASN A 1 319 ? 29.493 5.088 -0.676 1.00 67.19 319 ASN A CA 1
ATOM 2529 C C . ASN A 1 319 ? 29.231 3.575 -0.552 1.00 67.19 319 ASN A C 1
ATOM 2531 O O . ASN A 1 319 ? 29.273 3.030 0.547 1.00 67.19 319 ASN A O 1
ATOM 2535 N N . ASN A 1 320 ? 28.956 2.855 -1.649 1.00 63.97 320 ASN A N 1
ATOM 2536 C CA . ASN A 1 320 ? 28.646 1.413 -1.623 1.00 63.97 320 ASN A CA 1
ATOM 2537 C C . ASN A 1 320 ? 27.483 1.007 -0.700 1.00 63.97 320 ASN A C 1
ATOM 2539 O O . ASN A 1 320 ? 27.448 -0.134 -0.225 1.00 63.97 320 ASN A O 1
ATOM 2543 N N . TRP A 1 321 ? 26.529 1.907 -0.464 1.00 65.25 321 TRP A N 1
ATOM 2544 C CA . TRP A 1 321 ? 25.424 1.716 0.478 1.00 65.25 321 TRP A CA 1
ATOM 2545 C C . TRP A 1 321 ? 25.906 1.415 1.910 1.00 65.25 321 TRP A C 1
ATOM 2547 O O . TRP A 1 321 ? 25.255 0.678 2.648 1.00 65.25 321 TRP A O 1
ATOM 2557 N N . GLN A 1 322 ? 27.084 1.926 2.281 1.00 63.50 322 GLN A N 1
ATOM 2558 C CA . GLN A 1 322 ? 27.580 1.969 3.659 1.00 63.50 322 GLN A CA 1
ATOM 2559 C C . GLN A 1 322 ? 27.212 3.323 4.282 1.00 63.50 322 GLN A C 1
ATOM 2561 O O . GLN A 1 322 ? 27.027 4.289 3.550 1.00 63.50 322 GLN A O 1
ATOM 2566 N N . ASN A 1 323 ? 27.114 3.395 5.612 1.00 71.12 323 ASN A N 1
ATOM 2567 C CA . ASN A 1 323 ? 26.802 4.623 6.361 1.00 71.12 323 ASN A CA 1
ATOM 2568 C C . ASN A 1 323 ? 25.458 5.272 5.961 1.00 71.12 323 ASN A C 1
ATOM 2570 O O . ASN A 1 323 ? 25.381 6.480 5.745 1.00 71.12 323 ASN A O 1
ATOM 2574 N N . SER A 1 324 ? 24.391 4.469 5.852 1.00 69.00 324 SER A N 1
ATOM 2575 C CA . SER A 1 324 ? 23.055 4.918 5.417 1.00 69.00 324 SER A CA 1
ATOM 2576 C C . SER A 1 324 ? 22.512 6.109 6.205 1.00 69.00 324 SER A C 1
ATOM 2578 O O . SER A 1 324 ? 21.838 6.958 5.627 1.00 69.00 324 SER A O 1
ATOM 2580 N N . ASP A 1 325 ? 22.823 6.175 7.497 1.00 73.31 325 ASP A N 1
ATOM 2581 C CA . ASP A 1 325 ? 22.239 7.156 8.410 1.00 73.31 325 ASP A CA 1
ATOM 2582 C C . ASP A 1 325 ? 22.870 8.545 8.210 1.00 73.31 325 ASP A C 1
ATOM 2584 O O . ASP A 1 325 ? 22.153 9.531 8.056 1.00 73.31 325 ASP A O 1
ATOM 2588 N N . GLU A 1 326 ? 24.202 8.619 8.090 1.00 76.25 326 GLU A N 1
ATOM 2589 C CA . GLU A 1 326 ? 24.925 9.863 7.766 1.00 76.25 326 GLU A CA 1
ATOM 2590 C C . GLU A 1 326 ? 24.563 10.377 6.364 1.00 76.25 326 GLU A C 1
ATOM 2592 O O . GLU A 1 326 ? 24.394 11.580 6.152 1.00 76.25 326 GLU A O 1
ATOM 2597 N N . ILE A 1 327 ? 24.401 9.460 5.404 1.00 75.56 327 ILE A N 1
ATOM 2598 C CA . ILE A 1 327 ? 23.980 9.784 4.036 1.00 75.56 327 ILE A CA 1
ATOM 2599 C C . ILE A 1 327 ? 22.570 10.382 4.039 1.00 75.56 327 ILE A C 1
ATOM 2601 O O . ILE A 1 327 ? 22.336 11.404 3.394 1.00 75.56 327 ILE A O 1
ATOM 2605 N N . ALA A 1 328 ? 21.631 9.786 4.780 1.00 78.88 328 ALA A N 1
ATOM 2606 C CA . ALA A 1 328 ? 20.263 10.287 4.864 1.00 78.88 328 ALA A CA 1
ATOM 2607 C C . ALA A 1 328 ? 20.210 11.726 5.405 1.00 78.88 328 ALA A C 1
ATOM 2609 O O . ALA A 1 328 ? 19.498 12.559 4.843 1.00 78.88 328 ALA A O 1
ATOM 2610 N N . GLU A 1 329 ? 20.995 12.051 6.436 1.00 80.88 329 GLU A N 1
ATOM 2611 C CA . GLU A 1 329 ? 21.048 13.404 7.005 1.00 80.88 329 GLU A CA 1
ATOM 2612 C C . GLU A 1 329 ? 21.644 14.433 6.027 1.00 80.88 329 GLU A C 1
ATOM 2614 O O . GLU A 1 329 ? 21.079 15.519 5.844 1.00 80.88 329 GLU A O 1
ATOM 2619 N N . GLN A 1 330 ? 22.741 14.086 5.343 1.00 81.19 330 GLN A N 1
ATOM 2620 C CA . GLN A 1 330 ? 23.370 14.950 4.335 1.00 81.19 330 GLN A CA 1
ATOM 2621 C C . GLN A 1 330 ? 22.448 15.234 3.148 1.00 81.19 330 GLN A C 1
ATOM 2623 O O . GLN A 1 330 ? 22.453 16.346 2.618 1.00 81.19 330 GLN A O 1
ATOM 2628 N N . ILE A 1 331 ? 21.651 14.247 2.734 1.00 83.19 331 ILE A N 1
ATOM 2629 C CA . ILE A 1 331 ? 20.669 14.415 1.659 1.00 83.19 331 ILE A CA 1
ATOM 2630 C C . ILE A 1 331 ? 19.508 15.267 2.138 1.00 83.19 331 ILE A C 1
ATOM 2632 O O . ILE A 1 331 ? 19.101 16.188 1.441 1.00 83.19 331 ILE A O 1
ATOM 2636 N N . MET A 1 332 ? 18.957 14.978 3.315 1.00 84.81 332 MET A N 1
ATOM 2637 C CA . MET A 1 332 ? 17.735 15.638 3.753 1.00 84.81 332 MET A CA 1
ATOM 2638 C C . MET A 1 332 ? 17.945 17.111 4.078 1.00 84.81 332 MET A C 1
ATOM 2640 O O . MET A 1 332 ? 17.099 17.924 3.712 1.00 84.81 332 MET A O 1
ATOM 2644 N N . SER A 1 333 ? 19.069 17.470 4.702 1.00 88.56 333 SER A N 1
ATOM 2645 C CA . SER A 1 333 ? 19.371 18.834 5.162 1.00 88.56 333 SER A CA 1
ATOM 2646 C C . SER A 1 333 ? 19.105 19.948 4.125 1.00 88.56 333 SER A C 1
ATOM 2648 O O . SER A 1 333 ? 18.360 20.878 4.445 1.00 88.56 333 SER A O 1
ATOM 2650 N N . PRO A 1 334 ? 19.625 19.889 2.879 1.00 88.81 334 PRO A N 1
ATOM 2651 C CA . PRO A 1 334 ? 19.344 20.901 1.852 1.00 88.81 334 PRO A CA 1
ATOM 2652 C C . PRO A 1 334 ? 17.890 20.897 1.352 1.00 88.81 334 PRO A C 1
ATOM 2654 O O . PRO A 1 334 ? 17.420 21.911 0.836 1.00 88.81 334 PRO A O 1
ATOM 2657 N N . HIS A 1 335 ? 17.163 19.789 1.522 1.00 87.00 335 HIS A N 1
ATOM 2658 C CA . HIS A 1 335 ? 15.792 19.626 1.033 1.00 87.00 335 HIS A CA 1
ATOM 2659 C C . HIS A 1 335 ? 14.719 19.965 2.078 1.00 87.00 335 HIS A C 1
ATOM 2661 O O . HIS A 1 335 ? 13.558 20.109 1.704 1.00 87.00 335 HIS A O 1
ATOM 2667 N N . ILE A 1 336 ? 15.071 20.175 3.356 1.00 88.75 336 ILE A N 1
ATOM 2668 C CA . ILE A 1 336 ? 14.105 20.499 4.429 1.00 88.75 336 ILE A CA 1
ATOM 2669 C C . ILE A 1 336 ? 13.257 21.730 4.084 1.00 88.75 336 ILE A C 1
ATOM 2671 O O . ILE A 1 336 ? 12.031 21.682 4.192 1.00 88.75 336 ILE A O 1
ATOM 2675 N N . LEU A 1 337 ? 13.881 22.838 3.666 1.00 89.50 337 LEU A N 1
ATOM 2676 C CA . LEU A 1 337 ? 13.155 24.068 3.327 1.00 89.50 337 LEU A CA 1
ATOM 2677 C C . LEU A 1 337 ? 12.266 23.902 2.078 1.00 89.50 337 LEU A C 1
ATOM 2679 O O . LEU A 1 337 ? 11.077 24.212 2.181 1.00 89.50 337 LEU A O 1
ATOM 2683 N N . PRO A 1 338 ? 12.763 23.384 0.933 1.00 88.75 338 PRO A N 1
ATOM 2684 C CA . PRO A 1 338 ? 11.917 23.074 -0.220 1.00 88.75 338 PRO A CA 1
ATOM 2685 C C . PRO A 1 338 ? 10.747 22.139 0.099 1.00 88.75 338 PRO A C 1
ATOM 2687 O O . PRO A 1 338 ? 9.631 22.392 -0.346 1.00 88.75 338 PRO A O 1
ATOM 2690 N N . LEU A 1 339 ? 10.978 21.093 0.898 1.00 88.38 339 LEU A N 1
ATOM 2691 C CA . LEU A 1 339 ? 9.929 20.174 1.338 1.00 88.38 339 LEU A CA 1
ATOM 2692 C C . LEU A 1 339 ? 8.885 20.880 2.191 1.00 88.38 339 LEU A C 1
ATOM 2694 O O . LEU A 1 339 ? 7.692 20.685 1.982 1.00 88.38 339 LEU A O 1
ATOM 2698 N N . SER A 1 340 ? 9.331 21.719 3.125 1.00 86.94 340 SER A N 1
ATOM 2699 C CA . SER A 1 340 ? 8.436 22.485 3.991 1.00 86.94 340 SER A CA 1
ATOM 2700 C C . SER A 1 340 ? 7.579 23.445 3.163 1.00 86.94 340 SER A C 1
ATOM 2702 O O . SER A 1 340 ? 6.364 23.493 3.339 1.00 86.94 340 SER A O 1
ATOM 2704 N N . GLY A 1 341 ? 8.186 24.161 2.209 1.00 88.44 341 GLY A N 1
ATOM 2705 C CA . GLY A 1 341 ? 7.473 25.058 1.295 1.00 88.44 341 GLY A CA 1
ATOM 2706 C C . GLY A 1 341 ? 6.458 24.323 0.417 1.00 88.44 341 GLY A C 1
ATOM 2707 O O . GLY A 1 341 ? 5.302 24.741 0.343 1.00 88.44 341 GLY A O 1
ATOM 2708 N N . ALA A 1 342 ? 6.858 23.202 -0.189 1.00 88.00 342 ALA A N 1
ATOM 2709 C CA . ALA A 1 342 ? 5.965 22.369 -0.991 1.00 88.00 342 ALA A CA 1
ATOM 2710 C C . ALA A 1 342 ? 4.817 21.791 -0.146 1.00 88.00 342 ALA A C 1
ATOM 2712 O O . ALA A 1 342 ? 3.668 21.822 -0.575 1.00 88.00 342 ALA A O 1
ATOM 2713 N N . GLY A 1 343 ? 5.108 21.332 1.076 1.00 86.75 343 GLY A N 1
ATOM 2714 C CA . GLY A 1 343 ? 4.115 20.816 2.016 1.00 86.75 343 GLY A CA 1
ATOM 2715 C C . GLY A 1 343 ? 3.076 21.864 2.420 1.00 86.75 343 GLY A C 1
ATOM 2716 O O . GLY A 1 343 ? 1.883 21.574 2.397 1.00 86.75 343 GLY A O 1
ATOM 2717 N N . ILE A 1 344 ? 3.502 23.098 2.713 1.00 87.62 344 ILE A N 1
ATOM 2718 C CA . ILE A 1 344 ? 2.583 24.213 3.001 1.00 87.62 344 ILE A CA 1
ATOM 2719 C C . ILE A 1 344 ? 1.717 24.531 1.775 1.00 87.62 344 ILE A C 1
ATOM 2721 O O . ILE A 1 344 ? 0.513 24.736 1.917 1.00 87.62 344 ILE A O 1
ATOM 2725 N N . ALA A 1 345 ? 2.294 24.531 0.569 1.00 90.25 345 ALA A N 1
ATOM 2726 C CA . ALA A 1 345 ? 1.566 24.846 -0.660 1.00 90.25 345 ALA A CA 1
ATOM 2727 C C . ALA A 1 345 ? 0.428 23.855 -0.973 1.00 90.25 345 ALA A C 1
ATOM 2729 O O . ALA A 1 345 ? -0.552 24.236 -1.617 1.00 90.25 345 ALA A O 1
ATOM 2730 N N . LEU A 1 346 ? 0.499 22.610 -0.482 1.00 91.44 346 LEU A N 1
ATOM 2731 C CA . LEU A 1 346 ? -0.600 21.642 -0.611 1.00 91.44 346 LEU A CA 1
ATOM 2732 C C . LEU A 1 346 ? -1.883 22.108 0.094 1.00 91.44 346 LEU A C 1
ATOM 2734 O O . LEU A 1 346 ? -2.967 21.665 -0.278 1.00 91.44 346 LEU A O 1
ATOM 2738 N N . LEU A 1 347 ? -1.779 23.002 1.084 1.00 90.94 347 LEU A N 1
ATOM 2739 C CA . LEU A 1 347 ? -2.914 23.501 1.865 1.00 90.94 347 LEU A CA 1
ATOM 2740 C C . LEU A 1 347 ? -3.725 24.593 1.146 1.00 90.94 347 LEU A C 1
ATOM 2742 O O . LEU A 1 347 ? -4.811 24.938 1.613 1.00 90.94 347 LEU A O 1
ATOM 2746 N N . ASN A 1 348 ? -3.231 25.126 0.020 1.00 87.88 348 ASN A N 1
ATOM 2747 C CA . ASN A 1 348 ? -3.811 26.291 -0.663 1.00 87.88 348 ASN A CA 1
ATOM 2748 C C . ASN A 1 348 ? -5.271 26.090 -1.109 1.00 87.88 348 ASN A C 1
ATOM 2750 O O . ASN A 1 348 ? -6.060 27.029 -1.032 1.00 87.88 348 ASN A O 1
ATOM 2754 N N . ASP A 1 349 ? -5.645 24.874 -1.522 1.00 90.44 349 ASP A N 1
ATOM 2755 C CA . ASP A 1 349 ? -6.983 24.555 -2.054 1.00 90.44 349 ASP A CA 1
ATOM 2756 C C . ASP A 1 349 ? -7.867 23.773 -1.068 1.00 90.44 349 ASP A C 1
ATOM 2758 O O . ASP A 1 349 ? -8.838 23.117 -1.449 1.00 90.44 349 ASP A O 1
ATOM 2762 N N . SER A 1 350 ? -7.569 23.888 0.230 1.00 91.88 350 SER A N 1
ATOM 2763 C CA . SER A 1 350 ? -8.311 23.222 1.308 1.00 91.88 350 SER A CA 1
ATOM 2764 C C . SER A 1 350 ? -8.431 21.702 1.094 1.00 91.88 350 SER A C 1
ATOM 2766 O O . SER A 1 350 ? -9.547 21.175 0.916 1.00 91.88 350 SER A O 1
ATOM 2768 N N . PRO A 1 351 ? -7.296 20.980 1.039 1.00 95.19 351 PRO A N 1
ATOM 2769 C CA . PRO A 1 351 ? -7.294 19.571 0.689 1.00 95.19 351 PRO A CA 1
ATOM 2770 C C . PRO A 1 351 ? -8.105 18.767 1.705 1.00 95.19 351 PRO A C 1
ATOM 2772 O O . PRO A 1 351 ? -8.173 19.106 2.887 1.00 95.19 351 PRO A O 1
ATOM 2775 N N . LEU A 1 352 ? -8.732 17.697 1.230 1.00 95.38 352 LEU A N 1
ATOM 2776 C CA . LEU A 1 352 ? -9.442 16.740 2.067 1.00 95.38 352 LEU A CA 1
ATOM 2777 C C . LEU A 1 352 ? -8.645 15.442 2.118 1.00 95.38 352 LEU A C 1
ATOM 2779 O O . LEU A 1 352 ? -8.406 14.818 1.083 1.00 95.38 352 LEU A O 1
ATOM 2783 N N . VAL A 1 353 ? -8.270 15.029 3.322 1.00 96.62 353 VAL A N 1
ATOM 2784 C CA . VAL A 1 353 ? -7.642 13.735 3.571 1.00 96.62 353 VAL A CA 1
ATOM 2785 C C . VAL A 1 353 ? -8.711 12.764 4.053 1.00 96.62 353 VAL A C 1
ATOM 2787 O O . VAL A 1 353 ? -9.363 13.001 5.064 1.00 96.62 353 VAL A O 1
ATOM 2790 N N . THR A 1 354 ? -8.883 11.666 3.331 1.00 97.19 354 THR A N 1
ATOM 2791 C CA . THR A 1 354 ? -9.794 10.578 3.685 1.00 97.19 354 THR A CA 1
ATOM 2792 C C . THR A 1 354 ? -8.976 9.386 4.160 1.00 97.19 354 THR A C 1
ATOM 2794 O O . THR A 1 354 ? -8.209 8.806 3.391 1.00 97.19 354 THR A O 1
ATOM 2797 N N . PHE A 1 355 ? -9.184 8.980 5.406 1.00 96.12 355 PHE A N 1
ATOM 2798 C CA . PHE A 1 355 ? -8.737 7.710 5.958 1.00 96.12 355 PHE A CA 1
ATOM 2799 C C . PHE A 1 355 ? -9.937 6.768 6.023 1.00 96.12 355 PHE A C 1
ATOM 2801 O O . PHE A 1 355 ? -10.885 6.987 6.775 1.00 96.12 355 PHE A O 1
ATOM 2808 N N . GLY A 1 356 ? -9.911 5.716 5.219 1.00 93.19 356 GLY A N 1
ATOM 2809 C CA . GLY A 1 356 ? -10.949 4.705 5.157 1.00 93.19 356 GLY A CA 1
ATOM 2810 C C . GLY A 1 356 ? -11.907 4.808 3.955 1.00 93.19 356 GLY A C 1
ATOM 2811 O O . GLY A 1 356 ? -11.732 5.625 3.045 1.00 93.19 356 GLY A O 1
ATOM 2812 N N . PRO A 1 357 ? -12.924 3.933 3.904 1.00 95.69 357 PRO A N 1
ATOM 2813 C CA . PRO A 1 357 ? -13.299 3.029 4.987 1.00 95.69 357 PRO A CA 1
ATOM 2814 C C . PRO A 1 357 ? -12.213 1.973 5.245 1.00 95.69 357 PRO A C 1
ATOM 2816 O O . PRO A 1 357 ? -11.627 1.443 4.303 1.00 95.69 357 PRO A O 1
ATOM 2819 N N . ILE A 1 358 ? -11.899 1.740 6.520 1.00 97.94 358 ILE A N 1
ATOM 2820 C CA . ILE A 1 358 ? -11.102 0.607 6.991 1.00 97.94 358 ILE A CA 1
ATOM 2821 C C . ILE A 1 358 ? -12.101 -0.381 7.573 1.00 97.94 358 ILE A C 1
ATOM 2823 O O . ILE A 1 358 ? -12.669 -0.130 8.636 1.00 97.94 358 ILE A O 1
ATOM 2827 N N . ILE A 1 359 ? -12.342 -1.467 6.851 1.00 98.38 359 ILE A N 1
ATOM 2828 C CA . ILE A 1 359 ? -13.371 -2.451 7.163 1.00 98.38 359 ILE A CA 1
ATOM 2829 C C . ILE A 1 359 ? -12.688 -3.757 7.536 1.00 98.38 359 ILE A C 1
ATOM 2831 O O . ILE A 1 359 ? -11.905 -4.296 6.758 1.00 98.38 359 ILE A O 1
ATOM 2835 N N . HIS A 1 360 ? -13.009 -4.278 8.715 1.00 98.31 360 HIS A N 1
ATOM 2836 C CA . HIS A 1 360 ? -12.634 -5.623 9.128 1.00 98.31 360 HIS A CA 1
ATOM 2837 C C . HIS A 1 360 ? -13.899 -6.451 9.332 1.00 98.31 360 HIS A C 1
ATOM 2839 O O . HIS A 1 360 ? -14.722 -6.111 10.185 1.00 98.31 360 HIS A O 1
ATOM 2845 N N . THR A 1 361 ? -14.041 -7.542 8.583 1.00 98.44 361 THR A N 1
ATOM 2846 C CA . THR A 1 361 ? -15.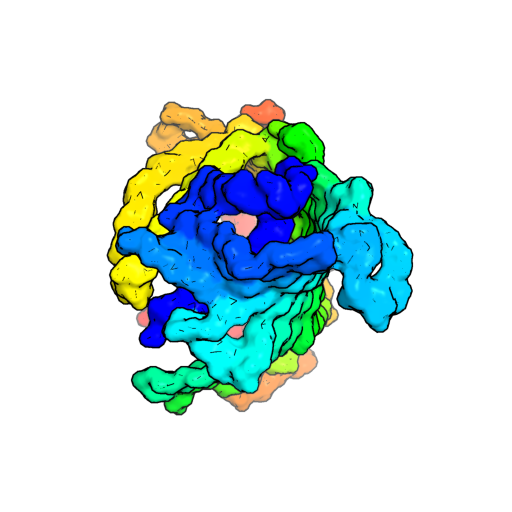181 -8.458 8.706 1.00 98.44 361 THR A CA 1
ATOM 2847 C C . THR A 1 361 ? -14.691 -9.828 9.141 1.00 98.44 361 THR A C 1
ATOM 2849 O O . THR A 1 361 ? -13.936 -10.469 8.418 1.00 98.44 361 THR A O 1
ATOM 2852 N N . ASN A 1 362 ? -15.150 -10.297 10.297 1.00 97.56 362 ASN A N 1
ATOM 2853 C CA . ASN A 1 362 ? -14.885 -11.643 10.806 1.00 97.56 362 ASN A CA 1
ATOM 2854 C C . ASN A 1 362 ? -16.202 -12.428 10.939 1.00 97.56 362 ASN A C 1
ATOM 2856 O O . ASN A 1 362 ? -17.269 -11.954 10.545 1.00 97.56 362 ASN A O 1
ATOM 2860 N N . ALA A 1 363 ? -16.154 -13.633 11.513 1.00 95.81 363 ALA A N 1
ATOM 2861 C CA . ALA A 1 363 ? -17.348 -14.466 11.692 1.00 95.81 363 ALA A CA 1
ATOM 2862 C C . ALA A 1 363 ? -18.429 -13.833 12.598 1.00 95.81 363 ALA A C 1
ATOM 2864 O O . ALA A 1 363 ? -19.581 -14.260 12.562 1.00 95.81 363 ALA A O 1
ATOM 2865 N N . GLY A 1 364 ? -18.071 -12.827 13.403 1.00 95.44 364 GLY A N 1
ATOM 2866 C CA . GLY A 1 364 ? -18.978 -12.102 14.289 1.00 95.44 364 GLY A CA 1
ATOM 2867 C C . GLY A 1 364 ? -19.617 -10.856 13.668 1.00 95.44 364 GLY A C 1
ATOM 2868 O O . GLY A 1 364 ? -20.487 -10.264 14.298 1.00 95.44 364 GLY A O 1
ATOM 2869 N N . GLY A 1 365 ? -19.216 -10.446 12.461 1.00 96.25 365 GLY A N 1
ATOM 2870 C CA . GLY A 1 365 ? -19.745 -9.265 11.777 1.00 96.25 365 GLY A CA 1
ATOM 2871 C C . GLY A 1 365 ? -18.645 -8.305 11.339 1.00 96.25 365 GLY A C 1
ATOM 2872 O O . GLY A 1 365 ? -17.522 -8.720 11.061 1.00 96.25 365 GLY A O 1
ATOM 2873 N N . THR A 1 366 ? -18.971 -7.014 11.280 1.00 96.44 366 THR A N 1
ATOM 2874 C CA . THR A 1 366 ? -18.097 -5.990 10.695 1.00 96.44 366 THR A CA 1
ATOM 2875 C C . THR A 1 366 ? -17.771 -4.882 11.693 1.00 96.44 366 THR A C 1
ATOM 2877 O O . THR A 1 366 ? -18.638 -4.449 12.460 1.00 96.44 366 THR A O 1
ATOM 2880 N N . ALA A 1 367 ? -16.528 -4.406 11.643 1.00 98.19 367 ALA A N 1
ATOM 2881 C CA . ALA A 1 367 ? -16.122 -3.101 12.144 1.00 98.19 367 ALA A CA 1
ATOM 2882 C C . ALA A 1 367 ? -15.675 -2.209 10.986 1.00 98.19 367 ALA A C 1
ATOM 2884 O O . ALA A 1 367 ? -15.065 -2.685 10.029 1.00 98.19 367 ALA A O 1
ATOM 2885 N N . ASN A 1 368 ? -15.980 -0.921 11.082 1.00 98.31 368 ASN A N 1
ATOM 2886 C CA . ASN A 1 368 ? -15.658 0.081 10.080 1.00 98.31 368 ASN A CA 1
ATOM 2887 C C . ASN A 1 368 ? -15.156 1.365 10.748 1.00 98.31 368 ASN A C 1
ATOM 2889 O O . ASN A 1 368 ? -15.772 1.862 11.693 1.00 98.31 368 ASN A O 1
ATOM 2893 N N . ILE A 1 369 ? -14.063 1.904 10.216 1.00 97.81 369 ILE A N 1
ATOM 2894 C CA . ILE A 1 369 ? -13.460 3.176 10.612 1.00 97.81 369 ILE A CA 1
ATOM 2895 C C . ILE A 1 369 ? -13.360 4.063 9.373 1.00 97.81 369 ILE A C 1
ATOM 2897 O O . ILE A 1 369 ? -12.781 3.670 8.360 1.00 97.81 369 ILE A O 1
ATOM 2901 N N . LYS A 1 370 ? -13.885 5.281 9.464 1.00 97.94 370 LYS A N 1
ATOM 2902 C CA . LYS A 1 370 ? -13.748 6.321 8.447 1.00 97.94 370 LYS A CA 1
ATOM 2903 C C . LYS A 1 370 ? -13.438 7.654 9.121 1.00 97.94 370 LYS A C 1
ATOM 2905 O O . LYS A 1 370 ? -14.065 7.995 10.119 1.00 97.94 370 LYS A O 1
ATOM 2910 N N . ALA A 1 371 ? -12.500 8.409 8.568 1.00 97.50 371 ALA A N 1
ATOM 2911 C CA . ALA A 1 371 ? -12.207 9.772 8.976 1.00 97.50 371 ALA A CA 1
ATOM 2912 C C . ALA A 1 371 ? -11.913 10.631 7.744 1.00 97.50 371 ALA A C 1
ATOM 2914 O O . ALA A 1 371 ? -10.942 10.388 7.032 1.00 97.50 371 ALA A O 1
ATOM 2915 N N . ASP A 1 372 ? -12.740 11.641 7.511 1.00 96.81 372 ASP A N 1
ATOM 2916 C CA . ASP A 1 372 ? -12.484 12.701 6.542 1.00 96.81 372 ASP A CA 1
ATOM 2917 C C . ASP A 1 372 ? -12.023 13.950 7.305 1.00 96.81 372 ASP A C 1
ATOM 2919 O O . ASP A 1 372 ? -12.714 14.417 8.212 1.00 96.81 372 ASP A O 1
ATOM 2923 N N . ILE A 1 373 ? -10.847 14.472 6.955 1.00 95.25 373 ILE A N 1
ATOM 2924 C CA . ILE A 1 373 ? -10.234 15.643 7.586 1.00 95.25 373 ILE A CA 1
ATOM 2925 C C . ILE A 1 373 ? -9.934 16.677 6.502 1.00 95.25 373 ILE A C 1
ATOM 2927 O O . ILE A 1 373 ? -9.064 16.477 5.652 1.00 95.25 373 ILE A O 1
ATOM 2931 N N . GLY A 1 374 ? -10.672 17.782 6.520 1.00 94.69 374 GLY A N 1
ATOM 2932 C CA . GLY A 1 374 ? -10.408 18.950 5.688 1.00 94.69 374 GLY A CA 1
ATOM 2933 C C . GLY A 1 374 ? -9.320 19.796 6.321 1.00 94.69 374 GLY A C 1
ATOM 2934 O O . GLY A 1 374 ? -9.339 20.022 7.533 1.00 94.69 374 GLY A O 1
ATOM 2935 N N . LEU A 1 375 ? -8.386 20.274 5.505 1.00 94.31 375 LEU A N 1
ATOM 2936 C CA . LEU A 1 375 ? -7.297 21.128 5.955 1.00 94.31 375 LEU A CA 1
ATOM 2937 C C . LEU A 1 375 ? -7.416 22.546 5.386 1.00 94.31 375 LEU A C 1
ATOM 2939 O O . LEU A 1 375 ? -8.102 22.782 4.394 1.00 94.31 375 LEU A O 1
ATOM 2943 N N . LEU A 1 376 ? -6.741 23.491 6.029 1.00 92.25 376 LEU A N 1
ATOM 2944 C CA . LEU A 1 376 ? -6.570 24.885 5.639 1.00 92.25 376 LEU A CA 1
ATOM 2945 C C . LEU A 1 376 ? -5.138 25.310 5.914 1.00 92.25 376 LEU A C 1
ATOM 2947 O O . LEU A 1 376 ? -4.466 24.779 6.800 1.00 92.25 376 LEU A O 1
ATOM 2951 N N . MET A 1 377 ? -4.699 26.335 5.194 1.00 88.88 377 MET A N 1
ATOM 2952 C CA . MET A 1 377 ? -3.489 27.047 5.563 1.00 88.88 377 MET A CA 1
ATOM 2953 C C . MET A 1 377 ? -3.719 27.787 6.895 1.00 88.88 377 MET A C 1
ATOM 2955 O O . MET A 1 377 ? -4.625 28.624 6.970 1.00 88.88 377 MET A O 1
ATOM 2959 N N . PRO A 1 378 ? -2.928 27.507 7.947 1.00 83.62 378 PRO A N 1
ATOM 2960 C CA . PRO A 1 378 ? -3.055 28.223 9.208 1.00 83.62 378 PRO A CA 1
ATOM 2961 C C . PRO A 1 378 ? -2.583 29.680 9.065 1.00 83.62 378 PRO A C 1
ATOM 2963 O O . PRO A 1 378 ? -1.732 29.979 8.220 1.00 83.62 378 PRO A O 1
ATOM 2966 N N . PRO A 1 379 ? -3.089 30.609 9.896 1.00 83.81 379 PRO A N 1
ATOM 2967 C CA . PRO A 1 379 ? -2.610 31.982 9.899 1.00 83.81 379 PRO A CA 1
ATOM 2968 C C . PRO A 1 379 ? -1.134 32.020 10.310 1.00 83.81 379 PRO A C 1
ATOM 2970 O O . PRO A 1 379 ? -0.751 31.466 11.337 1.00 83.81 379 PRO A O 1
ATOM 2973 N N . LEU A 1 380 ? -0.309 32.741 9.544 1.00 81.19 380 LEU A N 1
ATOM 2974 C CA . LEU A 1 380 ? 1.122 32.920 9.844 1.00 81.19 380 LEU A CA 1
ATOM 2975 C C . LEU A 1 380 ? 1.373 33.636 11.183 1.00 81.19 380 LEU A C 1
ATOM 2977 O O . LEU A 1 380 ? 2.488 33.624 11.692 1.00 81.19 380 LEU A O 1
ATOM 2981 N N . SER A 1 381 ? 0.342 34.275 11.737 1.00 83.31 381 SER A N 1
ATOM 2982 C CA . SER A 1 381 ? 0.362 34.949 13.033 1.00 83.31 381 SER A CA 1
ATOM 2983 C C . SER A 1 381 ? 0.019 34.041 14.217 1.00 83.31 381 SER A C 1
ATOM 2985 O O . SER A 1 381 ? -0.070 34.557 15.328 1.00 83.31 381 SER A O 1
ATOM 2987 N N . ALA A 1 382 ? -0.236 32.743 14.004 1.00 81.69 382 ALA A N 1
ATOM 2988 C CA . ALA A 1 382 ? -0.529 31.815 15.093 1.00 81.69 382 ALA A CA 1
ATOM 2989 C C . ALA A 1 382 ? 0.609 31.829 16.127 1.00 81.69 382 ALA A C 1
ATOM 2991 O O . ALA A 1 382 ? 1.785 31.706 15.783 1.00 81.69 382 ALA A O 1
ATOM 2992 N N . SER A 1 383 ? 0.246 32.003 17.395 1.00 83.12 383 SER A N 1
ATOM 2993 C CA . SER A 1 383 ? 1.185 32.193 18.502 1.00 83.12 383 SER A CA 1
ATOM 2994 C C . SER A 1 383 ? 1.680 30.876 19.109 1.00 83.12 383 SER A C 1
ATOM 2996 O O . SER A 1 383 ? 2.693 30.870 19.810 1.00 83.12 383 SER A O 1
ATOM 2998 N N . SER A 1 384 ? 1.005 29.759 18.811 1.00 85.50 384 SER A N 1
ATOM 2999 C CA . SER A 1 384 ? 1.392 28.410 19.234 1.00 85.50 384 SER A CA 1
ATOM 3000 C C . SER A 1 384 ? 1.118 27.349 18.159 1.00 85.50 384 SER A C 1
ATOM 3002 O O . SER A 1 384 ? 0.376 27.580 17.199 1.00 85.50 384 SER A O 1
ATOM 3004 N N . GLN A 1 385 ? 1.714 26.162 18.326 1.00 78.88 385 GLN A N 1
ATOM 3005 C CA . GLN A 1 385 ? 1.467 25.016 17.442 1.00 78.88 385 GLN A CA 1
ATOM 3006 C C . GLN A 1 385 ? 0.016 24.532 17.544 1.00 78.88 385 GLN A C 1
ATOM 3008 O O . GLN A 1 385 ? -0.582 24.169 16.535 1.00 78.88 385 GLN A O 1
ATOM 3013 N N . GLU A 1 386 ? -0.569 24.575 18.741 1.00 78.31 386 GLU A N 1
ATOM 3014 C CA . GLU A 1 386 ? -1.967 24.215 18.977 1.00 78.31 386 GLU A CA 1
ATOM 3015 C C . GLU A 1 386 ? -2.916 25.196 18.287 1.00 78.31 386 GLU A C 1
ATOM 3017 O O . GLU A 1 386 ? -3.872 24.772 17.639 1.00 78.31 386 GLU A O 1
ATOM 3022 N N . GLU A 1 387 ? -2.640 26.503 18.367 1.00 81.00 387 GLU A N 1
ATOM 3023 C CA . GLU A 1 387 ? -3.422 27.516 17.657 1.00 81.00 387 GLU A CA 1
ATOM 3024 C C . GLU A 1 387 ? -3.327 27.314 16.139 1.00 81.00 387 GLU A C 1
ATOM 3026 O O . GLU A 1 387 ? -4.346 27.361 15.448 1.00 81.00 387 GLU A O 1
ATOM 3031 N N . ALA A 1 388 ? -2.130 27.033 15.614 1.00 84.44 388 ALA A N 1
ATOM 3032 C CA . ALA A 1 388 ? -1.945 26.734 14.198 1.00 84.44 388 ALA A CA 1
ATOM 3033 C C . ALA A 1 388 ? -2.721 25.475 13.771 1.00 84.44 388 ALA A C 1
ATOM 3035 O O . ALA A 1 388 ? -3.413 25.510 12.756 1.00 84.44 388 ALA A O 1
ATOM 3036 N N . LEU A 1 389 ? -2.665 24.393 14.555 1.00 82.81 389 LEU A N 1
ATOM 3037 C CA . LEU A 1 389 ? -3.377 23.142 14.274 1.00 82.81 389 LEU A CA 1
ATOM 3038 C C . LEU A 1 389 ? -4.902 23.318 14.299 1.00 82.81 389 LEU A C 1
ATOM 3040 O O . LEU A 1 389 ? -5.600 22.849 13.408 1.00 82.81 389 LEU A O 1
ATOM 3044 N N . LEU A 1 390 ? -5.443 24.021 15.296 1.00 82.50 390 LEU A N 1
ATOM 3045 C CA . LEU A 1 390 ? -6.888 24.265 15.376 1.00 82.50 390 LEU A CA 1
ATOM 3046 C C . LEU A 1 390 ? -7.390 25.152 14.229 1.00 82.50 390 LEU A C 1
ATOM 3048 O O . LEU A 1 390 ? -8.523 24.992 13.773 1.00 82.50 390 LEU A O 1
ATOM 3052 N N . ASN A 1 391 ? -6.550 26.070 13.745 1.00 87.31 391 ASN A N 1
ATOM 3053 C CA . ASN A 1 391 ? -6.867 26.906 12.591 1.00 87.31 391 ASN A CA 1
ATOM 3054 C C . ASN A 1 391 ? -6.618 26.216 11.238 1.00 87.31 391 ASN A C 1
ATOM 3056 O O . ASN A 1 391 ? -7.083 26.724 10.218 1.00 87.31 391 ASN A O 1
ATOM 3060 N N . SER A 1 392 ? -5.914 25.081 11.205 1.00 89.12 392 SER A N 1
ATOM 3061 C CA . SER A 1 392 ? -5.634 24.340 9.973 1.00 89.12 392 SER A CA 1
ATOM 3062 C C . SER A 1 392 ? -6.664 23.261 9.654 1.00 89.12 392 SER A C 1
ATOM 3064 O O . SER A 1 392 ? -6.556 22.641 8.606 1.00 89.12 392 SER A O 1
ATOM 3066 N N . ILE A 1 393 ? -7.668 23.028 10.502 1.00 91.19 393 ILE A N 1
ATOM 3067 C CA . ILE A 1 393 ? -8.726 22.039 10.252 1.00 91.19 393 ILE A CA 1
ATOM 3068 C C . ILE A 1 393 ? -9.974 22.764 9.735 1.00 91.19 393 ILE A C 1
ATOM 3070 O O . ILE A 1 393 ? -10.514 23.623 10.431 1.00 91.19 393 ILE A O 1
ATOM 3074 N N . SER A 1 394 ? -10.445 22.424 8.531 1.00 91.12 394 SER A N 1
ATOM 3075 C CA . SER A 1 394 ? -11.703 22.925 7.947 1.00 91.12 394 SER A CA 1
ATOM 3076 C C . SER A 1 394 ? -12.854 21.948 8.051 1.00 91.12 394 SER A C 1
ATOM 3078 O O . SER A 1 394 ? -13.975 22.397 8.159 1.00 91.12 394 SER A O 1
ATOM 3080 N N . ASP A 1 395 ? -12.638 20.641 8.007 1.00 90.88 395 ASP A N 1
ATOM 3081 C CA . ASP A 1 395 ? -13.737 19.674 8.036 1.00 90.88 395 ASP A CA 1
ATOM 3082 C C . ASP A 1 395 ? -13.330 18.488 8.905 1.00 90.88 395 ASP A C 1
ATOM 3084 O O . ASP A 1 395 ? -12.172 18.073 8.886 1.00 90.88 395 ASP A O 1
ATOM 3088 N N . VAL A 1 396 ? -14.278 17.927 9.652 1.00 93.62 396 VAL A N 1
ATOM 3089 C CA . VAL A 1 396 ? -14.089 16.659 10.368 1.00 93.62 396 VAL A CA 1
ATOM 3090 C C . VAL A 1 396 ? -15.347 15.824 10.184 1.00 93.62 396 VAL A C 1
ATOM 3092 O O . VAL A 1 396 ? -16.433 16.273 10.538 1.00 93.62 396 VAL A O 1
ATOM 3095 N N . ASP A 1 397 ? -15.219 14.615 9.648 1.00 95.56 397 ASP A N 1
ATOM 3096 C CA . ASP A 1 397 ? -16.279 13.600 9.617 1.00 95.56 397 ASP A CA 1
ATOM 3097 C C . ASP A 1 397 ? -15.655 12.253 10.007 1.00 95.56 397 ASP A C 1
ATOM 3099 O O . ASP A 1 397 ? -15.023 11.577 9.195 1.00 95.56 397 ASP A O 1
ATOM 3103 N N . ILE A 1 398 ? -15.761 11.910 11.291 1.00 97.38 398 ILE A N 1
ATOM 3104 C CA . ILE A 1 398 ? -15.246 10.672 11.882 1.00 97.38 398 ILE A CA 1
ATOM 3105 C C . ILE A 1 398 ? -16.425 9.750 12.154 1.00 97.38 398 ILE A C 1
ATOM 3107 O O . ILE A 1 398 ? -17.385 10.134 12.821 1.00 97.38 398 ILE A O 1
ATOM 3111 N N . GLN A 1 399 ? -16.326 8.515 11.677 1.00 97.81 399 GLN A N 1
ATOM 3112 C CA . GLN A 1 399 ? -17.323 7.473 11.861 1.00 97.81 399 GLN A CA 1
ATOM 3113 C C . GLN A 1 399 ? -16.617 6.183 12.258 1.00 97.81 399 GLN A C 1
ATOM 3115 O O . GLN A 1 399 ? -15.809 5.643 11.503 1.00 97.81 399 GLN A O 1
ATOM 3120 N N . LEU A 1 400 ? -16.940 5.682 13.444 1.00 98.00 400 LEU A N 1
ATOM 3121 C CA . LEU A 1 400 ? -16.510 4.379 13.930 1.00 98.00 400 LEU A CA 1
ATOM 3122 C C . LEU A 1 400 ? -17.761 3.543 14.151 1.00 98.00 400 LEU A C 1
ATOM 3124 O O . LEU A 1 400 ? -18.742 4.025 14.717 1.00 98.00 400 LEU A O 1
ATOM 3128 N N . SER A 1 401 ? -17.736 2.291 13.720 1.00 97.56 401 SER A N 1
ATOM 3129 C CA . SER A 1 401 ? -18.830 1.366 13.985 1.00 97.56 401 SER A CA 1
ATOM 3130 C C . SER A 1 401 ? -18.322 -0.053 14.151 1.00 97.56 401 SER A C 1
ATOM 3132 O O . SER A 1 401 ? -17.381 -0.453 13.469 1.00 97.56 401 SER A O 1
ATOM 3134 N N . ALA A 1 402 ? -18.934 -0.811 15.054 1.00 97.81 402 ALA A N 1
ATOM 3135 C CA . ALA A 1 402 ? -18.638 -2.223 15.241 1.00 97.81 402 ALA A CA 1
ATOM 3136 C C . ALA A 1 402 ? -19.846 -2.958 15.823 1.00 97.81 402 ALA A C 1
ATOM 3138 O O . ALA A 1 402 ? -20.577 -2.430 16.663 1.00 97.81 402 ALA A O 1
ATOM 3139 N N . THR A 1 403 ? -20.040 -4.205 15.404 1.00 97.00 403 THR A N 1
ATOM 3140 C CA . THR A 1 403 ? -20.982 -5.107 16.082 1.00 97.00 403 THR A CA 1
ATOM 3141 C C . THR A 1 403 ? -20.340 -5.688 17.343 1.00 97.00 403 THR A C 1
ATOM 3143 O O . THR A 1 403 ? -19.134 -5.941 17.389 1.00 97.00 403 THR A O 1
ATOM 3146 N N . LYS A 1 404 ? -21.141 -5.957 18.379 1.00 95.88 404 LYS A N 1
ATOM 3147 C CA . LYS A 1 404 ? -20.638 -6.620 19.597 1.00 95.88 404 LYS A CA 1
ATOM 3148 C C . LYS A 1 404 ? -20.050 -8.002 19.296 1.00 95.88 404 LYS A C 1
ATOM 3150 O O . LYS A 1 404 ? -18.980 -8.350 19.788 1.00 95.88 404 LYS A O 1
ATOM 3155 N N . ALA A 1 405 ? -20.729 -8.771 18.444 1.00 96.62 405 ALA A N 1
ATOM 3156 C CA . ALA A 1 405 ? -20.289 -10.104 18.045 1.00 96.62 405 ALA A CA 1
ATOM 3157 C C . ALA A 1 405 ? -18.938 -10.077 17.304 1.00 96.62 405 ALA A C 1
ATOM 3159 O O . ALA A 1 405 ? -18.107 -10.954 17.541 1.00 96.62 405 ALA A O 1
ATOM 3160 N N . TRP A 1 406 ? -18.660 -9.043 16.500 1.00 97.69 406 TRP A N 1
ATOM 3161 C CA . TRP A 1 406 ? -17.337 -8.834 15.905 1.00 97.69 406 TRP A CA 1
ATOM 3162 C C . TRP A 1 406 ? -16.239 -8.676 16.962 1.00 97.69 406 TRP A C 1
ATOM 3164 O O . TRP A 1 406 ? -15.168 -9.271 16.820 1.00 97.69 406 TRP A O 1
ATOM 3174 N N . ALA A 1 407 ? -16.494 -7.913 18.030 1.00 97.06 407 ALA A N 1
ATOM 3175 C CA . ALA A 1 407 ? -15.516 -7.694 19.096 1.00 97.06 407 ALA A CA 1
ATOM 3176 C C . ALA A 1 407 ? -15.237 -8.992 19.871 1.00 97.06 407 ALA A C 1
ATOM 3178 O O . ALA A 1 407 ? -14.078 -9.333 20.105 1.00 97.06 407 ALA A O 1
ATOM 3179 N N . VAL A 1 408 ? -16.288 -9.762 20.183 1.00 97.56 408 VAL A N 1
ATOM 3180 C CA . VAL A 1 408 ? -16.163 -11.094 20.800 1.00 97.56 408 VAL A CA 1
ATOM 3181 C C . VAL A 1 408 ? -15.324 -12.024 19.923 1.00 97.56 408 VAL A C 1
ATOM 3183 O O . VAL A 1 408 ? -14.376 -12.636 20.414 1.00 97.56 408 VAL A O 1
ATOM 3186 N N . GLN A 1 409 ? -15.628 -12.109 18.624 1.00 97.81 409 GLN A N 1
ATOM 3187 C CA . GLN A 1 409 ? -14.880 -12.967 17.705 1.00 97.81 409 GLN A CA 1
ATOM 3188 C C . GLN A 1 409 ? -13.420 -12.514 17.568 1.00 97.81 409 GLN A C 1
ATOM 3190 O O . GLN A 1 409 ? -12.525 -13.347 17.594 1.00 97.81 409 GLN A O 1
ATOM 3195 N N . THR A 1 410 ? -13.157 -11.206 17.533 1.00 97.31 410 THR A N 1
ATOM 3196 C CA . THR A 1 410 ? -11.787 -10.670 17.478 1.00 97.31 410 THR A CA 1
ATOM 3197 C C . THR A 1 410 ? -10.973 -11.092 18.704 1.00 97.31 410 THR A C 1
ATOM 3199 O O . THR A 1 410 ? -9.824 -11.509 18.572 1.00 97.31 410 THR A O 1
ATOM 3202 N N . LEU A 1 411 ? -11.562 -11.038 19.904 1.00 97.12 411 LEU A N 1
ATOM 3203 C CA . LEU A 1 411 ? -10.900 -11.502 21.128 1.00 97.12 411 LEU A CA 1
ATOM 3204 C C . LEU A 1 411 ? -10.664 -13.020 21.123 1.00 97.12 411 LEU A C 1
ATOM 3206 O O . LEU A 1 411 ? -9.601 -13.466 21.559 1.00 97.12 411 LEU A O 1
ATOM 3210 N N . MET A 1 412 ? -11.601 -13.808 20.584 1.00 97.00 412 MET A N 1
ATOM 3211 C CA . MET A 1 412 ? -11.409 -15.248 20.361 1.00 97.00 412 MET A CA 1
ATOM 3212 C C . MET A 1 412 ? -10.249 -15.528 19.398 1.00 97.00 412 MET A C 1
ATOM 3214 O O . MET A 1 412 ? -9.434 -16.417 19.658 1.00 97.00 412 MET A O 1
ATOM 3218 N N . ASP A 1 413 ? -10.137 -14.761 18.314 1.00 96.38 413 ASP A N 1
ATOM 3219 C CA . ASP A 1 413 ? -9.072 -14.912 17.322 1.00 96.38 413 ASP A CA 1
ATOM 3220 C C . ASP A 1 413 ? -7.707 -14.564 17.938 1.00 96.38 413 ASP A C 1
ATOM 3222 O O . ASP A 1 413 ? -6.760 -15.343 17.823 1.00 96.38 413 ASP A O 1
ATOM 3226 N N . VAL A 1 414 ? -7.611 -13.454 18.683 1.00 95.62 414 VAL A N 1
ATOM 3227 C CA . VAL A 1 414 ? -6.395 -13.052 19.419 1.00 95.62 414 VAL A CA 1
ATOM 3228 C C . VAL A 1 414 ? -5.973 -14.118 20.432 1.00 95.62 414 VAL A C 1
ATOM 3230 O O . VAL A 1 414 ? -4.793 -14.478 20.498 1.00 95.62 414 VAL A O 1
ATOM 3233 N N . ALA A 1 415 ? -6.921 -14.653 21.204 1.00 96.12 415 ALA A N 1
ATOM 3234 C CA . ALA A 1 415 ? -6.659 -15.733 22.148 1.00 96.12 415 ALA A CA 1
ATOM 3235 C C . ALA A 1 415 ? -6.191 -17.011 21.432 1.00 96.12 415 ALA A C 1
ATOM 3237 O O . ALA A 1 415 ? -5.232 -17.636 21.874 1.00 96.12 415 ALA A O 1
ATOM 3238 N N . THR A 1 416 ? -6.787 -17.361 20.289 1.00 96.19 416 THR A N 1
ATOM 3239 C CA . THR A 1 416 ? -6.382 -18.521 19.475 1.00 96.19 416 THR A CA 1
ATOM 3240 C C . THR A 1 416 ? -4.967 -18.370 18.924 1.00 96.19 416 THR A C 1
ATOM 3242 O O . THR A 1 416 ? -4.153 -19.287 19.045 1.00 96.19 416 THR A O 1
ATOM 3245 N N . ILE A 1 417 ? -4.648 -17.208 18.353 1.00 95.38 417 ILE A N 1
ATOM 3246 C CA . ILE A 1 417 ? -3.317 -16.886 17.821 1.00 95.38 417 ILE A CA 1
ATOM 3247 C C . ILE A 1 417 ? -2.274 -16.959 18.940 1.00 95.38 417 ILE A C 1
ATOM 3249 O O . ILE A 1 417 ? -1.219 -17.572 18.770 1.00 95.38 417 ILE A O 1
ATOM 3253 N N . THR A 1 418 ? -2.579 -16.381 20.104 1.00 93.56 418 THR A N 1
ATOM 3254 C CA . THR A 1 418 ? -1.664 -16.391 21.252 1.00 93.56 418 THR A CA 1
ATOM 3255 C C . THR A 1 418 ? -1.482 -17.803 21.809 1.00 93.56 418 THR A C 1
ATOM 3257 O O . THR A 1 418 ? -0.346 -18.223 22.031 1.00 93.56 418 THR A O 1
ATOM 3260 N N . ALA A 1 419 ? -2.563 -18.577 21.936 1.00 94.56 419 ALA A N 1
ATOM 3261 C CA . ALA A 1 419 ? -2.503 -19.966 22.374 1.00 94.56 419 ALA A CA 1
ATOM 3262 C C . ALA A 1 419 ? -1.614 -20.800 21.445 1.00 94.56 419 ALA A C 1
ATOM 3264 O O . ALA A 1 419 ? -0.707 -21.475 21.922 1.00 94.56 419 ALA A O 1
ATOM 3265 N N . LYS A 1 420 ? -1.793 -20.685 20.121 1.00 92.81 420 LYS A N 1
ATOM 3266 C CA . LYS A 1 420 ? -0.943 -21.362 19.128 1.00 92.81 420 LYS A CA 1
ATOM 3267 C C . LYS A 1 420 ? 0.527 -20.971 19.267 1.00 92.81 420 LYS A C 1
ATOM 3269 O O . LYS A 1 420 ? 1.378 -21.852 19.351 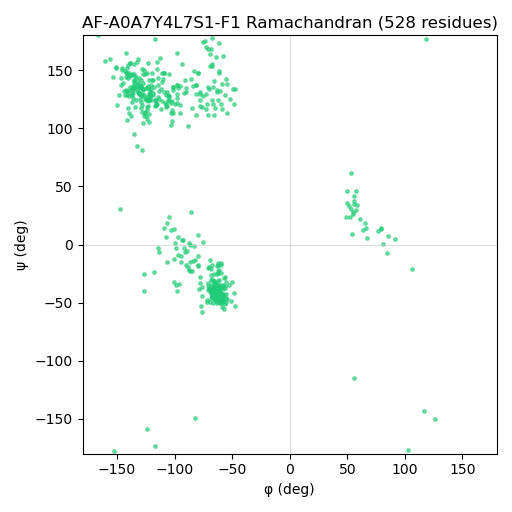1.00 92.81 420 LYS A O 1
ATOM 3274 N N . LYS A 1 421 ? 0.822 -19.669 19.371 1.00 91.31 421 LYS A N 1
ATOM 3275 C CA . LYS A 1 421 ? 2.188 -19.156 19.577 1.00 91.31 421 LYS A CA 1
ATOM 3276 C C . LYS A 1 421 ? 2.853 -19.754 20.823 1.00 91.31 421 LYS A C 1
ATOM 3278 O O . LYS A 1 421 ? 4.051 -20.018 20.815 1.00 91.31 421 LYS A O 1
ATOM 3283 N N . HIS A 1 422 ? 2.083 -19.963 21.889 1.00 90.81 422 HIS A N 1
ATOM 3284 C CA . HIS A 1 422 ? 2.561 -20.516 23.157 1.00 90.81 422 HIS A CA 1
ATOM 3285 C C . HIS A 1 422 ? 2.337 -22.029 23.312 1.00 90.81 422 HIS A C 1
ATOM 3287 O O . HIS A 1 422 ? 2.616 -22.561 24.384 1.00 90.81 422 HIS A O 1
ATOM 3293 N N . GLN A 1 423 ? 1.872 -22.722 22.265 1.00 90.62 423 GLN A N 1
ATOM 3294 C CA . GLN A 1 423 ? 1.560 -24.159 22.279 1.00 90.62 423 GLN A CA 1
ATOM 3295 C C . GLN A 1 423 ? 0.556 -24.557 23.382 1.00 90.62 423 GLN A C 1
ATOM 3297 O O . GLN A 1 423 ? 0.641 -25.631 23.977 1.00 90.62 423 GLN A O 1
ATOM 3302 N N . LEU A 1 424 ? -0.401 -23.675 23.663 1.00 94.12 424 LEU A N 1
ATOM 3303 C CA . LEU A 1 424 ? -1.502 -23.882 24.601 1.00 94.12 424 LEU A CA 1
ATOM 3304 C C . LEU A 1 424 ? -2.776 -24.313 23.863 1.00 94.12 424 LEU A C 1
ATOM 3306 O O . LEU A 1 424 ? -2.899 -24.164 22.646 1.00 94.12 424 LEU A O 1
ATOM 3310 N N . ALA A 1 425 ? -3.751 -24.830 24.613 1.00 94.31 425 ALA A N 1
ATOM 3311 C CA . ALA A 1 425 ? -5.075 -25.122 24.071 1.00 94.31 425 ALA A CA 1
ATOM 3312 C C . ALA A 1 425 ? -5.763 -23.826 23.608 1.00 94.31 425 ALA A C 1
ATOM 3314 O O . ALA A 1 425 ? -5.775 -22.835 24.336 1.00 94.31 425 ALA A O 1
ATOM 3315 N N . ALA A 1 426 ? -6.336 -23.843 22.403 1.00 94.69 426 ALA A N 1
ATOM 3316 C CA . ALA A 1 426 ? -7.118 -22.729 21.874 1.00 94.69 426 ALA A CA 1
ATOM 3317 C C . ALA A 1 426 ? -8.430 -22.537 22.667 1.00 94.69 426 ALA A C 1
ATOM 3319 O O . ALA A 1 426 ? -8.942 -23.511 23.232 1.00 94.69 426 ALA A O 1
ATOM 3320 N N . PRO A 1 427 ? -8.994 -21.315 22.698 1.00 95.69 427 PRO A N 1
ATOM 3321 C CA . PRO A 1 427 ? -10.307 -21.078 23.287 1.00 95.69 427 PRO A CA 1
ATOM 3322 C C . PRO A 1 427 ? -11.396 -21.872 22.550 1.00 95.69 427 PRO A C 1
ATOM 3324 O O . PRO A 1 427 ? -11.318 -22.117 21.345 1.00 95.69 427 PRO A O 1
ATOM 3327 N N . SER A 1 428 ? -12.430 -22.259 23.288 1.00 93.62 428 SER A N 1
ATOM 3328 C CA . SER A 1 428 ? -13.566 -23.052 22.815 1.00 93.62 428 SER A CA 1
ATOM 3329 C C . SER A 1 428 ? -14.882 -22.275 22.921 1.00 93.62 428 SER A C 1
ATOM 3331 O O . SER A 1 428 ? -14.936 -21.171 23.458 1.00 93.62 428 SER A O 1
ATOM 3333 N N . ASP A 1 429 ? -15.991 -22.863 22.469 1.00 91.81 429 ASP A N 1
ATOM 3334 C CA . ASP A 1 429 ? -17.315 -22.249 22.640 1.00 91.81 429 ASP A CA 1
ATOM 3335 C C . ASP A 1 429 ? -17.713 -22.049 24.114 1.00 91.81 429 ASP A C 1
ATOM 3337 O O . ASP A 1 429 ? -18.534 -21.184 24.408 1.00 91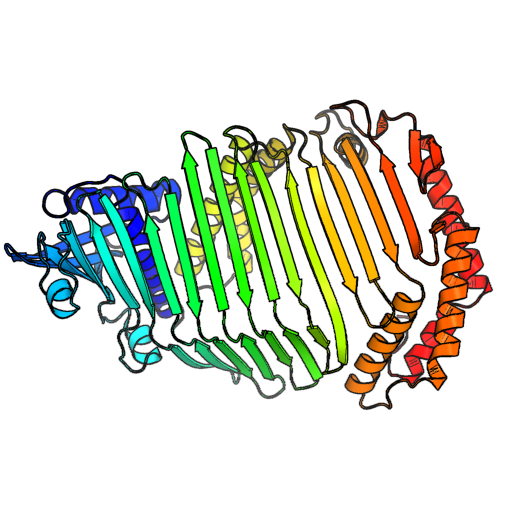.81 429 ASP A O 1
ATOM 3341 N N . GLN A 1 430 ? -17.109 -22.793 25.048 1.00 93.56 430 GLN A N 1
ATOM 3342 C CA . GLN A 1 430 ? -17.337 -22.617 26.488 1.00 93.56 430 GLN A CA 1
ATOM 3343 C C . GLN A 1 430 ? -16.742 -21.310 27.027 1.00 93.56 430 GLN A C 1
ATOM 3345 O O . GLN A 1 430 ? -17.157 -20.840 28.082 1.00 93.56 430 GLN A O 1
ATOM 3350 N N . ASP A 1 431 ? -15.802 -20.713 26.294 1.00 94.12 431 ASP A N 1
ATOM 3351 C CA . ASP A 1 431 ? -15.111 -19.478 26.661 1.00 94.12 431 ASP A CA 1
ATOM 3352 C C . ASP A 1 431 ? -15.857 -18.225 26.166 1.00 94.12 431 ASP A C 1
ATOM 3354 O O . ASP A 1 431 ? -15.689 -17.130 26.705 1.00 94.12 431 ASP A O 1
ATOM 3358 N N . LYS A 1 432 ? -16.748 -18.383 25.176 1.00 94.94 432 LYS A N 1
ATOM 3359 C CA . LYS A 1 432 ? -17.529 -17.282 24.591 1.00 94.94 432 LYS A CA 1
ATOM 3360 C C . LYS A 1 432 ? -18.411 -16.525 25.594 1.00 94.94 432 LYS A C 1
ATOM 3362 O O . LYS A 1 432 ? -18.434 -15.300 25.495 1.00 94.94 432 LYS A O 1
ATOM 3367 N N . PRO A 1 433 ? -19.133 -17.164 26.541 1.00 97.44 433 PRO A N 1
ATOM 3368 C CA . PRO A 1 433 ? -20.021 -16.444 27.456 1.00 97.44 433 PRO A CA 1
ATOM 3369 C C . PRO A 1 433 ? -19.309 -15.380 28.301 1.00 97.44 433 PRO A C 1
ATOM 3371 O O . PRO A 1 433 ? -19.871 -14.312 28.530 1.00 97.44 433 PRO A O 1
ATOM 3374 N N . GLU A 1 434 ? -18.068 -15.639 28.724 1.00 95.94 434 GLU A N 1
ATOM 3375 C CA . GLU A 1 434 ? -17.271 -14.668 29.482 1.00 95.94 434 GLU A CA 1
ATOM 3376 C C . GLU A 1 434 ? -16.937 -13.441 28.625 1.00 95.94 434 GLU A C 1
ATOM 3378 O O . GLU A 1 434 ? -17.142 -12.309 29.063 1.00 95.94 434 GLU A O 1
ATOM 3383 N N . LEU A 1 435 ? -16.504 -13.654 27.377 1.00 97.25 435 LEU A N 1
ATOM 3384 C CA . LEU A 1 435 ? -16.231 -12.568 26.434 1.00 97.25 435 LEU A CA 1
ATOM 3385 C C . LEU A 1 435 ? -17.485 -11.778 26.063 1.00 97.25 435 LEU A C 1
ATOM 3387 O O . LEU A 1 435 ? -17.416 -10.557 25.961 1.00 97.25 435 LEU A O 1
ATOM 3391 N N . VAL A 1 436 ? -18.627 -12.448 25.882 1.00 97.88 436 VAL A N 1
ATOM 3392 C CA . VAL A 1 436 ? -19.914 -11.777 25.643 1.00 97.88 436 VAL A CA 1
ATOM 3393 C C . VAL A 1 436 ? -20.238 -10.849 26.808 1.00 97.88 436 VAL A C 1
ATOM 3395 O O . VAL A 1 436 ? -20.501 -9.674 26.574 1.00 97.88 436 VAL A O 1
ATOM 3398 N N . ALA A 1 437 ? -20.128 -11.332 28.049 1.00 97.81 437 ALA A N 1
ATOM 3399 C CA . ALA A 1 437 ? -20.372 -10.509 29.230 1.00 97.81 437 ALA A CA 1
ATOM 3400 C C . ALA A 1 437 ? -19.403 -9.315 29.314 1.00 97.81 437 ALA A C 1
ATOM 3402 O O . ALA A 1 437 ? -19.827 -8.202 29.598 1.00 97.81 437 ALA A O 1
ATOM 3403 N N . ILE A 1 438 ? -18.111 -9.521 29.032 1.00 97.81 438 ILE A N 1
ATOM 3404 C CA . ILE A 1 438 ? -17.112 -8.437 29.013 1.00 97.81 438 ILE A CA 1
ATOM 3405 C C . ILE A 1 438 ? -17.475 -7.381 27.958 1.00 97.81 438 ILE A C 1
ATOM 3407 O O . ILE A 1 438 ? -17.463 -6.187 28.251 1.00 97.81 438 ILE A O 1
ATOM 3411 N N . ILE A 1 439 ? -17.802 -7.800 26.733 1.00 97.56 439 ILE A N 1
ATOM 3412 C CA . ILE A 1 439 ? -18.145 -6.884 25.639 1.00 97.56 439 ILE A CA 1
ATOM 3413 C C . ILE A 1 439 ? -19.478 -6.174 25.889 1.00 97.56 439 ILE A C 1
ATOM 3415 O O . ILE A 1 439 ? -19.607 -5.002 25.534 1.00 97.56 439 ILE A O 1
ATOM 3419 N N . ASP A 1 440 ? -20.452 -6.830 26.519 1.00 97.31 440 ASP A N 1
ATOM 3420 C CA . ASP A 1 440 ? -21.700 -6.182 26.918 1.00 97.31 440 ASP A CA 1
ATOM 3421 C C . ASP A 1 440 ? -21.468 -5.087 27.959 1.00 97.31 440 ASP A C 1
ATOM 3423 O O . ASP A 1 440 ? -22.031 -4.003 27.808 1.00 97.31 440 ASP A O 1
ATOM 3427 N N . ASP A 1 441 ? -20.593 -5.308 28.942 1.00 97.88 441 ASP A N 1
ATOM 3428 C CA . ASP A 1 441 ? -20.243 -4.278 29.926 1.00 97.88 441 ASP A CA 1
ATOM 3429 C C . ASP A 1 441 ? -19.499 -3.102 29.277 1.00 97.88 441 ASP A C 1
ATOM 3431 O O . ASP A 1 441 ? -19.782 -1.943 29.586 1.00 97.88 441 ASP A O 1
ATOM 3435 N N . VAL A 1 442 ? -18.604 -3.368 28.314 1.00 97.62 442 VAL A N 1
ATOM 3436 C CA . VAL A 1 442 ? -17.961 -2.304 27.521 1.00 97.62 442 VAL A CA 1
ATOM 3437 C C . VAL A 1 442 ? -19.000 -1.508 26.738 1.00 97.62 442 VAL A C 1
ATOM 3439 O O . VAL A 1 442 ? -19.008 -0.279 26.789 1.00 97.62 442 VAL A O 1
ATOM 3442 N N . ALA A 1 443 ? -19.897 -2.192 26.029 1.00 97.31 443 ALA A N 1
ATOM 3443 C CA . ALA A 1 443 ? -20.948 -1.552 25.250 1.00 97.31 443 ALA A CA 1
ATOM 3444 C C . ALA A 1 443 ? -21.860 -0.690 26.132 1.00 97.31 443 ALA A C 1
ATOM 3446 O O . ALA A 1 443 ? -22.130 0.463 25.801 1.00 97.31 443 ALA A O 1
ATOM 3447 N N . GLN A 1 444 ? -22.299 -1.227 27.273 1.00 97.25 444 GLN A N 1
ATOM 3448 C CA . GLN A 1 444 ? -23.119 -0.500 28.239 1.00 97.25 444 GLN A CA 1
ATOM 3449 C C . GLN A 1 444 ? -22.386 0.717 28.794 1.00 97.25 444 GLN A C 1
ATOM 3451 O O . GLN A 1 444 ? -22.991 1.782 28.879 1.00 97.25 444 GLN A O 1
ATOM 3456 N N . ALA A 1 445 ? -21.097 0.597 29.122 1.00 97.88 445 ALA A N 1
ATOM 3457 C CA . ALA A 1 445 ? -20.299 1.722 29.592 1.00 97.88 445 ALA A CA 1
ATOM 3458 C C . ALA A 1 445 ? -20.221 2.844 28.546 1.00 97.88 445 ALA A C 1
ATOM 3460 O O . ALA A 1 445 ? -20.428 4.002 28.899 1.00 97.88 445 ALA A O 1
ATOM 3461 N N . LEU A 1 446 ? -19.987 2.506 27.271 1.00 97.69 446 LEU A N 1
ATOM 3462 C CA . LEU A 1 446 ? -19.916 3.474 26.168 1.00 97.69 446 LEU A CA 1
ATOM 3463 C C . LEU A 1 446 ? -21.265 4.146 25.870 1.00 97.69 446 LEU A C 1
ATOM 3465 O O . LEU A 1 446 ? -21.302 5.338 25.574 1.00 97.69 446 LEU A O 1
ATOM 3469 N N . ILE A 1 447 ? -22.370 3.398 25.950 1.00 97.62 447 ILE A N 1
ATOM 3470 C CA . ILE A 1 447 ? -23.723 3.934 25.737 1.00 97.62 447 ILE A CA 1
ATOM 3471 C C . ILE A 1 447 ? -24.139 4.811 26.918 1.00 97.62 447 ILE A C 1
ATOM 3473 O O . ILE A 1 447 ? -24.585 5.941 26.735 1.00 97.62 447 ILE A O 1
ATOM 3477 N N . ALA A 1 448 ? -23.973 4.317 28.147 1.00 97.56 448 ALA A N 1
ATOM 3478 C CA . ALA A 1 448 ? -24.346 5.046 29.354 1.00 97.56 448 ALA A CA 1
ATOM 3479 C C . ALA A 1 448 ? -23.496 6.304 29.552 1.00 97.56 448 ALA A C 1
ATOM 3481 O O . ALA A 1 448 ? -23.942 7.242 30.218 1.00 97.56 448 ALA A O 1
ATOM 3482 N N . SER A 1 449 ? -22.283 6.340 29.000 1.00 97.56 449 SER A N 1
ATOM 3483 C CA . SER A 1 449 ? -21.449 7.532 28.969 1.00 97.56 449 SER A CA 1
ATOM 3484 C C . SER A 1 449 ? -21.702 8.457 27.781 1.00 97.56 449 SER A C 1
ATOM 3486 O O . SER A 1 449 ? -21.056 9.491 27.719 1.00 97.56 449 SER A O 1
ATOM 3488 N N . GLU A 1 450 ? -22.623 8.121 26.873 1.00 96.38 450 GLU A N 1
ATOM 3489 C CA . GLU A 1 450 ? -22.918 8.873 25.642 1.00 96.38 450 GLU A CA 1
ATOM 3490 C C . GLU A 1 450 ? -21.748 8.945 24.638 1.00 96.38 450 GLU A C 1
ATOM 3492 O O . GLU A 1 450 ? -21.810 9.698 23.663 1.00 96.38 450 GLU A O 1
ATOM 3497 N N . LEU A 1 451 ? -20.688 8.145 24.825 1.00 96.56 451 LEU A N 1
ATOM 3498 C CA . LEU A 1 451 ? -19.589 8.041 23.858 1.00 96.56 451 LEU A CA 1
ATOM 3499 C C . LEU A 1 451 ? -20.016 7.313 22.584 1.00 96.56 451 LEU A C 1
ATOM 3501 O O . LEU A 1 451 ? -19.532 7.647 21.505 1.00 96.56 451 LEU A O 1
ATOM 3505 N N . ALA A 1 452 ? -20.921 6.344 22.692 1.00 96.88 452 ALA A N 1
ATOM 3506 C CA . ALA A 1 452 ? -21.455 5.612 21.553 1.00 96.88 452 ALA A CA 1
ATOM 3507 C C . ALA A 1 452 ? -22.980 5.521 21.615 1.00 96.88 452 ALA A C 1
ATOM 3509 O O . ALA A 1 452 ? -23.582 5.578 22.685 1.00 96.88 452 ALA A O 1
ATOM 3510 N N . ILE A 1 453 ? -23.596 5.317 20.456 1.00 96.62 453 ILE A N 1
ATOM 3511 C CA . ILE A 1 453 ? -25.005 4.937 20.340 1.00 96.62 453 ILE A CA 1
ATOM 3512 C C . ILE A 1 453 ? -25.103 3.505 19.830 1.00 96.62 453 ILE A C 1
ATOM 3514 O O . ILE A 1 453 ? -24.262 3.059 19.050 1.00 96.62 453 ILE A O 1
ATOM 3518 N N . ASP A 1 454 ? -26.134 2.789 20.261 1.00 95.31 454 ASP A N 1
ATOM 3519 C CA . ASP A 1 454 ? -26.507 1.510 19.665 1.00 95.31 454 ASP A CA 1
ATOM 3520 C C . ASP A 1 454 ? -27.597 1.762 18.625 1.00 95.31 454 ASP A C 1
ATOM 3522 O O . ASP A 1 454 ? -28.661 2.304 18.937 1.00 95.31 454 ASP A O 1
ATOM 3526 N N . LYS A 1 455 ? -27.313 1.393 17.379 1.00 93.25 455 LYS A N 1
ATOM 3527 C CA . LYS A 1 455 ? -28.278 1.416 16.289 1.00 93.25 455 LYS A CA 1
ATOM 3528 C C . LYS A 1 455 ? -28.380 0.014 15.709 1.00 93.25 455 LYS A C 1
ATOM 3530 O O . LYS A 1 455 ? -27.477 -0.436 15.008 1.00 93.25 455 LYS A O 1
ATOM 3535 N N . ASP A 1 456 ? -29.484 -0.661 16.017 1.00 88.56 456 ASP A N 1
ATOM 3536 C CA . ASP A 1 456 ? -29.794 -2.009 15.531 1.00 88.56 456 ASP A CA 1
ATOM 3537 C C . ASP A 1 456 ? -28.699 -3.054 15.855 1.00 88.56 456 ASP A C 1
ATOM 3539 O O . ASP A 1 456 ? -28.403 -3.935 15.049 1.00 88.56 456 ASP A O 1
ATOM 3543 N N . GLY A 1 457 ? -28.075 -2.967 17.037 1.00 86.81 457 GLY A N 1
ATOM 3544 C CA . GLY A 1 457 ? -27.015 -3.880 17.485 1.00 86.81 457 GLY A CA 1
ATOM 3545 C C . GLY A 1 457 ? -25.609 -3.500 17.006 1.00 86.81 457 GLY A C 1
ATOM 3546 O O . GLY A 1 457 ? -24.655 -4.264 17.204 1.00 86.81 457 GLY A O 1
ATOM 3547 N N . VAL A 1 458 ? -25.467 -2.332 16.376 1.00 94.62 458 VAL A N 1
ATOM 3548 C CA . VAL A 1 458 ? -24.191 -1.755 15.948 1.00 94.62 458 VAL A CA 1
ATOM 3549 C C . VAL A 1 458 ? -23.860 -0.580 16.857 1.00 94.62 458 VAL A C 1
ATOM 3551 O O . VAL A 1 458 ? -24.579 0.419 16.876 1.00 94.62 458 VAL A O 1
ATOM 3554 N N . LEU A 1 459 ? -22.740 -0.674 17.572 1.00 97.31 459 LEU A N 1
ATOM 3555 C CA . LEU A 1 459 ? -22.194 0.456 18.318 1.00 97.31 459 LEU A CA 1
ATOM 3556 C C . LEU A 1 459 ? -21.591 1.449 17.333 1.00 97.31 459 LEU A C 1
ATOM 3558 O O . LEU A 1 459 ? -20.799 1.052 16.478 1.00 97.31 459 LEU A O 1
ATOM 3562 N N . GLN A 1 460 ? -21.954 2.721 17.457 1.00 97.50 460 GLN A N 1
ATOM 3563 C CA . GLN A 1 460 ? -21.505 3.791 16.574 1.00 97.50 460 GLN A CA 1
ATOM 3564 C C . GLN A 1 460 ? -20.967 4.972 17.378 1.00 97.50 460 GLN A C 1
ATOM 3566 O O . GLN A 1 460 ? -21.582 5.405 18.349 1.00 97.50 460 GLN A O 1
ATOM 3571 N N . PHE A 1 461 ? -19.842 5.510 16.922 1.00 97.75 461 PHE A N 1
ATOM 3572 C CA . PHE A 1 461 ? -19.332 6.823 17.294 1.00 97.75 461 PHE A CA 1
ATOM 3573 C C . PHE A 1 461 ? -19.304 7.664 16.023 1.00 97.75 461 PHE A C 1
ATOM 3575 O O . PHE A 1 461 ? -18.683 7.271 15.032 1.00 97.75 461 PHE A O 1
ATOM 3582 N N . THR A 1 462 ? -19.953 8.822 16.038 1.00 97.38 462 THR A N 1
ATOM 3583 C CA . THR A 1 462 ? -19.909 9.763 14.916 1.00 97.38 462 THR A CA 1
ATOM 3584 C C . THR A 1 462 ? -19.594 11.159 15.417 1.00 97.38 462 THR A C 1
ATOM 3586 O O . THR A 1 462 ? -20.268 11.652 16.320 1.00 97.38 462 THR A O 1
ATOM 3589 N N . LEU A 1 463 ? -18.617 11.814 14.802 1.00 95.88 463 LEU A N 1
ATOM 3590 C CA . LEU A 1 463 ? -18.312 13.220 15.026 1.00 95.88 463 LEU A CA 1
ATOM 3591 C C . LEU A 1 463 ? -18.249 13.919 13.677 1.00 95.88 463 LEU A C 1
ATOM 3593 O O . LEU A 1 463 ? -17.409 13.582 12.846 1.00 95.88 463 LEU A O 1
ATOM 3597 N N . LYS A 1 464 ? -19.110 14.915 13.484 1.00 95.00 464 LYS A N 1
ATOM 3598 C CA . LYS A 1 464 ? -19.136 15.727 12.277 1.00 95.00 464 LYS A CA 1
ATOM 3599 C C . LYS A 1 464 ? -19.102 17.211 12.604 1.00 95.00 464 LYS A C 1
ATOM 3601 O O . LYS A 1 464 ? -19.915 17.707 13.381 1.00 95.00 464 LYS A O 1
ATOM 3606 N N . ALA A 1 465 ? -18.190 17.924 11.962 1.00 91.19 465 ALA A N 1
ATOM 3607 C CA . ALA A 1 465 ? -18.095 19.371 11.987 1.00 91.19 465 ALA A CA 1
ATOM 3608 C C . ALA A 1 465 ? -17.906 19.881 10.556 1.00 91.19 465 ALA A C 1
ATOM 3610 O O . ALA A 1 465 ? -16.986 19.464 9.853 1.00 91.19 465 ALA A O 1
ATOM 3611 N N . THR A 1 466 ? -18.800 20.772 10.130 1.00 79.81 466 THR A N 1
ATOM 3612 C CA . THR A 1 466 ? -18.785 21.375 8.792 1.00 79.81 466 THR A CA 1
ATOM 3613 C C . THR A 1 466 ? -18.958 22.891 8.946 1.00 79.81 466 THR A C 1
ATOM 3615 O O . THR A 1 466 ? -20.092 23.376 8.939 1.00 79.81 466 THR A O 1
ATOM 3618 N N . PRO A 1 467 ? -17.869 23.646 9.185 1.00 81.38 467 PRO A N 1
ATOM 3619 C CA . PRO A 1 467 ? -17.896 25.104 9.250 1.00 81.38 467 PRO A CA 1
ATOM 3620 C C . PRO A 1 467 ? -18.335 25.732 7.924 1.00 81.38 467 PRO A C 1
ATOM 3622 O O . PRO A 1 467 ? -18.469 25.082 6.884 1.00 81.38 467 PRO A O 1
ATOM 3625 N N . GLU A 1 468 ? -18.523 27.051 7.954 1.00 83.00 468 GLU A N 1
ATOM 3626 C CA . GLU A 1 468 ? -18.655 27.834 6.730 1.00 83.00 468 GLU A CA 1
ATOM 3627 C C . GLU A 1 468 ? -17.446 27.609 5.809 1.00 83.00 468 GLU A C 1
ATOM 3629 O O . GLU A 1 468 ? -16.301 27.504 6.254 1.00 83.00 468 GLU A O 1
ATOM 3634 N N . LYS A 1 469 ? -17.698 27.557 4.498 1.00 82.12 469 LYS A N 1
ATOM 3635 C CA . LYS A 1 469 ? -16.674 27.256 3.492 1.00 82.12 469 LYS A CA 1
ATOM 3636 C C . LYS A 1 469 ? -15.441 28.156 3.656 1.00 82.12 469 LYS A C 1
ATOM 3638 O O . LYS A 1 469 ? -15.547 29.381 3.602 1.00 82.12 469 LYS A O 1
ATOM 3643 N N . GLY A 1 470 ? -14.267 27.535 3.787 1.00 80.00 470 GLY A N 1
ATOM 3644 C CA . GLY A 1 470 ? -12.984 28.233 3.925 1.00 80.00 470 GLY A CA 1
ATOM 3645 C C . GLY A 1 470 ? -12.730 28.826 5.314 1.00 80.00 470 GLY A C 1
ATOM 3646 O O . GLY A 1 470 ? -11.811 29.631 5.466 1.00 80.00 470 GLY A O 1
ATOM 3647 N N . LYS A 1 471 ? -13.535 28.472 6.323 1.00 88.25 471 LYS A N 1
ATOM 3648 C CA . LYS A 1 471 ? -13.308 28.850 7.719 1.00 88.25 471 LYS A CA 1
ATOM 3649 C C . LYS A 1 471 ? -12.792 27.659 8.532 1.00 88.25 471 LYS A C 1
ATOM 3651 O O . LYS A 1 471 ? -13.197 26.530 8.263 1.00 88.25 471 LYS A O 1
ATOM 3656 N N . PRO A 1 472 ? -11.934 27.892 9.540 1.00 87.75 472 PRO A N 1
ATOM 3657 C CA . PRO A 1 472 ? -11.502 26.823 10.427 1.00 87.75 472 PRO A CA 1
ATOM 3658 C C . PRO A 1 472 ? -12.634 26.298 11.309 1.00 87.75 472 PRO A C 1
ATOM 3660 O O . PRO A 1 472 ? -13.565 27.032 11.656 1.00 87.75 472 PRO A O 1
ATOM 3663 N N . ILE A 1 473 ? -12.498 25.054 11.761 1.00 85.62 473 ILE A N 1
ATOM 3664 C CA . ILE A 1 473 ? -13.458 24.352 12.617 1.00 85.62 473 ILE A CA 1
ATOM 3665 C C . ILE A 1 473 ? -13.778 25.118 13.906 1.00 85.62 473 ILE A C 1
ATOM 3667 O O . ILE A 1 473 ? -14.924 25.099 14.354 1.00 85.62 473 ILE A O 1
ATOM 3671 N N . ILE A 1 474 ? -12.810 25.865 14.455 1.00 81.06 474 ILE A N 1
ATOM 3672 C CA . ILE A 1 474 ? -12.974 26.677 15.674 1.00 81.06 474 ILE A CA 1
ATOM 3673 C C . ILE A 1 474 ? -14.013 27.800 15.523 1.00 81.06 474 ILE A C 1
ATOM 3675 O O . ILE A 1 474 ? -14.512 28.327 16.513 1.00 81.06 474 ILE A O 1
ATOM 3679 N N . THR A 1 475 ? -14.353 28.174 14.286 1.00 85.88 475 THR A N 1
ATOM 3680 C CA . THR A 1 475 ? -15.386 29.182 14.004 1.00 85.88 475 THR A CA 1
ATOM 3681 C C . THR A 1 475 ? -16.799 28.603 14.004 1.00 85.88 475 THR A C 1
ATOM 3683 O O . THR A 1 475 ? -17.771 29.361 14.054 1.00 85.88 475 THR A O 1
ATOM 3686 N N . THR A 1 476 ? -16.933 27.274 13.958 1.00 84.75 476 THR A N 1
ATOM 3687 C CA . THR A 1 476 ? -18.243 26.623 13.982 1.00 84.75 476 THR A CA 1
ATOM 3688 C C . THR A 1 476 ? -18.906 26.884 15.331 1.00 84.75 476 THR A C 1
ATOM 3690 O O . THR A 1 476 ? -18.261 26.893 16.379 1.00 84.75 476 THR A O 1
ATOM 3693 N N . LYS A 1 477 ? -20.219 27.122 15.333 1.00 86.62 477 LYS A N 1
ATOM 3694 C CA . LYS A 1 477 ? -20.965 27.281 16.590 1.00 86.62 477 LYS A CA 1
ATOM 3695 C C . LYS A 1 477 ? -21.260 25.928 17.223 1.00 86.62 477 LYS A C 1
ATOM 3697 O O . LYS A 1 477 ? -21.183 25.797 18.443 1.00 86.62 477 LYS A O 1
ATOM 3702 N N . THR A 1 478 ? -21.563 24.938 16.392 1.00 90.56 478 THR A N 1
ATOM 3703 C CA . THR A 1 478 ? -22.013 23.609 16.797 1.00 90.56 478 THR A CA 1
ATOM 3704 C C . THR A 1 478 ? -21.299 22.502 16.020 1.00 90.56 478 THR A C 1
ATOM 3706 O O . THR A 1 478 ? -20.801 22.716 14.919 1.00 90.56 478 THR A O 1
ATOM 3709 N N . VAL A 1 479 ? -21.233 21.311 16.605 1.00 92.38 479 VAL A N 1
ATOM 3710 C CA . VAL A 1 479 ? -20.849 20.059 15.942 1.00 92.38 479 VAL A CA 1
ATOM 3711 C C . VAL A 1 479 ? -21.972 19.050 16.108 1.00 92.38 479 VAL A C 1
ATOM 3713 O O . VAL A 1 479 ? -22.740 19.128 17.067 1.00 92.38 479 VAL A O 1
ATOM 3716 N N . THR A 1 480 ? -22.042 18.071 15.215 1.00 94.88 480 THR A N 1
ATOM 3717 C CA . THR A 1 480 ? -22.908 16.907 15.387 1.00 94.88 480 THR A CA 1
ATOM 3718 C C . THR A 1 480 ? -22.097 15.775 16.007 1.00 94.88 480 THR A C 1
ATOM 3720 O O . THR A 1 480 ? -21.191 15.235 15.372 1.00 94.88 480 THR A O 1
ATOM 3723 N N . PHE A 1 481 ? -22.419 15.401 17.240 1.00 95.31 481 PHE A N 1
ATOM 3724 C CA . PHE A 1 481 ? -21.819 14.275 17.947 1.00 95.31 481 PHE A CA 1
ATOM 3725 C C . PHE A 1 481 ? -22.893 13.223 18.224 1.00 95.31 481 PHE A C 1
ATOM 3727 O O . PHE A 1 481 ? -23.903 13.522 18.850 1.00 95.31 481 PHE A O 1
ATOM 3734 N N . ASN A 1 482 ? -22.707 12.004 17.713 1.00 95.06 482 ASN A N 1
ATOM 3735 C CA . ASN A 1 482 ? -23.678 10.904 17.812 1.00 95.06 482 ASN A CA 1
ATOM 3736 C C . ASN A 1 482 ? -25.117 11.290 17.399 1.00 95.06 482 ASN A C 1
ATOM 3738 O O . ASN A 1 482 ? -26.097 10.811 17.962 1.00 95.06 482 ASN A O 1
ATOM 3742 N N . GLY A 1 483 ? -25.244 12.167 16.395 1.00 91.62 483 GLY A N 1
ATOM 3743 C CA . GLY A 1 483 ? -26.527 12.679 15.897 1.00 91.62 483 GLY A CA 1
ATOM 3744 C C . GLY A 1 483 ? -27.103 13.870 16.673 1.00 91.62 483 GLY A C 1
ATOM 3745 O O . GLY A 1 483 ? -28.078 14.461 16.214 1.00 91.62 483 GLY A O 1
ATOM 3746 N N . GLU A 1 484 ? -26.501 14.261 17.797 1.00 92.62 484 GLU A N 1
ATOM 3747 C CA . GLU A 1 484 ? -26.897 15.425 18.592 1.00 92.62 484 GLU A CA 1
ATOM 3748 C C . GLU A 1 484 ? -26.069 16.657 18.213 1.00 92.62 484 GLU A C 1
ATOM 3750 O O . GLU A 1 484 ? -24.847 16.586 18.068 1.00 92.62 484 GLU A O 1
ATOM 3755 N N . GLU A 1 485 ? -26.724 17.806 18.069 1.00 93.88 485 GLU A N 1
ATOM 3756 C CA . GLU A 1 485 ? -26.049 19.079 17.837 1.00 93.88 485 GLU A CA 1
ATOM 3757 C C . GLU A 1 485 ? -25.617 19.708 19.171 1.00 93.88 485 GLU A C 1
ATOM 3759 O O . GLU A 1 485 ? -26.452 20.049 20.007 1.00 93.88 485 GLU A O 1
ATOM 3764 N N . ILE A 1 486 ? -24.309 19.880 19.370 1.00 91.62 486 ILE A N 1
ATOM 3765 C CA . ILE A 1 486 ? -23.727 20.440 20.599 1.00 91.62 486 ILE A CA 1
ATOM 3766 C C . ILE A 1 486 ? -22.801 21.620 20.281 1.00 91.62 486 ILE A C 1
ATOM 3768 O O . ILE A 1 486 ? -22.174 21.626 19.222 1.00 91.62 486 ILE A O 1
ATOM 3772 N N . PRO A 1 487 ? -22.649 22.622 21.168 1.00 89.81 487 PRO A N 1
ATOM 3773 C CA . PRO A 1 487 ? -21.702 23.715 20.949 1.00 89.81 487 PRO A CA 1
ATOM 3774 C C . PRO A 1 487 ? -20.256 23.213 20.799 1.00 89.81 487 PRO A C 1
ATOM 3776 O O . PRO A 1 487 ? -19.825 22.381 21.596 1.00 89.81 487 PRO A O 1
ATOM 3779 N N . VAL A 1 488 ? -19.472 23.761 19.856 1.00 83.62 488 VAL A N 1
ATOM 3780 C CA . VAL A 1 488 ? -18.063 23.344 19.623 1.00 83.62 488 VAL A CA 1
ATOM 3781 C C . VAL A 1 488 ? -17.230 23.418 20.902 1.00 83.62 488 VAL A C 1
ATOM 3783 O O . VAL A 1 488 ? -16.548 22.462 21.256 1.00 83.62 488 VAL A O 1
ATOM 3786 N N . TRP A 1 489 ? -17.323 24.528 21.639 1.00 78.31 489 TRP A N 1
ATOM 3787 C CA . TRP A 1 489 ? -16.608 24.704 22.909 1.00 78.31 489 TRP A CA 1
ATOM 3788 C C . TRP A 1 489 ? -17.041 23.700 23.987 1.00 78.31 489 TRP A C 1
ATOM 3790 O O . TRP A 1 489 ? -16.267 23.380 24.885 1.00 78.31 489 TRP A O 1
ATOM 3800 N N . GLY A 1 490 ? -18.269 23.184 23.889 1.00 84.56 490 GLY A N 1
ATOM 3801 C CA . GLY A 1 490 ? -18.800 22.150 24.772 1.00 84.56 490 GLY A CA 1
ATOM 3802 C C . GLY A 1 490 ? -18.340 20.736 24.413 1.00 84.56 490 GLY A C 1
ATOM 3803 O O . GLY A 1 490 ? -18.421 19.862 25.271 1.00 84.56 490 GLY A O 1
ATOM 3804 N N . LEU A 1 491 ? -17.824 20.496 23.199 1.00 86.69 491 LEU A N 1
ATOM 3805 C CA . LEU A 1 491 ? -17.407 19.164 22.747 1.00 86.69 491 LEU A CA 1
ATOM 3806 C C . LEU A 1 491 ? -16.290 18.587 23.623 1.00 86.69 491 LEU A C 1
ATOM 3808 O O . LEU A 1 491 ? -16.416 17.464 24.097 1.00 86.69 491 LEU A O 1
ATOM 3812 N N . ALA A 1 492 ? -15.217 19.347 23.865 1.00 85.50 492 ALA A N 1
ATOM 3813 C CA . ALA A 1 492 ? -14.087 18.875 24.669 1.00 85.50 492 ALA A CA 1
ATOM 3814 C C . ALA A 1 492 ? -14.517 18.529 26.104 1.00 85.50 492 ALA A C 1
ATOM 3816 O O . ALA A 1 492 ? -14.117 17.498 26.644 1.00 85.50 492 ALA A O 1
ATOM 3817 N N . LEU A 1 493 ? -15.389 19.354 26.695 1.00 88.56 493 LEU A N 1
ATOM 3818 C CA . LEU A 1 493 ? -15.957 19.098 28.016 1.00 88.56 493 LEU A CA 1
ATOM 3819 C C . LEU A 1 493 ? -16.853 17.852 28.012 1.00 88.56 493 LEU A C 1
ATOM 3821 O O . LEU A 1 493 ? -16.693 16.999 28.884 1.00 88.56 493 LEU A O 1
ATOM 3825 N N . LYS A 1 494 ? -17.756 17.720 27.027 1.00 91.50 494 LYS A N 1
ATOM 3826 C CA . LYS A 1 494 ? -18.636 16.551 26.883 1.00 91.50 494 LYS A CA 1
ATOM 3827 C C . LYS A 1 494 ? -17.814 15.276 26.722 1.00 91.50 494 LYS A C 1
ATOM 3829 O O . LYS A 1 494 ? -18.053 14.323 27.455 1.00 91.50 494 LYS A O 1
ATOM 3834 N N . LEU A 1 495 ? -16.819 15.262 25.833 1.00 92.88 495 LEU A N 1
ATOM 3835 C CA . LEU A 1 495 ? -15.932 14.113 25.634 1.00 92.88 495 LEU A CA 1
ATOM 3836 C C . LEU A 1 495 ? -15.141 13.776 26.900 1.00 92.88 495 LEU A C 1
ATOM 3838 O O . LEU A 1 495 ? -15.061 12.601 27.247 1.00 92.88 495 LEU A O 1
ATOM 3842 N N . GLY A 1 496 ? -14.612 14.774 27.615 1.00 92.62 496 GLY A N 1
ATOM 3843 C CA . GLY A 1 496 ? -13.919 14.566 28.889 1.00 92.62 496 GLY A CA 1
ATOM 3844 C C . GLY A 1 496 ? -14.816 13.899 29.934 1.00 92.62 496 GLY A C 1
ATOM 3845 O O . GLY A 1 496 ? -14.499 12.817 30.418 1.00 92.62 496 GLY A O 1
ATOM 3846 N N . GLN A 1 497 ? -15.994 14.473 30.197 1.00 95.38 497 GLN A N 1
ATOM 3847 C CA . GLN A 1 497 ? -16.966 13.925 31.154 1.00 95.38 497 GLN A CA 1
ATOM 3848 C C . GLN A 1 497 ? -17.454 12.523 30.763 1.00 95.38 497 GLN A C 1
ATOM 3850 O O . GLN A 1 497 ? -17.583 11.641 31.613 1.00 95.38 497 GLN A O 1
ATOM 3855 N N . SER A 1 498 ? -17.708 12.310 29.472 1.00 96.31 498 SER A N 1
ATOM 3856 C CA . SER A 1 498 ? -18.132 11.019 28.921 1.00 96.31 498 SER A CA 1
ATOM 3857 C C . SER A 1 498 ? -17.022 9.969 29.061 1.00 96.31 498 SER A C 1
ATOM 3859 O O . SER A 1 498 ? -17.282 8.826 29.429 1.00 96.31 498 SER A O 1
ATOM 3861 N N . THR A 1 499 ? -15.764 10.358 28.850 1.00 96.00 499 THR A N 1
ATOM 3862 C CA . THR A 1 499 ? -14.596 9.482 29.032 1.00 96.00 499 THR A CA 1
ATOM 3863 C C . THR A 1 499 ? -14.400 9.110 30.498 1.00 96.00 499 THR A C 1
ATOM 3865 O O . THR A 1 499 ? -14.254 7.929 30.809 1.00 96.00 499 THR A O 1
ATOM 3868 N N . ASP A 1 500 ? -14.477 10.076 31.413 1.00 97.50 500 ASP A N 1
ATOM 3869 C CA . ASP A 1 500 ? -14.366 9.823 32.854 1.00 97.50 500 ASP A CA 1
ATOM 3870 C C . ASP A 1 500 ? -15.480 8.892 33.349 1.00 97.50 500 ASP A C 1
ATOM 3872 O O . ASP A 1 500 ? -15.227 7.931 34.081 1.00 97.50 500 ASP A O 1
ATOM 3876 N N . LYS A 1 501 ? -16.718 9.123 32.894 1.00 97.94 501 LYS A N 1
ATOM 3877 C CA . LYS A 1 501 ? -17.866 8.268 33.212 1.00 97.94 501 LYS A CA 1
ATOM 3878 C C . LYS A 1 501 ? -17.698 6.856 32.649 1.00 97.94 501 LYS A C 1
ATOM 3880 O O . LYS A 1 501 ? -17.955 5.894 33.370 1.00 97.94 501 LYS A O 1
ATOM 3885 N N . ALA A 1 502 ? -17.246 6.717 31.402 1.00 97.38 502 ALA A N 1
ATOM 3886 C CA . ALA A 1 502 ? -16.958 5.413 30.806 1.00 97.38 502 ALA A CA 1
ATOM 3887 C C . ALA A 1 502 ? -15.892 4.664 31.613 1.00 97.38 502 ALA A C 1
ATOM 3889 O O . ALA A 1 502 ? -16.102 3.512 31.984 1.00 97.38 502 ALA A O 1
ATOM 3890 N N . ASN A 1 503 ? -14.791 5.336 31.960 1.00 96.81 503 ASN A N 1
ATOM 3891 C CA . ASN A 1 503 ? -13.721 4.763 32.773 1.00 96.81 503 ASN A CA 1
ATOM 3892 C C . ASN A 1 503 ? -14.237 4.276 34.134 1.00 96.81 503 ASN A C 1
ATOM 3894 O O . ASN A 1 503 ? -13.926 3.156 34.532 1.00 96.81 503 ASN A O 1
ATOM 3898 N N . ALA A 1 504 ? -15.070 5.066 34.818 1.00 97.81 504 ALA A N 1
ATOM 3899 C CA . ALA A 1 504 ? -15.673 4.666 36.088 1.00 97.81 504 ALA A CA 1
ATOM 3900 C C . ALA A 1 504 ? -16.573 3.421 35.948 1.00 97.81 504 ALA A C 1
ATOM 3902 O O . ALA A 1 504 ? -16.506 2.518 36.781 1.00 97.81 504 ALA A O 1
ATOM 3903 N N . LEU A 1 505 ? -17.382 3.337 34.885 1.00 97.69 505 LEU A N 1
ATOM 3904 C CA . LEU A 1 505 ? -18.262 2.188 34.618 1.00 97.69 505 LEU A CA 1
ATOM 3905 C C . LEU A 1 505 ? -17.477 0.915 34.260 1.00 97.69 505 LEU A C 1
ATOM 3907 O O . LEU A 1 505 ? -17.802 -0.173 34.743 1.00 97.69 505 LEU A O 1
ATOM 3911 N N . LEU A 1 506 ? -16.415 1.052 33.461 1.00 96.81 506 LEU A N 1
ATOM 3912 C CA . LEU A 1 506 ? -15.517 -0.049 33.100 1.00 96.81 506 LEU A CA 1
ATOM 3913 C C . LEU A 1 506 ? -14.757 -0.586 34.320 1.00 96.81 506 LEU A C 1
ATOM 3915 O O . LEU A 1 506 ? -14.611 -1.800 34.464 1.00 96.81 506 LEU A O 1
ATOM 3919 N N . GLN A 1 507 ? -14.305 0.307 35.208 1.00 96.25 507 GLN A N 1
ATOM 3920 C CA . GLN A 1 507 ? -13.672 -0.062 36.476 1.00 96.25 507 GLN A CA 1
ATOM 3921 C C . GLN A 1 507 ? -14.658 -0.759 37.418 1.00 96.25 507 GLN A C 1
ATOM 3923 O O . GLN A 1 507 ? -14.323 -1.797 37.983 1.00 96.25 507 GLN A O 1
ATOM 3928 N N . ALA A 1 508 ? -15.882 -0.240 37.554 1.00 96.38 508 ALA A N 1
ATOM 3929 C CA . ALA A 1 508 ? -16.913 -0.842 38.401 1.00 96.38 508 ALA A CA 1
ATOM 3930 C C . ALA A 1 508 ? -17.304 -2.264 37.955 1.00 96.38 508 ALA A C 1
ATOM 3932 O O . ALA A 1 508 ? -17.648 -3.094 38.793 1.00 96.38 508 ALA A O 1
ATOM 3933 N N . SER A 1 509 ? -17.218 -2.548 36.652 1.00 95.12 509 SER A N 1
ATOM 3934 C CA . SER A 1 509 ? -17.534 -3.860 36.059 1.00 95.12 509 SER A CA 1
ATOM 3935 C C . SER A 1 509 ? -16.313 -4.787 35.937 1.00 95.12 509 SER A C 1
ATOM 3937 O O . SER A 1 509 ? -16.408 -5.881 35.375 1.00 95.12 509 SER A O 1
ATOM 3939 N N . ASP A 1 510 ? -15.155 -4.346 36.440 1.00 96.38 510 ASP A N 1
ATOM 3940 C CA . ASP A 1 510 ? -13.887 -5.082 36.451 1.00 96.38 510 ASP A CA 1
ATOM 3941 C C . ASP A 1 510 ? -13.442 -5.604 35.066 1.00 96.38 510 ASP A C 1
ATOM 3943 O O . ASP A 1 510 ? -12.785 -6.640 34.939 1.00 96.38 510 ASP A O 1
ATOM 3947 N 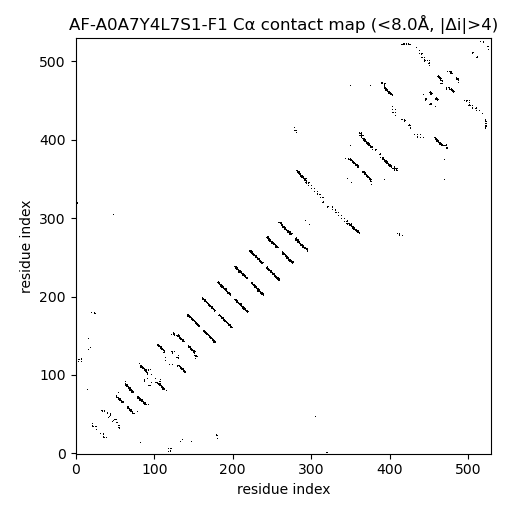N . VAL A 1 511 ? -13.807 -4.882 33.995 1.00 95.38 511 VAL A N 1
ATOM 3948 C CA . VAL A 1 511 ? -13.604 -5.305 32.594 1.00 95.38 511 VAL A CA 1
ATOM 3949 C C . VAL A 1 511 ? -12.138 -5.628 32.316 1.00 95.38 511 VAL A C 1
ATOM 3951 O O . VAL A 1 511 ? -11.832 -6.659 31.719 1.00 95.38 511 VAL A O 1
ATOM 3954 N N . SER A 1 512 ? -11.226 -4.761 32.767 1.00 92.69 512 SER A N 1
ATOM 3955 C CA . SER A 1 512 ? -9.790 -4.917 32.516 1.00 92.69 512 SER A CA 1
ATOM 3956 C C . SER A 1 512 ? -9.240 -6.200 33.138 1.00 92.69 512 SER A C 1
ATOM 3958 O O . SER A 1 512 ? -8.542 -6.956 32.464 1.00 92.69 512 SER A O 1
ATOM 3960 N N . ASN A 1 513 ? -9.560 -6.478 34.406 1.00 94.25 513 ASN A N 1
ATOM 3961 C CA . ASN A 1 513 ? -9.048 -7.667 35.088 1.00 94.25 513 ASN A CA 1
ATOM 3962 C C . ASN A 1 513 ? -9.681 -8.942 34.539 1.00 94.25 513 ASN A C 1
ATOM 3964 O O . ASN A 1 513 ? -8.970 -9.927 34.351 1.00 94.25 513 ASN A O 1
ATOM 3968 N N . ARG A 1 514 ? -10.979 -8.929 34.218 1.00 96.25 514 ARG A N 1
ATOM 3969 C CA . ARG A 1 514 ? -11.658 -10.061 33.569 1.00 96.25 514 ARG A CA 1
ATOM 3970 C C . ARG A 1 514 ? -11.046 -10.381 32.212 1.00 96.25 514 ARG A C 1
ATOM 3972 O O . ARG A 1 514 ? -10.699 -11.529 31.957 1.00 96.25 514 ARG A O 1
ATOM 3979 N N . LEU A 1 515 ? -10.816 -9.368 31.375 1.00 94.50 515 LEU A N 1
ATOM 3980 C CA . LEU A 1 515 ? -10.185 -9.559 30.070 1.00 94.50 515 LEU A CA 1
ATOM 3981 C C . LEU A 1 515 ? -8.746 -10.079 30.196 1.00 94.50 515 LEU A C 1
ATOM 3983 O O . LEU A 1 515 ? -8.366 -11.012 29.490 1.00 94.50 515 LEU A O 1
ATOM 3987 N N . LEU A 1 516 ? -7.949 -9.516 31.108 1.00 92.75 516 LEU A N 1
ATOM 3988 C CA . LEU A 1 516 ? -6.592 -10.000 31.376 1.00 92.75 516 LEU A CA 1
ATOM 3989 C C . LEU A 1 516 ? -6.599 -11.441 31.899 1.00 92.75 516 LEU A C 1
ATOM 3991 O O . LEU A 1 516 ? -5.804 -12.253 31.435 1.00 92.75 516 LEU A O 1
ATOM 3995 N N . THR A 1 517 ? -7.507 -11.775 32.818 1.00 94.62 517 THR A N 1
ATOM 3996 C CA . THR A 1 517 ? -7.666 -13.131 33.367 1.00 94.62 517 THR A CA 1
ATOM 3997 C C . THR A 1 517 ? -8.031 -14.123 32.270 1.00 94.62 517 THR A C 1
ATOM 3999 O O . THR A 1 517 ? -7.409 -15.181 32.171 1.00 94.62 517 THR A O 1
ATOM 4002 N N . PHE A 1 518 ? -8.978 -13.759 31.405 1.00 94.88 518 PHE A N 1
ATOM 4003 C CA . PHE A 1 518 ? -9.352 -14.551 30.243 1.00 94.88 518 PHE A CA 1
ATOM 4004 C C . PHE A 1 518 ? -8.146 -14.804 29.331 1.00 94.88 518 PHE A C 1
ATOM 4006 O O . PHE A 1 518 ? -7.790 -15.950 29.059 1.00 94.88 518 PHE A O 1
ATOM 4013 N N . LEU A 1 519 ? -7.478 -13.737 28.887 1.00 93.50 519 LEU A N 1
ATOM 4014 C CA . LEU A 1 519 ? -6.383 -13.818 27.922 1.00 93.50 519 LEU A CA 1
ATOM 4015 C C . LEU A 1 519 ? -5.135 -14.519 28.492 1.00 93.50 519 LEU A C 1
ATOM 4017 O O . LEU A 1 519 ? -4.415 -15.197 27.754 1.00 93.50 519 LEU A O 1
ATOM 4021 N N . ALA A 1 520 ? -4.898 -14.422 29.803 1.00 93.19 520 ALA A N 1
ATOM 4022 C CA . ALA A 1 520 ? -3.792 -15.096 30.481 1.00 93.19 520 ALA A CA 1
ATOM 4023 C C . ALA A 1 520 ? -3.876 -16.625 30.388 1.00 93.19 520 ALA A C 1
ATOM 4025 O O . ALA A 1 520 ? -2.840 -17.286 30.284 1.00 93.19 520 ALA A O 1
ATOM 4026 N N . ARG A 1 521 ? -5.089 -17.195 30.328 1.00 94.06 521 ARG A N 1
ATOM 4027 C CA . ARG A 1 521 ? -5.308 -18.638 30.099 1.00 94.06 521 ARG A CA 1
ATOM 4028 C C . ARG A 1 521 ? -4.717 -19.116 28.768 1.00 94.06 521 ARG A C 1
ATOM 4030 O O . ARG A 1 521 ? -4.383 -20.289 28.635 1.00 94.06 521 ARG A O 1
ATOM 4037 N N . PHE A 1 522 ? -4.557 -18.198 27.815 1.00 94.56 522 PHE A N 1
ATOM 4038 C CA . PHE A 1 522 ? -4.082 -18.453 26.457 1.00 94.56 522 PHE A CA 1
ATOM 4039 C C . PHE A 1 522 ? -2.676 -17.899 26.199 1.00 94.56 522 PHE A C 1
ATOM 4041 O O . PHE A 1 522 ? -2.240 -17.830 25.054 1.00 94.56 522 PHE A O 1
ATOM 4048 N N . GLY A 1 523 ? -1.943 -17.532 27.255 1.00 88.81 523 GLY A N 1
ATOM 4049 C CA . GLY A 1 523 ? -0.538 -17.132 27.162 1.00 88.81 523 GLY A CA 1
ATOM 4050 C C . GLY A 1 523 ? -0.298 -15.635 26.965 1.00 88.81 523 GLY A C 1
ATOM 4051 O O . GLY A 1 523 ? 0.858 -15.230 26.839 1.00 88.81 523 GLY A O 1
ATOM 4052 N N . VAL A 1 524 ? -1.339 -14.792 26.992 1.00 83.88 524 VAL A N 1
ATOM 4053 C CA . VAL A 1 524 ? -1.144 -13.335 27.055 1.00 83.88 524 VAL A CA 1
ATOM 4054 C C . VAL A 1 524 ? -0.617 -12.982 28.443 1.00 83.88 524 VAL A C 1
ATOM 4056 O O . VAL A 1 524 ? -1.322 -13.090 29.444 1.00 83.88 524 VAL A O 1
ATOM 4059 N N . LYS A 1 525 ? 0.642 -12.552 28.527 1.00 79.25 525 LYS A N 1
ATOM 4060 C CA . LYS A 1 525 ? 1.174 -11.992 29.771 1.00 79.25 525 LYS A CA 1
ATOM 4061 C C . LYS A 1 525 ? 0.610 -10.583 29.942 1.00 79.25 525 LYS A C 1
ATOM 4063 O O . LYS A 1 525 ? 0.711 -9.773 29.023 1.00 79.25 525 LYS A O 1
ATOM 4068 N N . GLY A 1 526 ? 0.025 -10.297 31.106 1.00 61.16 526 GLY A N 1
ATOM 4069 C CA . GLY A 1 526 ? -0.328 -8.925 31.472 1.00 61.16 526 GLY A CA 1
ATOM 4070 C C . GLY A 1 526 ? 0.914 -8.025 31.468 1.00 61.16 526 GLY A C 1
ATOM 4071 O O . GLY A 1 526 ? 2.035 -8.546 31.510 1.00 61.16 526 GLY A O 1
ATOM 4072 N N . PRO A 1 527 ? 0.748 -6.692 31.417 1.00 49.69 527 PRO A N 1
ATOM 4073 C CA . PRO A 1 527 ? 1.871 -5.786 31.590 1.00 49.69 527 PRO A CA 1
ATOM 4074 C C . PRO A 1 527 ? 2.552 -6.134 32.914 1.00 49.69 527 PRO A C 1
ATOM 4076 O O . PRO A 1 527 ? 1.961 -6.013 33.986 1.00 49.69 527 PRO A O 1
ATOM 4079 N N . THR A 1 528 ? 3.785 -6.634 32.845 1.00 40.97 528 THR A N 1
ATOM 4080 C CA . THR A 1 528 ? 4.653 -6.656 34.016 1.00 40.97 528 THR A CA 1
ATOM 4081 C C . THR A 1 528 ? 4.781 -5.203 34.443 1.00 40.97 528 THR A C 1
ATOM 4083 O O . THR A 1 528 ? 5.262 -4.390 33.652 1.00 40.97 528 THR A O 1
ATOM 4086 N N . ASN A 1 529 ? 4.296 -4.860 35.641 1.00 30.17 529 ASN A N 1
ATOM 4087 C CA . ASN A 1 529 ? 4.659 -3.584 36.252 1.00 30.17 529 ASN A CA 1
ATOM 4088 C C . ASN A 1 529 ? 6.195 -3.458 36.172 1.00 30.17 529 ASN A C 1
ATOM 4090 O O . ASN A 1 529 ? 6.861 -4.471 36.419 1.00 30.17 529 ASN A O 1
ATOM 4094 N N . PRO A 1 530 ? 6.723 -2.296 35.749 1.00 35.72 530 PRO A N 1
ATOM 4095 C CA . PRO A 1 530 ? 8.148 -2.103 35.492 1.00 35.72 530 PRO A CA 1
ATOM 4096 C C . PRO A 1 530 ? 9.038 -2.461 36.684 1.00 35.72 530 PRO A C 1
ATOM 4098 O O . PRO A 1 530 ? 8.586 -2.289 37.843 1.00 35.72 530 PRO A O 1
#

pLDDT: mean 87.31, std 12.74, range [30.17, 98.62]

Mean predicted aligned error: 8.41 Å

Sequence (530 aa):
MRKKTFFGGLIIALAAIYPIASNYHGSKLHEHIDQKVADLNHYLHDSLGINYSVDARLEKSGIFASHYIVSIKDEKGNDIPFLQHDVEHGPFPWSNLKEGHFAPISYNSKVTLVRNQYTEQLFTSTKDDQPLLIEYSLGYDQQLKGKLSTARFKMQTTENGVTESSTINPYTLEFSADKDFKNIHLQDFSSGSESRLSDKDISLLTKASEYASSSDIRQQDKKLSIHSKSKIKDYFIDINDVFSLRATPIDSQFTLDNDGNITNIRSQASTQNLSILDTAVGQFETAIGFQRVNSDALGQLTKVMSNILVDFIRQGIQNNWQNSDEIAEQIMSPHILPLSGAGIALLNDSPLVTFGPIIHTNAGGTANIKADIGLLMPPLSASSQEEALLNSISDVDIQLSATKAWAVQTLMDVATITAKKHQLAAPSDQDKPELVAIIDDVAQALIASELAIDKDGVLQFTLKATPEKGKPIITTKTVTFNGEEIPVWGLALKLGQSTDKANALLQASDVSNRLLTFLARFGVKGPTNP

Organism: NCBI:txid106147

Radius of gyration: 29.12 Å; Cα contacts (8 Å, |Δi|>4): 1147; chains: 1; bounding box: 65×60×85 Å

InterPro domains:
  IPR010352 Protein of unknown function DUF945 [PF06097] (1-487)